Protein AF-0000000072276364 (afdb_homodimer)

pLDDT: mean 91.52, std 13.88, range [31.31, 98.93]

Nearest PDB structures (foldseek):
  1pq4-assembly2_B  TM=7.903E-01  e=2.562E-13  Synechocystis sp. PCC 6803
  1pq4-assembly1_A  TM=8.049E-01  e=1.128E-12  Synechocystis sp. PCC 6803
  2ov3-assembly1_A  TM=7.727E-01  e=1.128E-12  Synechocystis sp.
  2o1e-assembly1_A  TM=7.875E-01  e=1.738E-11  Bacillus subtilis
  4cl2-assembly1_A  TM=7.581E-01  e=1.904E-10  Candidatus Liberibacter asiaticus str. psy62

Solvent-accessible surface area (backbone atoms only — not comparable to full-atom values): 33599 Å² total; per-residue (Å²): 135,84,81,78,79,78,79,79,78,80,77,78,76,73,68,75,71,74,78,71,77,69,53,27,33,36,20,54,51,13,49,54,34,15,53,51,47,54,32,37,53,94,46,81,53,43,79,44,73,75,43,63,32,87,50,42,63,91,47,45,53,62,38,46,73,47,88,34,29,66,61,41,39,59,51,28,64,64,33,49,30,28,50,38,41,41,78,69,35,74,75,53,43,60,55,26,55,31,30,73,64,23,70,63,48,25,81,42,30,33,31,34,40,76,45,59,84,51,84,48,56,69,85,36,58,35,57,58,27,48,68,61,20,56,75,64,67,50,77,77,65,93,63,70,50,72,27,78,30,48,58,44,25,62,67,35,44,44,46,27,49,51,39,43,46,56,54,49,27,69,76,35,60,89,42,28,68,54,28,51,52,34,46,51,53,51,45,52,48,34,49,53,48,49,52,53,42,44,58,58,48,68,43,39,77,68,49,47,28,36,27,54,30,53,50,49,51,35,30,33,59,72,50,67,34,39,70,67,20,24,41,68,67,57,73,87,68,63,40,75,66,48,33,48,49,51,22,51,47,30,48,75,68,67,33,39,35,34,38,23,62,56,87,69,52,68,68,48,52,47,27,37,49,72,38,68,21,38,82,43,74,40,82,76,56,53,45,36,60,61,33,56,61,59,59,54,52,45,50,48,49,50,53,52,57,69,49,50,65,71,84,37,86,136,86,81,80,78,79,78,80,78,78,79,79,76,74,70,75,70,76,78,70,78,67,51,26,33,36,22,53,50,14,49,55,32,14,52,52,48,53,32,35,54,94,48,81,54,44,78,44,74,74,45,64,33,88,50,42,62,93,47,44,51,62,38,48,73,46,88,34,29,67,61,41,40,60,53,28,65,63,33,50,29,30,50,38,43,41,78,68,36,74,77,53,44,61,52,28,56,31,30,72,65,25,69,64,50,23,80,42,32,33,31,33,39,76,46,60,84,50,83,49,56,68,86,36,57,33,58,58,28,48,68,61,19,55,75,65,66,50,79,78,64,95,63,70,48,73,28,80,28,48,58,45,24,62,68,34,43,43,46,27,48,51,40,44,46,56,53,48,28,70,75,34,61,89,42,26,68,53,28,50,51,34,45,53,52,52,44,50,48,34,51,51,48,50,50,52,42,44,61,58,48,68,44,38,78,70,50,47,28,37,28,52,30,53,48,50,50,36,30,34,61,72,50,66,33,41,69,68,20,25,42,69,70,57,75,86,69,62,42,74,65,49,33,50,50,50,22,52,46,29,49,76,66,67,33,40,34,35,38,24,61,56,88,70,52,67,67,48,52,47,27,38,48,72,38,66,22,37,82,42,74,39,82,77,55,54,46,37,59,61,35,56,60,57,58,56,50,45,50,50,50,50,53,53,56,69,49,50,63,69,87,37,84

Organism: Rhodospirillum rubrum (strain ATCC 11170 / ATH 1.1.1 / DSM 467 / LMG 4362 / NCIMB 8255 / S1) (NCBI:txid269796)

Radius of gyration: 31.77 Å; Cα contacts (8 Å, |Δi|>4): 1104; chains: 2; bounding box: 116×87×60 Å

Structure (mmCIF, N/CA/C/O backbone):
data_AF-0000000072276364-model_v1
#
loop_
_entity.id
_entity.type
_entity.pdbx_description
1 polymer 'ABC transporter, periplasmic substrate-binding protein, putative'
#
loop_
_atom_site.group_PDB
_atom_site.id
_atom_site.type_symbol
_atom_site.label_atom_id
_atom_site.label_alt_id
_atom_site.label_comp_id
_atom_site.label_asym_id
_atom_site.label_entity_id
_atom_site.label_seq_id
_atom_site.pdbx_PDB_ins_code
_atom_site.Cartn_x
_atom_site.Cartn_y
_atom_site.Cartn_z
_atom_site.occupancy
_atom_site.B_iso_or_equiv
_atom_site.auth_seq_id
_atom_site.auth_comp_id
_atom_site.auth_asym_id
_atom_site.auth_atom_id
_atom_site.pdbx_PDB_model_num
ATOM 1 N N . MET A 1 1 ? -84.83 14.876 11.986 1 31.31 1 MET A N 1
ATOM 2 C CA . MET A 1 1 ? -83.861 13.908 11.48 1 31.31 1 MET A CA 1
ATOM 3 C C . MET A 1 1 ? -82.46 14.508 11.443 1 31.31 1 MET A C 1
ATOM 5 O O . MET A 1 1 ? -82.148 15.314 10.565 1 31.31 1 MET A O 1
ATOM 9 N N . LYS A 1 2 ? -81.908 14.809 12.698 1 38.88 2 LYS A N 1
ATOM 10 C CA . LYS A 1 2 ? -80.574 15.345 12.95 1 38.88 2 LYS A CA 1
ATOM 11 C C . LYS A 1 2 ? -79.494 14.393 12.444 1 38.88 2 LYS A C 1
ATOM 13 O O . LYS A 1 2 ? -79.489 13.21 12.79 1 38.88 2 LYS A O 1
ATOM 18 N N . ILE A 1 3 ? -78.861 14.708 11.263 1 38.89 3 ILE A N 1
ATOM 19 C CA . ILE A 1 3 ? -77.758 14.024 10.597 1 38.89 3 ILE A CA 1
ATOM 20 C C . ILE A 1 3 ? -76.514 14.07 11.481 1 38.89 3 ILE A C 1
ATOM 22 O O . ILE A 1 3 ? -76.033 15.15 11.832 1 38.89 3 ILE A O 1
ATOM 26 N N . LEU A 1 4 ? -76.32 13.036 12.295 1 46.22 4 LEU A N 1
ATOM 27 C CA . LEU A 1 4 ? -75.093 12.834 13.058 1 46.22 4 LEU A CA 1
ATOM 28 C C . LEU A 1 4 ? -73.898 12.651 12.129 1 46.22 4 LEU A C 1
ATOM 30 O O . LEU A 1 4 ? -73.865 11.71 11.332 1 46.22 4 LEU A O 1
ATOM 34 N N . ALA A 1 5 ? -73.23 13.694 11.728 1 46.68 5 ALA A N 1
ATOM 35 C CA . ALA A 1 5 ? -71.972 13.659 10.987 1 46.68 5 ALA A CA 1
ATOM 36 C C . ALA A 1 5 ? -70.868 13.003 11.812 1 46.68 5 ALA A C 1
ATOM 38 O O . ALA A 1 5 ? -70.535 13.476 12.902 1 46.68 5 ALA A O 1
ATOM 39 N N . LEU A 1 6 ? -70.726 11.684 11.69 1 50.63 6 LEU A N 1
ATOM 40 C CA . LEU A 1 6 ? -69.592 10.949 12.239 1 50.63 6 LEU A CA 1
ATOM 41 C C . LEU A 1 6 ? -68.284 11.424 11.616 1 50.63 6 LEU A C 1
ATOM 43 O O . LEU A 1 6 ? -68.095 11.318 10.402 1 50.63 6 LEU A O 1
ATOM 47 N N . PHE A 1 7 ? -67.597 12.368 12.238 1 51.96 7 PHE A N 1
ATOM 48 C CA . PHE A 1 7 ? -66.243 12.768 11.874 1 51.96 7 PHE A CA 1
ATOM 49 C C . PHE A 1 7 ? -65.264 11.62 12.087 1 51.96 7 PHE A C 1
ATOM 51 O O . PHE A 1 7 ? -65.087 11.15 13.213 1 51.96 7 PHE A O 1
ATOM 58 N N . LEU A 1 8 ? -65.051 10.768 11.089 1 50.64 8 LEU A N 1
ATOM 59 C CA . LEU A 1 8 ? -63.963 9.796 11.083 1 50.64 8 LEU A CA 1
ATOM 60 C C . LEU A 1 8 ? -62.61 10.495 11.152 1 50.64 8 LEU A C 1
ATOM 62 O O . LEU A 1 8 ? -62.231 11.216 10.227 1 50.64 8 LEU A O 1
ATOM 66 N N . SER A 1 9 ? -62.067 10.714 12.34 1 48.62 9 SER A N 1
ATOM 67 C CA . SER A 1 9 ? -60.685 11.156 12.502 1 48.62 9 SER A CA 1
ATOM 68 C C . SER A 1 9 ? -59.707 10.123 11.953 1 48.62 9 SER A C 1
ATOM 70 O O . SER A 1 9 ? -59.67 8.984 12.423 1 48.62 9 SER A O 1
ATOM 72 N N . LEU A 1 10 ? -59.261 10.295 10.745 1 53.68 10 LEU A N 1
ATOM 73 C CA . LEU A 1 10 ? -58.138 9.531 10.214 1 53.68 10 LEU A CA 1
ATOM 74 C C . LEU A 1 10 ? -56.887 9.743 11.061 1 53.68 10 LEU A C 1
ATOM 76 O O . LEU A 1 10 ? -56.359 10.855 11.127 1 53.68 10 LEU A O 1
ATOM 80 N N . ILE A 1 11 ? -56.598 8.847 11.998 1 54.2 11 ILE A N 1
ATOM 81 C CA . ILE A 1 11 ? -55.318 8.802 12.697 1 54.2 11 ILE A CA 1
ATOM 82 C C . ILE A 1 11 ? -54.206 8.441 11.715 1 54.2 11 ILE A C 1
ATOM 84 O O . ILE A 1 11 ? -54.177 7.33 11.181 1 54.2 11 ILE A O 1
ATOM 88 N N . ALA A 1 12 ? -53.484 9.491 11.21 1 51.84 12 ALA A N 1
ATOM 89 C CA . ALA A 1 12 ? -52.212 9.269 10.527 1 51.84 12 ALA A CA 1
ATOM 90 C C . ALA A 1 12 ? -51.204 8.59 11.45 1 51.84 12 ALA A C 1
ATOM 92 O O . ALA A 1 12 ? -50.739 9.191 12.421 1 51.84 12 ALA A O 1
ATOM 93 N N . PHE A 1 13 ? -51.148 7.259 11.408 1 52.36 13 PHE A N 1
ATOM 94 C CA . PHE A 1 13 ? -50.021 6.542 11.995 1 52.36 13 PHE A CA 1
ATOM 95 C C . PHE A 1 13 ? -48.709 6.98 11.356 1 52.36 13 PHE A C 1
ATOM 97 O O . PHE A 1 13 ? -48.444 6.666 10.193 1 52.36 13 PHE A O 1
ATOM 104 N N . THR A 1 14 ? -48.114 8.057 11.875 1 49.86 14 THR A N 1
ATOM 105 C CA . THR A 1 14 ? -46.719 8.306 11.528 1 49.86 14 THR A CA 1
ATOM 106 C C . THR A 1 14 ? -45.85 7.103 11.884 1 49.86 14 THR A C 1
ATOM 108 O O . THR A 1 14 ? -45.76 6.72 13.052 1 49.86 14 THR A O 1
ATOM 111 N N . LEU A 1 15 ? -45.653 6.189 11.038 1 46.01 15 LEU A N 1
ATOM 112 C CA . LEU A 1 15 ? -44.599 5.196 11.209 1 46.01 15 LEU A CA 1
ATOM 113 C C . LEU A 1 15 ? -43.334 5.837 11.77 1 46.01 15 LEU A C 1
ATOM 115 O O . LEU A 1 15 ? -42.913 6.899 11.305 1 46.01 15 LEU A O 1
ATOM 119 N N . PRO A 1 16 ? -42.997 5.461 13.011 1 42.71 16 PRO A N 1
ATOM 120 C CA . PRO A 1 16 ? -41.68 5.969 13.401 1 42.71 16 PRO A CA 1
ATOM 121 C C . PRO A 1 16 ? -40.609 5.707 12.344 1 42.71 16 PRO A C 1
ATOM 123 O O . PRO A 1 16 ? -40.585 4.633 11.737 1 42.71 16 PRO A O 1
ATOM 126 N N . SER A 1 17 ? -40.231 6.698 11.627 1 43.59 17 SER A N 1
ATOM 127 C CA . SER A 1 17 ? -39.014 6.54 10.837 1 43.59 17 SER A CA 1
ATOM 128 C C . SER A 1 17 ? -37.967 5.727 11.592 1 43.59 17 SER A C 1
ATOM 130 O O . SER A 1 17 ? -37.635 6.043 12.736 1 43.59 17 SER A O 1
ATOM 132 N N . ALA A 1 18 ? -37.83 4.474 11.557 1 42.9 18 ALA A N 1
ATOM 133 C CA . ALA A 1 18 ? -36.709 3.739 12.136 1 42.9 18 ALA A CA 1
ATOM 134 C C . ALA A 1 18 ? -35.457 4.609 12.203 1 42.9 18 ALA A C 1
ATOM 136 O O . ALA A 1 18 ? -35.007 5.139 11.185 1 42.9 18 ALA A O 1
ATOM 137 N N . ALA A 1 19 ? -35.196 5.328 13.351 1 40.49 19 ALA A N 1
ATOM 138 C CA . ALA A 1 19 ? -34.016 6.146 13.623 1 40.49 19 ALA A CA 1
ATOM 139 C C . ALA A 1 19 ? -32.763 5.515 13.024 1 40.49 19 ALA A C 1
ATOM 141 O O . ALA A 1 19 ? -32.331 4.444 13.457 1 40.49 19 ALA A O 1
ATOM 142 N N . ARG A 1 20 ? -32.563 5.548 11.773 1 52.26 20 ARG A N 1
ATOM 143 C CA . ARG A 1 20 ? -31.305 5.125 11.166 1 52.26 20 ARG A CA 1
ATOM 144 C C . ARG A 1 20 ? -30.126 5.416 12.089 1 52.26 20 ARG A C 1
ATOM 146 O O . ARG A 1 20 ? -29.986 6.533 12.592 1 52.26 20 ARG A O 1
ATOM 153 N N . ALA A 1 21 ? -29.448 4.4 12.655 1 63.86 21 ALA A N 1
ATOM 154 C CA . ALA A 1 21 ? -28.26 4.537 13.494 1 63.86 21 ALA A CA 1
ATOM 155 C C . ALA A 1 21 ? -27.328 5.617 12.952 1 63.86 21 ALA A C 1
ATOM 157 O O . ALA A 1 21 ? -27.126 5.721 11.74 1 63.86 21 ALA A O 1
ATOM 158 N N . GLU A 1 22 ? -26.982 6.681 13.789 1 81.44 22 GLU A N 1
ATOM 159 C CA . GLU A 1 22 ? -26.068 7.767 13.448 1 81.44 22 GLU A CA 1
ATOM 160 C C . GLU A 1 22 ? -24.783 7.231 12.823 1 81.44 22 GLU A C 1
ATOM 162 O O . GLU A 1 22 ? -24.179 6.29 13.343 1 81.44 22 GLU A O 1
ATOM 167 N N . ALA A 1 23 ? -24.451 7.658 11.535 1 93.8 23 ALA A N 1
ATOM 168 C CA . ALA A 1 23 ? -23.213 7.269 10.864 1 93.8 23 ALA A CA 1
ATOM 169 C C . ALA A 1 23 ? -21.993 7.794 11.616 1 93.8 23 ALA A C 1
ATOM 171 O O . ALA A 1 23 ? -21.958 8.959 12.018 1 93.8 23 ALA A O 1
ATOM 172 N N . VAL A 1 24 ? -21.092 6.911 11.962 1 98.3 24 VAL A N 1
ATOM 173 C CA . VAL A 1 24 ? -19.906 7.255 12.739 1 98.3 24 VAL A CA 1
ATOM 174 C C . VAL A 1 24 ? -18.651 7 11.907 1 98.3 24 VAL A C 1
ATOM 176 O O . VAL A 1 24 ? -18.515 5.943 11.286 1 98.3 24 VAL A O 1
ATOM 179 N N . ILE A 1 25 ? -17.803 7.945 11.893 1 98.74 25 ILE A N 1
ATOM 180 C CA . ILE A 1 25 ? -16.497 7.854 11.25 1 98.74 25 ILE A CA 1
ATOM 181 C C . ILE A 1 25 ? -15.397 7.887 12.308 1 98.74 25 ILE A C 1
ATOM 183 O O . ILE A 1 25 ? -15.428 8.718 13.219 1 98.74 25 ILE A O 1
ATOM 187 N N . LEU A 1 26 ? -14.404 7.009 12.221 1 98.91 26 LEU A N 1
ATOM 188 C CA . LEU A 1 26 ? -13.306 6.943 13.179 1 98.91 26 LEU A CA 1
ATOM 189 C C . LEU A 1 26 ? -12.078 7.675 12.649 1 98.91 26 LEU A C 1
ATOM 191 O O . LEU A 1 26 ? -11.795 7.634 11.449 1 98.91 26 LEU A O 1
ATOM 195 N N . ALA A 1 27 ? -11.351 8.298 13.493 1 98.69 27 ALA A N 1
ATOM 196 C CA . ALA A 1 27 ? -10.031 8.868 13.233 1 98.69 27 ALA A CA 1
ATOM 197 C C . ALA A 1 27 ? -9.105 8.674 14.431 1 98.69 27 ALA A C 1
ATOM 199 O O . ALA A 1 27 ? -9.568 8.472 15.555 1 98.69 27 ALA A O 1
ATOM 200 N N . GLY A 1 28 ? -7.822 8.608 14.181 1 97.91 28 GLY A N 1
ATOM 201 C CA . GLY A 1 28 ? -6.846 8.444 15.246 1 97.91 28 GLY A CA 1
ATOM 202 C C . GLY A 1 28 ? -5.759 9.502 15.227 1 97.91 28 GLY A C 1
ATOM 203 O O . GLY A 1 28 ? -5.336 9.983 16.28 1 97.91 28 GLY A O 1
ATOM 204 N N . HIS A 1 29 ? -5.338 9.914 14.126 1 97.7 29 HIS A N 1
ATOM 205 C CA . HIS A 1 29 ? -4.334 10.961 13.972 1 97.7 29 HIS A CA 1
ATOM 206 C C . HIS A 1 29 ? -4.955 12.345 14.124 1 97.7 29 HIS A C 1
ATOM 208 O O . HIS A 1 29 ? -6.019 12.619 13.564 1 97.7 29 HIS A O 1
ATOM 214 N N . PRO A 1 30 ? -4.329 13.251 14.846 1 97.7 30 PRO A N 1
ATOM 215 C CA . PRO A 1 30 ? -4.925 14.569 15.077 1 97.7 30 PRO A CA 1
ATOM 216 C C . PRO A 1 30 ? -5.227 15.315 13.779 1 97.7 30 PRO A C 1
ATOM 218 O O . PRO A 1 30 ? -6.225 16.036 13.695 1 97.7 30 PRO A O 1
ATOM 221 N N . LEU A 1 31 ? -4.444 15.176 12.807 1 97.84 31 LEU A N 1
ATOM 222 C CA . LEU A 1 31 ? -4.632 15.861 11.532 1 97.84 31 LEU A CA 1
ATOM 223 C C . LEU A 1 31 ? -5.888 15.36 10.827 1 97.84 31 LEU A C 1
ATOM 225 O O . LEU A 1 31 ? -6.712 16.159 10.375 1 97.84 31 LEU A O 1
ATOM 229 N N . THR A 1 32 ? -6.032 14.018 10.732 1 98.39 32 THR A N 1
ATOM 230 C CA . THR A 1 32 ? -7.207 13.462 10.07 1 98.39 32 THR A CA 1
ATOM 231 C C . THR A 1 32 ? -8.469 13.75 10.877 1 98.39 32 THR A C 1
ATOM 233 O O . THR A 1 32 ? -9.528 14.02 10.306 1 98.39 32 THR A O 1
ATOM 236 N N . ALA A 1 33 ? -8.344 13.687 12.191 1 98.65 33 ALA A N 1
ATOM 237 C CA . ALA A 1 33 ? -9.474 14.056 13.04 1 98.65 33 ALA A CA 1
ATOM 238 C C . ALA A 1 33 ? -9.891 15.504 12.798 1 98.65 33 ALA A C 1
ATOM 240 O O . A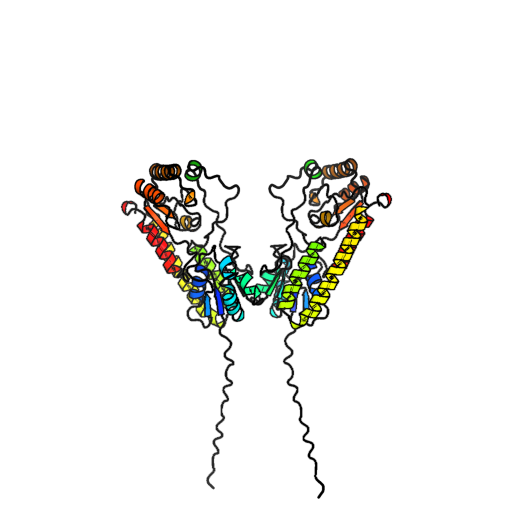LA A 1 33 ? -11.083 15.804 12.699 1 98.65 33 ALA A O 1
ATOM 241 N N . GLY A 1 34 ? -8.924 16.369 12.725 1 98.7 34 GLY A N 1
ATOM 242 C CA . GLY A 1 34 ? -9.208 17.775 12.486 1 98.7 34 GLY A CA 1
ATOM 243 C C . GLY A 1 34 ? -9.854 18.032 11.137 1 98.7 34 GLY A C 1
ATOM 244 O O . GLY A 1 34 ? -10.848 18.756 11.047 1 98.7 34 GLY A O 1
ATOM 245 N N . LEU A 1 35 ? -9.311 17.477 10.079 1 98.86 35 LEU A N 1
ATOM 246 C CA . LEU A 1 35 ? -9.836 17.665 8.731 1 98.86 35 LEU A CA 1
ATOM 247 C C . LEU A 1 35 ? -11.243 17.09 8.611 1 98.86 35 LEU A C 1
ATOM 249 O O . LEU A 1 35 ? -12.148 17.754 8.099 1 98.86 35 LEU A O 1
ATOM 253 N N . ALA A 1 36 ? -11.405 15.867 9.09 1 98.89 36 ALA A N 1
ATOM 254 C CA . ALA A 1 36 ? -12.721 15.236 9.037 1 98.89 36 ALA A CA 1
ATOM 255 C C . ALA A 1 36 ? -13.74 16.024 9.856 1 98.89 36 ALA A C 1
ATOM 257 O O . ALA A 1 36 ? -14.87 16.238 9.412 1 98.89 36 ALA A O 1
ATOM 258 N N . GLY A 1 37 ? -13.291 16.447 11.06 1 98.68 37 GLY A N 1
ATOM 259 C CA . GLY A 1 37 ? -14.178 17.244 11.892 1 98.68 37 GLY A CA 1
ATOM 260 C C . GLY A 1 37 ? -14.642 18.521 11.218 1 98.68 37 GLY A C 1
ATOM 261 O O . GLY A 1 37 ? -15.825 18.864 11.272 1 98.68 37 GLY A O 1
ATOM 262 N N . ALA A 1 38 ? -13.74 19.195 10.613 1 98.84 38 ALA A N 1
ATOM 263 C CA . ALA A 1 38 ? -14.074 20.434 9.915 1 98.84 38 ALA A CA 1
ATOM 264 C C . ALA A 1 38 ? -15.052 20.173 8.773 1 98.84 38 ALA A C 1
ATOM 266 O O . ALA A 1 38 ? -16.011 20.926 8.585 1 98.84 38 ALA A O 1
ATOM 267 N N . LEU A 1 39 ? -14.865 19.121 8.003 1 98.93 39 LEU A N 1
ATOM 268 C CA . LEU A 1 39 ? -15.687 18.811 6.839 1 98.93 39 LEU A CA 1
ATOM 269 C C . LEU A 1 39 ? -17.083 18.365 7.261 1 98.93 39 LEU A C 1
ATOM 271 O O . LEU A 1 39 ? -18.062 18.629 6.56 1 98.93 39 LEU A O 1
ATOM 275 N N . LEU A 1 40 ? -17.174 17.733 8.431 1 98.8 40 LEU A N 1
ATOM 276 C CA . LEU A 1 40 ? -18.432 17.134 8.864 1 98.8 40 LEU A CA 1
ATOM 277 C C . LEU A 1 40 ? -19.212 18.094 9.756 1 98.8 40 LEU A C 1
ATOM 279 O O . LEU A 1 40 ? -20.321 17.78 10.194 1 98.8 40 LEU A O 1
ATOM 283 N N . ASP A 1 41 ? -18.579 19.255 10.059 1 98.58 41 ASP A N 1
ATOM 284 C CA . ASP A 1 41 ? -19.245 20.224 10.924 1 98.58 41 ASP A CA 1
ATOM 285 C C . ASP A 1 41 ? -20.631 20.577 10.388 1 98.58 41 ASP A C 1
ATOM 287 O O . ASP A 1 41 ? -20.778 20.923 9.214 1 98.58 41 ASP A O 1
ATOM 291 N N . GLY A 1 42 ? -21.631 20.439 11.204 1 98.27 42 GLY A N 1
ATOM 292 C CA . GLY A 1 42 ? -22.99 20.795 10.829 1 98.27 42 GLY A CA 1
ATOM 293 C C . GLY A 1 42 ? -23.719 19.681 10.101 1 98.27 42 GLY A C 1
ATOM 294 O O . GLY A 1 42 ? -24.829 19.88 9.604 1 98.27 42 GLY A O 1
ATOM 295 N N . THR A 1 43 ? -23.122 18.518 9.923 1 98.24 43 THR A N 1
ATOM 296 C CA . THR A 1 43 ? -23.796 17.36 9.347 1 98.24 43 THR A CA 1
ATOM 297 C C . THR A 1 43 ? -24.285 16.418 10.444 1 98.24 43 THR A C 1
ATOM 299 O O . THR A 1 43 ? -24.007 16.635 11.625 1 98.24 43 THR A O 1
ATOM 302 N N . ALA A 1 44 ? -25.025 15.384 10.08 1 97.17 44 ALA A N 1
ATOM 303 C CA . ALA A 1 44 ? -25.541 14.396 11.024 1 97.17 44 ALA A CA 1
ATOM 304 C C . ALA A 1 44 ? -24.537 13.268 11.241 1 97.17 44 ALA A C 1
ATOM 306 O O . ALA A 1 44 ? -24.77 12.369 12.053 1 97.17 44 ALA A O 1
ATOM 307 N N . VAL A 1 45 ? -23.411 13.306 10.497 1 98 45 VAL A N 1
ATOM 308 C CA . VAL A 1 45 ? -22.39 12.27 10.619 1 98 45 VAL A CA 1
ATOM 309 C C . VAL A 1 45 ? -21.46 12.596 11.786 1 98 45 VAL A C 1
ATOM 311 O O . VAL A 1 45 ? -20.962 13.719 11.895 1 98 45 VAL A O 1
ATOM 314 N N . SER A 1 46 ? -21.217 11.651 12.637 1 97.77 46 SER A N 1
ATOM 315 C CA . SER A 1 46 ? -20.397 11.874 13.823 1 97.77 46 SER A CA 1
ATOM 316 C C . SER A 1 46 ? -18.962 11.409 13.598 1 97.77 46 SER A C 1
ATOM 318 O O . SER A 1 46 ? -18.723 10.448 12.864 1 97.77 46 SER A O 1
ATOM 320 N N . LEU A 1 47 ? -18.092 12.12 14.202 1 98.38 47 LEU A N 1
ATOM 321 C CA . LEU A 1 47 ? -16.682 11.749 14.228 1 98.38 47 LEU A CA 1
ATOM 322 C C . LEU A 1 47 ? -16.277 11.251 15.612 1 98.38 47 LEU A C 1
ATOM 324 O O . LEU A 1 47 ? -16.594 11.884 16.621 1 98.38 47 LEU A O 1
ATOM 328 N N . ARG A 1 48 ? -15.62 10.171 15.647 1 98.42 48 ARG A N 1
ATOM 329 C CA . ARG A 1 48 ? -15.104 9.631 16.901 1 98.42 48 ARG A CA 1
ATOM 330 C C . ARG A 1 48 ? -13.592 9.444 16.836 1 98.42 48 ARG A C 1
ATOM 332 O O . ARG A 1 48 ? -13.085 8.745 15.955 1 98.42 48 ARG A O 1
ATOM 339 N N . VAL A 1 49 ? -12.881 10.063 17.709 1 98.32 49 VAL A N 1
ATOM 340 C CA . VAL A 1 49 ? -11.433 9.927 17.832 1 98.32 49 VAL A CA 1
ATOM 341 C C . VAL A 1 49 ? -11.102 8.823 18.834 1 98.32 49 VAL A C 1
ATOM 343 O O . VAL A 1 49 ? -11.529 8.877 19.99 1 98.32 49 VAL A O 1
ATOM 346 N N . VAL A 1 50 ? -10.24 7.879 18.383 1 98.08 50 VAL A N 1
ATOM 347 C CA . VAL A 1 50 ? -10.1 6.675 19.195 1 98.08 50 VAL A CA 1
ATOM 348 C C . VAL A 1 50 ? -8.693 6.609 19.786 1 98.08 50 VAL A C 1
ATOM 350 O O . VAL A 1 50 ? -8.335 5.63 20.444 1 98.08 50 VAL A O 1
ATOM 353 N N . VAL A 1 51 ? -7.881 7.557 19.522 1 97.73 51 VAL A N 1
ATOM 354 C CA . VAL A 1 51 ? -6.537 7.659 20.082 1 97.73 51 VAL A CA 1
ATOM 355 C C . VAL A 1 51 ? -6.457 8.863 21.018 1 97.73 51 VAL A C 1
ATOM 357 O O . VAL A 1 51 ? -6.843 9.973 20.645 1 97.73 51 VAL A O 1
ATOM 360 N N . PRO A 1 52 ? -5.971 8.656 22.175 1 97.12 52 PRO A N 1
ATOM 361 C CA . PRO A 1 52 ? -5.816 9.788 23.091 1 97.12 52 PRO A CA 1
ATOM 362 C C . PRO A 1 52 ? -4.913 10.883 22.528 1 97.12 52 PRO A C 1
ATOM 364 O O . PRO A 1 52 ? -3.908 10.586 21.878 1 97.12 52 PRO A O 1
ATOM 367 N N . ALA A 1 53 ? -5.231 12.105 22.88 1 95.92 53 ALA A N 1
ATOM 368 C CA . ALA A 1 53 ? -4.529 13.274 22.356 1 95.92 53 ALA A CA 1
ATOM 369 C C . ALA A 1 53 ? -3.06 13.262 22.766 1 95.92 53 ALA A C 1
ATOM 371 O O . ALA A 1 53 ? -2.199 13.748 22.029 1 95.92 53 ALA A O 1
ATOM 372 N N . ALA A 1 54 ? -2.767 12.706 23.854 1 93.22 54 ALA A N 1
ATOM 373 C CA . ALA A 1 54 ? -1.419 12.754 24.416 1 93.22 54 ALA A CA 1
ATOM 374 C C . ALA A 1 54 ? -0.511 11.725 23.749 1 93.22 54 ALA A C 1
ATOM 376 O O . ALA A 1 54 ? 0.709 11.758 23.926 1 93.22 54 ALA A O 1
ATOM 377 N N . LEU A 1 55 ? -1.072 10.88 22.955 1 94.86 55 LEU A N 1
ATOM 378 C CA . LEU A 1 55 ? -0.307 9.781 22.376 1 94.86 55 LEU A CA 1
ATOM 379 C C . LEU A 1 55 ? 0.294 10.186 21.034 1 94.86 55 LEU A C 1
ATOM 381 O O . LEU A 1 55 ? -0.437 10.468 20.081 1 94.86 55 LEU A O 1
ATOM 385 N N . PRO A 1 56 ? 1.598 10.151 21.001 1 91.79 56 PRO A N 1
ATOM 386 C CA . PRO A 1 56 ? 2.21 10.474 19.71 1 91.79 56 PRO A CA 1
ATOM 387 C C . PRO A 1 56 ? 1.963 9.399 18.654 1 91.79 56 PRO A C 1
ATOM 389 O O . PRO A 1 56 ? 1.638 8.258 18.993 1 91.79 56 PRO A O 1
ATOM 392 N N . MET A 1 57 ? 2.108 9.76 17.386 1 92.03 57 MET A N 1
ATOM 393 C CA . MET A 1 57 ? 1.831 8.894 16.243 1 92.03 57 MET A CA 1
ATOM 394 C C . MET A 1 57 ? 2.632 7.6 16.334 1 92.03 57 MET A C 1
ATOM 396 O O . MET A 1 57 ? 2.115 6.522 16.034 1 92.03 57 MET A O 1
ATOM 400 N N . GLY A 1 58 ? 3.893 7.682 16.835 1 92.55 58 GLY A N 1
ATOM 401 C CA . GLY A 1 58 ? 4.789 6.537 16.876 1 92.55 58 GLY A CA 1
ATOM 402 C C . GLY A 1 58 ? 4.393 5.507 17.916 1 92.55 58 GLY A C 1
ATOM 403 O O . GLY A 1 58 ? 4.877 4.374 17.891 1 92.55 58 GLY A O 1
ATOM 404 N N . ARG A 1 59 ? 3.418 5.836 18.743 1 96.07 59 ARG A N 1
ATOM 405 C CA . ARG A 1 59 ? 3.036 4.941 19.831 1 96.07 59 ARG A CA 1
ATOM 406 C C . ARG A 1 59 ? 1.621 4.409 19.631 1 96.07 59 ARG A C 1
ATOM 408 O O . ARG A 1 59 ? 1.119 3.639 20.453 1 96.07 59 ARG A O 1
ATOM 415 N N . GLN A 1 60 ? 1 4.749 18.601 1 97.06 60 GLN A N 1
ATOM 416 C CA . GLN A 1 60 ? -0.408 4.427 18.397 1 97.06 60 GLN A CA 1
ATOM 417 C C . GLN A 1 60 ? -0.603 2.931 18.168 1 97.06 60 GLN A C 1
ATOM 419 O O . GLN A 1 60 ? -1.566 2.342 18.663 1 97.06 60 GLN A O 1
ATOM 424 N N . ALA A 1 61 ? 0.312 2.288 17.431 1 97.11 61 ALA A N 1
ATOM 425 C CA . ALA A 1 61 ? 0.182 0.856 17.177 1 97.11 61 ALA A CA 1
ATOM 426 C C . ALA A 1 61 ? 0.173 0.066 18.483 1 97.11 61 ALA A C 1
ATOM 428 O O . ALA A 1 61 ? -0.687 -0.794 18.69 1 97.11 61 ALA A O 1
ATOM 429 N N . ALA A 1 62 ? 1.116 0.406 19.348 1 97.71 62 ALA A N 1
ATOM 430 C CA . ALA A 1 62 ? 1.22 -0.277 20.635 1 97.71 62 ALA A CA 1
ATOM 431 C C . ALA A 1 62 ? -0.02 -0.031 21.489 1 97.71 62 ALA A C 1
ATOM 433 O O . ALA A 1 62 ? -0.532 -0.951 22.13 1 97.71 62 ALA A O 1
ATOM 434 N N . PHE A 1 63 ? -0.497 1.182 21.575 1 98.31 63 PHE A N 1
ATOM 435 C CA . PHE A 1 63 ? -1.676 1.531 22.358 1 98.31 63 PHE A CA 1
ATOM 436 C C . PHE A 1 63 ? -2.898 0.761 21.871 1 98.31 63 PHE A C 1
ATOM 438 O O . PHE A 1 63 ? -3.608 0.145 22.668 1 98.31 63 PHE A O 1
ATOM 445 N N . LEU A 1 64 ? -3.108 0.687 20.505 1 98.12 64 LEU A N 1
ATOM 446 C CA . LEU A 1 64 ? -4.315 0.099 19.934 1 98.12 64 LEU A CA 1
ATOM 447 C C . LEU A 1 64 ? -4.265 -1.423 20.007 1 98.12 64 LEU A C 1
ATOM 449 O O . LEU A 1 64 ? -5.301 -2.087 19.925 1 98.12 64 LEU A O 1
ATOM 453 N N . ALA A 1 65 ? -3.108 -1.99 20.08 1 97.04 65 ALA A N 1
ATOM 454 C CA . ALA A 1 65 ? -2.956 -3.432 20.251 1 97.04 65 ALA A CA 1
ATOM 455 C C . ALA A 1 65 ? -3.025 -3.82 21.725 1 97.04 65 ALA A C 1
ATOM 457 O O . ALA A 1 65 ? -3.094 -5.006 22.059 1 97.04 65 ALA A O 1
ATOM 458 N N . GLY A 1 66 ? -2.953 -2.882 22.631 1 97.63 66 GLY A N 1
ATOM 459 C CA . GLY A 1 66 ? -2.94 -3.103 24.069 1 97.63 66 GLY A CA 1
ATOM 460 C C . GLY A 1 66 ? -4.108 -2.448 24.783 1 97.63 66 GLY A C 1
ATOM 461 O O . GLY A 1 66 ? -5.259 -2.845 24.594 1 97.63 66 GLY A O 1
ATOM 462 N N . ARG A 1 67 ? -3.792 -1.312 25.464 1 97.64 67 ARG A N 1
ATOM 463 C CA . ARG A 1 67 ? -4.746 -0.66 26.356 1 97.64 67 ARG A CA 1
ATOM 464 C C . ARG A 1 67 ? -5.957 -0.148 25.583 1 97.64 67 ARG A C 1
ATOM 466 O O . ARG A 1 67 ? -7.051 -0.035 26.138 1 97.64 67 ARG A O 1
ATOM 473 N N . GLY A 1 68 ? -5.791 0.156 24.322 1 98.28 68 GLY A N 1
ATOM 474 C CA . GLY A 1 68 ? -6.858 0.742 23.528 1 98.28 68 GLY A CA 1
ATOM 475 C C . GLY A 1 68 ? -7.616 -0.279 22.701 1 98.28 68 GLY A C 1
ATOM 476 O O . GLY A 1 68 ? -8.548 0.071 21.973 1 98.28 68 GLY A O 1
ATOM 477 N N . GLU A 1 69 ? -7.242 -1.482 22.802 1 98.08 69 GLU A N 1
ATOM 478 C CA . GLU A 1 69 ? -7.772 -2.521 21.924 1 98.08 69 GLU A CA 1
ATOM 479 C C . GLU A 1 69 ? -9.282 -2.665 22.089 1 98.08 69 GLU A C 1
ATOM 481 O O . GLU A 1 69 ? -10.023 -2.654 21.104 1 98.08 69 GLU A O 1
ATOM 486 N N . LYS A 1 70 ? -9.781 -2.843 23.311 1 98.19 70 LYS A N 1
ATOM 487 C CA . LYS A 1 70 ? -11.203 -3.037 23.576 1 98.19 70 LYS A CA 1
ATOM 488 C C . LYS A 1 70 ? -12.016 -1.826 23.129 1 98.19 70 LYS A C 1
ATOM 490 O O . LYS A 1 70 ? -13.07 -1.974 22.506 1 98.19 70 LYS A O 1
ATOM 495 N N . ALA A 1 71 ? -11.55 -0.624 23.444 1 98.23 71 ALA A N 1
ATOM 496 C CA . ALA A 1 71 ? -12.245 0.601 23.057 1 98.23 71 ALA A CA 1
ATOM 497 C C . ALA A 1 71 ? -12.33 0.726 21.538 1 98.23 71 ALA A C 1
ATOM 499 O O . ALA A 1 71 ? -13.356 1.148 21 1 98.23 71 ALA A O 1
ATOM 500 N N . LEU A 1 72 ? -11.23 0.39 20.873 1 98.69 72 LEU A N 1
ATOM 501 C CA . LEU A 1 72 ? -11.247 0.432 19.415 1 98.69 72 LEU A CA 1
ATOM 502 C C . LEU A 1 72 ? -12.264 -0.557 18.854 1 98.69 72 LEU A C 1
ATOM 504 O O . LEU A 1 72 ? -13.011 -0.229 17.93 1 98.69 72 LEU A O 1
ATOM 508 N N . ALA A 1 73 ? -12.285 -1.739 19.397 1 98.4 73 ALA A N 1
ATOM 509 C CA . ALA A 1 73 ? -13.221 -2.759 18.931 1 98.4 73 ALA A CA 1
ATOM 510 C C . ALA A 1 73 ? -14.665 -2.292 19.089 1 98.4 73 ALA A C 1
ATOM 512 O O . ALA A 1 73 ? -15.475 -2.438 18.171 1 98.4 73 ALA A O 1
ATOM 513 N N . GLU A 1 74 ? -14.963 -1.747 20.186 1 98.33 74 GLU A N 1
ATOM 514 C CA . GLU A 1 74 ? -16.307 -1.235 20.437 1 98.33 74 GLU A CA 1
ATOM 515 C C . GLU A 1 74 ? -16.659 -0.109 19.469 1 98.33 74 GLU A C 1
ATOM 517 O O . GLU A 1 74 ? -17.766 -0.073 18.928 1 98.33 74 GLU A O 1
ATOM 522 N N . ALA A 1 75 ? -15.744 0.77 19.251 1 98.6 75 ALA A N 1
ATOM 523 C CA . ALA A 1 75 ? -15.969 1.878 18.326 1 98.6 75 ALA A CA 1
ATOM 524 C C . ALA A 1 75 ? -16.16 1.371 16.899 1 98.6 75 ALA A C 1
ATOM 526 O O . ALA A 1 75 ? -17.008 1.878 16.162 1 98.6 75 ALA A O 1
ATOM 527 N N . ALA A 1 76 ? -15.359 0.389 16.538 1 98.54 76 ALA A N 1
ATOM 528 C CA . ALA A 1 76 ? -15.373 -0.138 15.176 1 98.54 76 ALA A CA 1
ATOM 529 C C . ALA A 1 76 ? -16.699 -0.827 14.868 1 98.54 76 ALA A C 1
ATOM 531 O O . ALA A 1 76 ? -17.177 -0.787 13.732 1 98.54 76 ALA A O 1
ATOM 532 N N . LEU A 1 77 ? -17.27 -1.425 15.843 1 97.12 77 LEU A N 1
ATOM 533 C CA . LEU A 1 77 ? -18.516 -2.161 15.655 1 97.12 77 LEU A CA 1
ATOM 534 C C . LEU A 1 77 ? -19.619 -1.24 15.144 1 97.12 77 LEU A C 1
ATOM 536 O O . LEU A 1 77 ? -20.438 -1.645 14.315 1 97.12 77 LEU A O 1
ATOM 540 N N . GLY A 1 78 ? -19.623 -0.018 15.601 1 95.5 78 GLY A N 1
ATOM 541 C CA . GLY A 1 78 ? -20.69 0.903 15.244 1 95.5 78 GLY A CA 1
ATOM 542 C C . GLY A 1 78 ? -20.283 1.905 14.18 1 95.5 78 GLY A C 1
ATOM 543 O O . GLY A 1 78 ? -21.064 2.788 13.82 1 95.5 78 GLY A O 1
ATOM 544 N N . ALA A 1 79 ? -19.085 1.775 13.676 1 98.47 79 ALA A N 1
ATOM 545 C CA . ALA A 1 79 ? -18.572 2.759 12.726 1 98.47 79 ALA A CA 1
ATOM 546 C C . ALA A 1 79 ? -18.802 2.304 11.288 1 98.47 79 ALA A C 1
ATOM 548 O O . ALA A 1 79 ? -19.012 1.116 11.032 1 98.47 79 ALA A O 1
ATOM 549 N N . GLU A 1 80 ? -18.756 3.277 10.422 1 97.98 80 GLU A N 1
ATOM 550 C CA . GLU A 1 80 ? -18.94 2.981 9.005 1 97.98 80 GLU A CA 1
ATOM 551 C C . GLU A 1 80 ? -17.63 3.127 8.236 1 97.98 80 GLU A C 1
ATOM 553 O O . GLU A 1 80 ? -17.423 2.462 7.219 1 97.98 80 GLU A O 1
ATOM 558 N N . ALA A 1 81 ? -16.837 4.018 8.754 1 98.81 81 ALA A N 1
ATOM 559 C CA . ALA A 1 81 ? -15.614 4.325 8.017 1 98.81 81 ALA A CA 1
ATOM 560 C C . ALA A 1 81 ? -14.491 4.738 8.966 1 98.81 81 ALA A C 1
ATOM 562 O O . ALA A 1 81 ? -14.742 5.069 10.127 1 98.81 81 ALA A O 1
ATOM 563 N N . VAL A 1 82 ? -13.321 4.633 8.494 1 98.9 82 VAL A N 1
ATOM 564 C CA . VAL A 1 82 ? -12.101 5.074 9.163 1 98.9 82 VAL A CA 1
ATOM 565 C C . VAL A 1 82 ? -11.335 6.036 8.258 1 98.9 82 VAL A C 1
ATOM 567 O O . VAL A 1 82 ? -11.139 5.759 7.072 1 98.9 82 VAL A O 1
ATOM 570 N N . VAL A 1 83 ? -10.953 7.145 8.783 1 98.9 83 VAL A N 1
ATOM 571 C CA . VAL A 1 83 ? -10.032 8.035 8.084 1 98.9 83 VAL A CA 1
ATOM 572 C C . VAL A 1 83 ? -8.592 7.649 8.412 1 98.9 83 VAL A C 1
ATOM 574 O O . VAL A 1 83 ? -8.181 7.687 9.574 1 98.9 83 VAL A O 1
ATOM 577 N N . SER A 1 84 ? -7.84 7.312 7.394 1 97.97 84 SER A N 1
ATOM 578 C CA . SER A 1 84 ? -6.474 6.833 7.58 1 97.97 84 SER A CA 1
ATOM 579 C C . SER A 1 84 ? -5.471 7.73 6.864 1 97.97 84 SER A C 1
ATOM 581 O O . SER A 1 84 ? -5.858 8.646 6.136 1 97.97 84 SER A O 1
ATOM 583 N N . LEU A 1 85 ? -4.207 7.512 7.16 1 97.16 85 LEU A N 1
ATOM 584 C CA . LEU A 1 85 ? -3.07 8.167 6.522 1 97.16 85 LEU A CA 1
ATOM 585 C C . LEU A 1 85 ? -2.093 7.138 5.963 1 97.16 85 LEU A C 1
ATOM 587 O O . LEU A 1 85 ? -0.888 7.391 5.898 1 97.16 85 LEU A O 1
ATOM 591 N N . ARG A 1 86 ? -2.565 5.984 5.598 1 96.03 86 ARG A N 1
ATOM 592 C CA . ARG A 1 86 ? -1.687 4.855 5.309 1 96.03 86 ARG A CA 1
ATOM 593 C C . ARG A 1 86 ? -0.833 5.127 4.075 1 96.03 86 ARG A C 1
ATOM 595 O O . ARG A 1 86 ? 0.273 4.596 3.949 1 96.03 86 ARG A O 1
ATOM 602 N N . SER A 1 87 ? -1.331 5.977 3.182 1 95.34 87 SER A N 1
ATOM 603 C CA . SER A 1 87 ? -0.537 6.288 1.998 1 95.34 87 SER A CA 1
ATOM 604 C C . SER A 1 87 ? 0.657 7.171 2.35 1 95.34 87 SER A C 1
ATOM 606 O O . SER A 1 87 ? 1.666 7.168 1.642 1 95.34 87 SER A O 1
ATOM 608 N N . LEU A 1 88 ? 0.567 7.928 3.397 1 95.1 88 LEU A N 1
ATOM 609 C CA . LEU A 1 88 ? 1.619 8.849 3.812 1 95.1 88 LEU A CA 1
ATOM 610 C C . LEU A 1 88 ? 2.391 8.293 5.004 1 95.1 88 LEU A C 1
ATOM 612 O O . LEU A 1 88 ? 3.546 8.661 5.227 1 95.1 88 LEU A O 1
ATOM 616 N N . TRP A 1 89 ? 1.774 7.437 5.719 1 94.8 89 TRP A N 1
ATOM 617 C CA . TRP A 1 89 ? 2.289 6.774 6.912 1 94.8 89 TRP A CA 1
ATOM 618 C C . TRP A 1 89 ? 1.902 5.299 6.926 1 94.8 89 TRP A C 1
ATOM 620 O O . TRP A 1 89 ? 0.96 4.904 7.617 1 94.8 89 TRP A O 1
ATOM 630 N N . PRO A 1 90 ? 2.623 4.52 6.199 1 92.9 90 PRO A N 1
ATOM 631 C CA . PRO A 1 90 ? 2.247 3.118 6.002 1 92.9 90 PRO A CA 1
ATOM 632 C C . PRO A 1 90 ? 2.041 2.372 7.319 1 92.9 90 PRO A C 1
ATOM 634 O O . PRO A 1 90 ? 1.306 1.382 7.363 1 92.9 90 PRO A O 1
ATOM 637 N N . GLU A 1 91 ? 2.534 2.852 8.414 1 94 91 GLU A N 1
ATOM 638 C CA . GLU A 1 91 ? 2.446 2.195 9.714 1 94 91 GLU A CA 1
ATOM 639 C C . GLU A 1 91 ? 1.168 2.592 10.448 1 94 91 GLU A C 1
ATOM 641 O O . GLU A 1 91 ? 0.929 2.148 11.573 1 94 91 GLU A O 1
ATOM 646 N N . ASP A 1 92 ? 0.375 3.436 9.83 1 96.87 92 ASP A N 1
ATOM 647 C CA . ASP A 1 92 ? -0.881 3.811 10.471 1 96.87 92 ASP A CA 1
ATOM 648 C C . ASP A 1 92 ? -1.697 2.575 10.844 1 96.87 92 ASP A C 1
ATOM 650 O O . ASP A 1 92 ? -2.175 1.853 9.966 1 96.87 92 ASP A O 1
ATOM 654 N N . PRO A 1 93 ? -1.941 2.375 12.096 1 97.89 93 PRO A N 1
ATOM 655 C CA . PRO A 1 93 ? -2.523 1.105 12.536 1 97.89 93 PRO A CA 1
ATOM 656 C C . PRO A 1 93 ? -4.05 1.131 12.556 1 97.89 93 PRO A C 1
ATOM 658 O O . PRO A 1 93 ? -4.687 0.086 12.709 1 97.89 93 PRO A O 1
ATOM 661 N N . LEU A 1 94 ? -4.668 2.242 12.355 1 98.66 94 LEU A N 1
ATOM 662 C CA . LEU A 1 94 ? -6.06 2.394 12.765 1 98.66 94 LEU A CA 1
ATOM 663 C C . LEU A 1 94 ? -6.976 1.528 11.907 1 98.66 94 LEU A C 1
ATOM 665 O O . LEU A 1 94 ? -7.72 0.696 12.43 1 98.66 94 LEU A O 1
ATOM 669 N N . PHE A 1 95 ? -6.943 1.669 10.589 1 98.74 95 PHE A N 1
ATOM 670 C CA . PHE A 1 95 ? -7.863 0.956 9.711 1 98.74 95 PHE A CA 1
ATOM 671 C C . PHE A 1 95 ? -7.639 -0.549 9.799 1 98.74 95 PHE A C 1
ATOM 673 O O . PHE A 1 95 ? -8.578 -1.307 10.052 1 98.74 95 PHE A O 1
ATOM 680 N N . PRO A 1 96 ? -6.38 -1.031 9.656 1 98.46 96 PRO A N 1
ATOM 681 C CA . PRO A 1 96 ? -6.183 -2.479 9.758 1 98.46 96 PRO A CA 1
ATOM 682 C C . PRO A 1 96 ? -6.687 -3.052 11.081 1 98.46 96 PRO A C 1
ATOM 684 O O . PRO A 1 96 ? -7.327 -4.107 11.097 1 98.46 96 PRO A O 1
ATOM 687 N N . MET A 1 97 ? -6.448 -2.34 12.137 1 98.55 97 MET A N 1
ATOM 688 C CA . MET A 1 97 ? -6.807 -2.886 13.443 1 98.55 97 MET A CA 1
ATOM 689 C C . MET A 1 97 ? -8.313 -2.809 13.669 1 98.55 97 MET A C 1
ATOM 691 O O . MET A 1 97 ? -8.906 -3.722 14.246 1 98.55 97 MET A O 1
ATOM 695 N N . ALA A 1 98 ? -8.947 -1.716 13.258 1 98.74 98 ALA A N 1
ATOM 696 C CA . ALA A 1 98 ? -10.399 -1.606 13.368 1 98.74 98 ALA A CA 1
ATOM 697 C C . ALA A 1 98 ? -11.095 -2.679 12.535 1 98.74 98 ALA A C 1
ATOM 699 O O . ALA A 1 98 ? -12.125 -3.22 12.945 1 98.74 98 ALA A O 1
ATOM 700 N N . ARG A 1 99 ? -10.527 -2.966 11.432 1 98.41 99 ARG A N 1
ATOM 701 C CA . ARG A 1 99 ? -11.086 -3.929 10.489 1 98.41 99 ARG A CA 1
ATOM 702 C C . ARG A 1 99 ? -11.143 -5.325 11.102 1 98.41 99 ARG A C 1
ATOM 704 O O . ARG A 1 99 ? -11.944 -6.162 10.68 1 98.41 99 ARG A O 1
ATOM 711 N N . ARG A 1 100 ? -10.303 -5.642 12.054 1 97.59 100 ARG A N 1
ATOM 712 C CA . ARG A 1 100 ? -10.309 -6.94 12.721 1 97.59 100 ARG A CA 1
ATOM 713 C C . ARG A 1 100 ? -11.651 -7.201 13.399 1 97.59 100 ARG A C 1
ATOM 715 O O . ARG A 1 100 ? -12.081 -8.35 13.514 1 97.59 100 ARG A O 1
ATOM 722 N N . THR A 1 101 ? -12.281 -6.118 13.777 1 97.58 101 THR A N 1
ATOM 723 C CA . THR A 1 101 ? -13.582 -6.231 14.426 1 97.58 101 THR A CA 1
ATOM 724 C C . THR A 1 101 ? -14.709 -6.067 13.41 1 97.58 101 THR A C 1
ATOM 726 O O . THR A 1 101 ? -15.743 -6.731 13.51 1 97.58 101 THR A O 1
ATOM 729 N N . ASN A 1 102 ? -14.547 -5.218 12.523 1 98.11 102 ASN A N 1
ATOM 730 C CA . ASN A 1 102 ? -15.549 -4.895 11.513 1 98.11 102 ASN A CA 1
ATOM 731 C C . ASN A 1 102 ? -14.948 -4.892 10.11 1 98.11 102 ASN A C 1
ATOM 733 O O . ASN A 1 102 ? -14.438 -3.869 9.65 1 98.11 102 ASN A O 1
ATOM 737 N N . ILE A 1 103 ? -15.088 -5.994 9.38 1 98.11 103 ILE A N 1
ATOM 738 C CA . ILE A 1 103 ? -14.46 -6.177 8.076 1 98.11 103 ILE A CA 1
ATOM 739 C C . ILE A 1 103 ? -15.122 -5.258 7.051 1 98.11 103 ILE A C 1
ATOM 741 O O . ILE A 1 103 ? -14.575 -5.028 5.97 1 98.11 103 ILE A O 1
ATOM 745 N N . ARG A 1 104 ? -16.241 -4.612 7.355 1 98.01 104 ARG A N 1
ATOM 746 C CA . ARG A 1 104 ? -17.025 -3.85 6.388 1 98.01 104 ARG A CA 1
ATOM 747 C C . ARG A 1 104 ? -16.687 -2.364 6.459 1 98.01 104 ARG A C 1
ATOM 749 O O . ARG A 1 104 ? -17.27 -1.554 5.735 1 98.01 104 ARG A O 1
ATOM 756 N N . LEU A 1 105 ? -15.741 -1.997 7.363 1 98.4 105 LEU A N 1
ATOM 757 C CA . LEU A 1 105 ? -15.336 -0.599 7.47 1 98.4 105 LEU A CA 1
ATOM 758 C C . LEU A 1 105 ? -14.818 -0.08 6.133 1 98.4 105 LEU A C 1
ATOM 760 O O . LEU A 1 105 ? -14.069 -0.773 5.441 1 98.4 105 LEU A O 1
ATOM 764 N N . VAL A 1 106 ? -15.275 1.084 5.799 1 98.59 106 VAL A N 1
ATOM 765 C CA . VAL A 1 106 ? -14.786 1.779 4.613 1 98.59 106 VAL A CA 1
ATOM 766 C C . VAL A 1 106 ? -13.523 2.564 4.958 1 98.59 106 VAL A C 1
ATOM 768 O O . VAL A 1 106 ? -13.489 3.292 5.953 1 98.59 106 VAL A O 1
ATOM 771 N N . GLU A 1 107 ? -12.488 2.372 4.201 1 98.69 107 GLU A N 1
ATOM 772 C CA . GLU A 1 107 ? -11.283 3.169 4.409 1 98.69 107 GLU A CA 1
ATOM 773 C C . GLU A 1 107 ? -11.331 4.463 3.603 1 98.69 107 GLU A C 1
ATOM 775 O O . GLU A 1 107 ? -11.603 4.443 2.401 1 98.69 107 GLU A O 1
ATOM 780 N N . ILE A 1 108 ? -11.068 5.521 4.227 1 98.79 108 ILE A N 1
ATOM 781 C CA . ILE A 1 108 ? -10.816 6.807 3.585 1 98.79 108 ILE A CA 1
ATOM 782 C C . ILE A 1 108 ? -9.38 7.247 3.856 1 98.79 108 ILE A C 1
ATOM 784 O O . ILE A 1 108 ? -9.064 7.715 4.952 1 98.79 108 ILE A O 1
ATOM 788 N N . ASP A 1 109 ? -8.535 7.077 2.896 1 98.6 109 ASP A N 1
ATOM 789 C CA . ASP A 1 109 ? -7.153 7.521 3.051 1 98.6 109 ASP A CA 1
ATOM 790 C C . ASP A 1 109 ? -7.002 8.991 2.665 1 98.6 109 ASP A C 1
ATOM 792 O O . ASP A 1 109 ? -7.247 9.364 1.516 1 98.6 109 ASP A O 1
ATOM 796 N N . ALA A 1 110 ? -6.56 9.763 3.559 1 98.32 110 ALA A N 1
ATOM 797 C CA . ALA A 1 110 ? -6.527 11.211 3.375 1 98.32 110 ALA A CA 1
ATOM 798 C C . ALA A 1 110 ? -5.358 11.624 2.485 1 98.32 110 ALA A C 1
ATOM 800 O O . ALA A 1 110 ? -5.312 12.755 1.995 1 98.32 110 ALA A O 1
ATOM 801 N N . GLY A 1 111 ? -4.396 10.792 2.328 1 97.86 111 GLY A N 1
ATOM 802 C CA . GLY A 1 111 ? -3.223 11.138 1.541 1 97.86 111 GLY A CA 1
ATOM 803 C C . GLY A 1 111 ? -3.365 10.79 0.072 1 97.86 111 GLY A C 1
ATOM 804 O O . GLY A 1 111 ? -2.753 11.43 -0.786 1 97.86 111 GLY A O 1
ATOM 805 N N . ARG A 1 112 ? -4.084 9.769 -0.211 1 97.76 112 ARG A N 1
ATOM 806 C CA . ARG A 1 112 ? -4.296 9.27 -1.566 1 97.76 112 ARG A CA 1
ATOM 807 C C . ARG A 1 112 ? -5.617 8.515 -1.671 1 97.76 112 ARG A C 1
ATOM 809 O O . ARG A 1 112 ? -5.819 7.509 -0.988 1 97.76 112 ARG A O 1
ATOM 816 N N . PRO A 1 113 ? -6.502 8.989 -2.554 1 97.67 113 PRO A N 1
ATOM 817 C CA . PRO A 1 113 ? -7.756 8.244 -2.688 1 97.67 113 PRO A CA 1
ATOM 818 C C . PRO A 1 113 ? -7.536 6.78 -3.062 1 97.67 113 PRO A C 1
ATOM 820 O O . PRO A 1 113 ? -6.766 6.482 -3.979 1 97.67 113 PRO A O 1
ATOM 823 N N . VAL A 1 114 ? -8.225 5.845 -2.423 1 96.53 114 VAL A N 1
ATOM 824 C CA . VAL A 1 114 ? -8.096 4.409 -2.644 1 96.53 114 VAL A CA 1
ATOM 825 C C . VAL A 1 114 ? -8.496 4.068 -4.077 1 96.53 114 VAL A C 1
ATOM 827 O O . VAL A 1 114 ? -7.9 3.188 -4.702 1 96.53 114 VAL A O 1
ATOM 830 N N . ASP A 1 115 ? -9.402 4.81 -4.672 1 96.29 115 ASP A N 1
ATOM 831 C CA . ASP A 1 115 ? -9.911 4.512 -6.007 1 96.29 115 ASP A CA 1
ATOM 832 C C . ASP A 1 115 ? -9.095 5.231 -7.079 1 96.29 115 ASP A C 1
ATOM 834 O O . ASP A 1 115 ? -9.364 5.086 -8.273 1 96.29 115 ASP A O 1
ATOM 838 N N . GLY A 1 116 ? -8.237 6.121 -6.726 1 93.91 116 GLY A N 1
ATOM 839 C CA . GLY A 1 116 ? -7.341 6.787 -7.657 1 93.91 116 GLY A CA 1
ATOM 840 C C . GLY A 1 116 ? -8.023 7.874 -8.467 1 93.91 116 GLY A C 1
ATOM 841 O O . GLY A 1 116 ? -7.496 8.317 -9.489 1 93.91 116 GLY A O 1
ATOM 842 N N . ALA A 1 117 ? -9.124 8.297 -8.009 1 93.61 117 ALA A N 1
ATOM 843 C CA . ALA A 1 117 ? -9.903 9.243 -8.805 1 93.61 117 ALA A CA 1
ATOM 844 C C . ALA A 1 117 ? -9.32 10.65 -8.709 1 93.61 117 ALA A C 1
ATOM 846 O O . ALA A 1 117 ? -9.567 11.491 -9.577 1 93.61 117 ALA A O 1
ATOM 847 N N . LEU A 1 118 ? -8.682 10.983 -7.612 1 96.13 118 LEU A N 1
ATOM 848 C CA . LEU A 1 118 ? -8.002 12.257 -7.401 1 96.13 118 LEU A CA 1
ATOM 849 C C . LEU A 1 118 ? -6.507 12.046 -7.188 1 96.13 118 LEU A C 1
ATOM 851 O O . LEU A 1 118 ? -6.083 10.975 -6.749 1 96.13 118 LEU A O 1
ATOM 855 N N . PRO A 1 119 ? -5.718 13.081 -7.567 1 96.02 119 PRO A N 1
ATOM 856 C CA . PRO A 1 119 ? -4.296 12.98 -7.232 1 96.02 119 PRO A CA 1
ATOM 857 C C . PRO A 1 119 ? -4.046 12.927 -5.727 1 96.02 119 PRO A C 1
ATOM 859 O O . PRO A 1 119 ? -4.764 13.569 -4.956 1 96.02 119 PRO A O 1
ATOM 862 N N . GLY A 1 120 ? -3.127 12.139 -5.296 1 96.72 120 GLY A N 1
ATOM 863 C CA . GLY A 1 120 ? -2.706 12.083 -3.905 1 96.72 120 GLY A CA 1
ATOM 864 C C . GLY A 1 120 ? -1.736 13.188 -3.531 1 96.72 120 GLY A C 1
ATOM 865 O O . GLY A 1 120 ? -1.337 13.986 -4.382 1 96.72 120 GLY A O 1
ATOM 866 N N . VAL A 1 121 ? -1.451 13.216 -2.259 1 96.3 121 VAL A N 1
ATOM 867 C CA . VAL A 1 121 ? -0.41 14.105 -1.756 1 96.3 121 VAL A CA 1
ATOM 868 C C . VAL A 1 121 ? 0.958 13.626 -2.239 1 96.3 121 VAL A C 1
ATOM 870 O O . VAL A 1 121 ? 1.271 12.436 -2.152 1 96.3 121 VAL A O 1
ATOM 873 N N . ALA A 1 122 ? 1.681 14.458 -2.809 1 89.41 122 ALA A N 1
ATOM 874 C CA . ALA A 1 122 ? 3.002 14.111 -3.326 1 89.41 122 ALA A CA 1
ATOM 875 C C . ALA A 1 122 ? 3.954 13.738 -2.194 1 89.41 122 ALA A C 1
ATOM 877 O O . ALA A 1 122 ? 3.952 14.374 -1.138 1 89.41 122 ALA A O 1
ATOM 878 N N . ALA A 1 123 ? 4.615 12.645 -2.454 1 84.61 123 ALA A N 1
ATOM 879 C CA . ALA A 1 123 ? 5.703 12.321 -1.534 1 84.61 123 ALA A CA 1
ATOM 880 C C . ALA A 1 123 ? 6.807 13.373 -1.599 1 84.61 123 ALA A C 1
ATOM 882 O O . ALA A 1 123 ? 7.131 13.877 -2.677 1 84.61 123 ALA A O 1
ATOM 883 N N . VAL A 1 124 ? 7.231 13.69 -0.473 1 87.1 124 VAL A N 1
ATOM 884 C CA . VAL A 1 124 ? 8.334 14.642 -0.394 1 87.1 124 VAL A CA 1
ATOM 885 C C . VAL A 1 124 ? 9.581 13.944 0.144 1 87.1 124 VAL A C 1
ATOM 887 O O . VAL A 1 124 ? 9.497 13.137 1.073 1 87.1 124 VAL A O 1
ATOM 890 N N . ARG A 1 125 ? 10.659 14.193 -0.522 1 85.35 125 ARG A N 1
ATOM 891 C CA . ARG A 1 125 ? 11.924 13.622 -0.071 1 85.35 125 ARG A CA 1
ATOM 892 C C . ARG A 1 125 ? 12.475 14.388 1.128 1 85.35 125 ARG A C 1
ATOM 894 O O . ARG A 1 125 ? 12.409 15.618 1.169 1 85.35 125 ARG A O 1
ATOM 901 N N . ALA A 1 126 ? 13.082 13.687 2 1 81.84 126 ALA A N 1
ATOM 902 C CA . ALA A 1 126 ? 13.765 14.339 3.115 1 81.84 126 ALA A CA 1
ATOM 903 C C . ALA A 1 126 ? 14.874 15.261 2.616 1 81.84 126 ALA A C 1
ATOM 905 O O . ALA A 1 126 ? 15.595 14.921 1.674 1 81.84 126 ALA A O 1
ATOM 906 N N . PRO A 1 127 ? 15.024 16.36 3.242 1 81.89 127 PRO A N 1
ATOM 907 C CA . PRO A 1 127 ? 16.049 17.308 2.798 1 81.89 127 PRO A CA 1
ATOM 908 C C . PRO A 1 127 ? 17.467 16.83 3.102 1 81.89 127 PRO A C 1
ATOM 910 O O . PRO A 1 127 ? 17.662 15.985 3.979 1 81.89 127 PRO A O 1
ATOM 913 N N . SER A 1 128 ? 18.324 17.358 2.363 1 84.31 128 SER A N 1
ATOM 914 C CA . SER A 1 128 ? 19.734 17.018 2.529 1 84.31 128 SER A CA 1
ATOM 915 C C . SER A 1 128 ? 20.305 17.638 3.8 1 84.31 128 SER A C 1
ATOM 917 O O . SER A 1 128 ? 19.943 18.757 4.169 1 84.31 128 SER A O 1
ATOM 919 N N . ALA A 1 129 ? 21.235 16.9 4.376 1 90.07 129 ALA A N 1
ATOM 920 C CA . ALA A 1 129 ? 21.961 17.435 5.525 1 90.07 129 ALA A CA 1
ATOM 921 C C . ALA A 1 129 ? 22.981 18.483 5.09 1 90.07 129 ALA A C 1
ATOM 923 O O . ALA A 1 129 ? 23.449 19.28 5.907 1 90.07 129 ALA A O 1
ATOM 924 N N . GLY A 1 130 ? 23.345 18.476 3.829 1 89.07 130 GLY A N 1
ATOM 925 C CA . GLY A 1 130 ? 24.213 19.49 3.251 1 89.07 130 GLY A CA 1
ATOM 926 C C . GLY A 1 130 ? 25.587 19.534 3.892 1 89.07 130 GLY A C 1
ATOM 927 O O . GLY A 1 130 ? 26.088 18.514 4.369 1 89.07 130 GLY A O 1
ATOM 928 N N . ALA A 1 131 ? 26.141 20.72 3.839 1 91.79 131 ALA A N 1
ATOM 929 C CA . ALA A 1 131 ? 27.487 20.93 4.365 1 91.79 131 ALA A CA 1
ATOM 930 C C . ALA A 1 131 ? 27.526 20.713 5.876 1 91.79 131 ALA A C 1
ATOM 932 O O . ALA A 1 131 ? 28.517 20.212 6.412 1 91.79 131 ALA A O 1
ATOM 933 N N . LEU A 1 132 ? 26.485 21.088 6.525 1 95.99 132 LEU A N 1
ATOM 934 C CA . LEU A 1 132 ? 26.424 20.87 7.966 1 95.99 132 LEU A CA 1
ATOM 935 C C . LEU A 1 132 ? 26.451 19.381 8.292 1 95.99 132 LEU A C 1
ATOM 937 O O . LEU A 1 132 ? 27.163 18.954 9.205 1 95.99 132 LEU A O 1
ATOM 941 N N . GLY A 1 133 ? 25.656 18.61 7.523 1 94.76 133 GLY A N 1
ATOM 942 C CA . GLY A 1 133 ? 25.682 17.169 7.718 1 94.76 133 GLY A CA 1
ATOM 943 C C . GLY A 1 133 ? 27.066 16.569 7.554 1 94.76 133 GLY A C 1
ATOM 944 O O . GLY A 1 133 ? 27.483 15.73 8.355 1 94.76 133 GLY A O 1
ATOM 945 N N . ALA A 1 134 ? 27.721 17.014 6.57 1 93.4 134 ALA A N 1
ATOM 946 C CA . ALA A 1 134 ? 29.089 16.555 6.342 1 93.4 134 ALA A CA 1
ATOM 947 C C . ALA A 1 134 ? 29.991 16.909 7.52 1 93.4 134 ALA A C 1
ATOM 949 O O . ALA A 1 134 ? 30.763 16.072 7.993 1 93.4 134 ALA A O 1
ATOM 950 N N . ALA A 1 135 ? 29.88 18.123 7.97 1 94.96 135 ALA A N 1
ATOM 951 C CA . ALA A 1 135 ? 30.708 18.591 9.078 1 94.96 135 ALA A CA 1
ATOM 952 C C . ALA A 1 135 ? 30.42 17.799 10.35 1 94.96 135 ALA A C 1
ATOM 954 O O . ALA A 1 135 ? 31.32 17.564 11.16 1 94.96 135 ALA A O 1
ATOM 955 N N . LEU A 1 136 ? 29.203 17.352 10.47 1 96.04 136 LEU A N 1
ATOM 956 C CA . LEU A 1 136 ? 28.781 16.637 11.67 1 96.04 136 LEU A CA 1
ATOM 957 C C . LEU A 1 136 ? 29.055 15.143 11.536 1 96.04 136 LEU A C 1
ATOM 959 O O . LEU A 1 136 ? 28.816 14.377 12.473 1 96.04 136 LEU A O 1
ATOM 963 N N . GLY A 1 137 ? 29.439 14.727 10.399 1 92.38 137 GLY A N 1
ATOM 964 C CA . GLY A 1 137 ? 29.736 13.322 10.173 1 92.38 137 GLY A CA 1
ATOM 965 C C . GLY A 1 137 ? 28.495 12.478 9.951 1 92.38 137 GLY A C 1
ATOM 966 O O . GLY A 1 137 ? 28.467 11.299 10.31 1 92.38 137 GLY A O 1
ATOM 967 N N . ILE A 1 138 ? 27.462 13.063 9.46 1 87.92 138 ILE A N 1
ATOM 968 C CA . ILE A 1 138 ? 26.232 12.335 9.168 1 87.92 138 ILE A CA 1
ATOM 969 C C . ILE A 1 138 ? 26.31 11.731 7.768 1 87.92 138 ILE A C 1
ATOM 971 O O . ILE A 1 138 ? 26.428 12.457 6.778 1 87.92 138 ILE A O 1
ATOM 975 N N . PRO A 1 139 ? 26.285 10.452 7.743 1 82.04 139 PRO A N 1
ATOM 976 C CA . PRO A 1 139 ? 26.365 9.84 6.415 1 82.04 139 PRO A CA 1
ATOM 977 C C . PRO A 1 139 ? 25.153 10.161 5.544 1 82.04 139 PRO A C 1
ATOM 979 O O . PRO A 1 139 ? 24.03 10.242 6.048 1 82.04 139 PRO A O 1
ATOM 982 N N . ALA A 1 140 ? 25.464 10.371 4.295 1 76.49 140 ALA A N 1
ATOM 983 C CA . ALA A 1 140 ? 24.365 10.575 3.354 1 76.49 140 ALA A CA 1
ATOM 984 C C . ALA A 1 140 ? 23.652 9.261 3.05 1 76.49 140 ALA A C 1
ATOM 986 O O . ALA A 1 140 ? 24.298 8.243 2.789 1 76.49 140 ALA A O 1
ATOM 987 N N . PRO A 1 141 ? 22.378 9.276 3.175 1 72.75 141 PRO A N 1
ATOM 988 C CA . PRO A 1 141 ? 21.693 8.037 2.799 1 72.75 141 PRO A CA 1
ATOM 989 C C . PRO A 1 141 ? 21.758 7.759 1.299 1 72.75 141 PRO A C 1
ATOM 991 O O . PRO A 1 141 ? 21.855 8.693 0.498 1 72.75 141 PRO A O 1
ATOM 994 N N . ALA A 1 142 ? 21.833 6.485 0.999 1 62.5 142 ALA A N 1
ATOM 995 C CA . ALA A 1 142 ? 21.866 6.095 -0.408 1 62.5 142 ALA A CA 1
ATOM 996 C C . ALA A 1 142 ? 20.627 6.597 -1.145 1 62.5 142 ALA A C 1
ATOM 998 O O . ALA A 1 142 ? 20.724 7.091 -2.271 1 62.5 142 ALA A O 1
ATOM 999 N N . LEU A 1 143 ? 19.531 6.441 -0.499 1 67.21 143 LEU A N 1
ATOM 1000 C CA . LEU A 1 143 ? 18.26 6.952 -1.001 1 67.21 143 LEU A CA 1
ATOM 1001 C C . LEU A 1 143 ? 17.581 7.838 0.038 1 67.21 143 LEU A C 1
ATOM 1003 O O . LEU A 1 143 ? 17.562 7.506 1.226 1 67.21 143 LEU A O 1
ATOM 1007 N N . ALA A 1 144 ? 17.273 9.034 -0.416 1 68.62 144 ALA A N 1
ATOM 1008 C CA . ALA A 1 144 ? 16.583 9.94 0.498 1 68.62 144 ALA A CA 1
ATOM 1009 C C . ALA A 1 144 ? 15.251 9.351 0.953 1 68.62 144 ALA A C 1
ATOM 1011 O O . ALA A 1 144 ? 14.406 8.998 0.127 1 68.62 144 ALA A O 1
ATOM 1012 N N . PRO A 1 145 ? 15.066 9.212 2.157 1 75.4 145 PRO A N 1
ATOM 1013 C CA . PRO A 1 145 ? 13.791 8.676 2.64 1 75.4 145 PRO A CA 1
ATOM 1014 C C . PRO A 1 145 ? 12.636 9.661 2.473 1 75.4 145 PRO A C 1
ATOM 1016 O O . PRO A 1 145 ? 12.864 10.85 2.234 1 75.4 145 PRO A O 1
ATOM 1019 N N . ALA A 1 146 ? 11.501 9.15 2.452 1 79.99 146 ALA A N 1
ATOM 1020 C CA . ALA A 1 146 ? 10.324 10.015 2.454 1 79.99 146 ALA A CA 1
ATOM 1021 C C . ALA A 1 146 ? 10.266 10.858 3.725 1 79.99 146 ALA A C 1
ATOM 1023 O O . ALA A 1 146 ? 10.562 10.367 4.817 1 79.99 146 ALA A O 1
ATOM 1024 N N . ALA A 1 147 ? 9.883 12.085 3.529 1 86.73 147 ALA A N 1
ATOM 1025 C CA . ALA A 1 147 ? 9.716 12.964 4.684 1 86.73 147 ALA A CA 1
ATOM 1026 C C . ALA A 1 147 ? 8.505 12.552 5.516 1 86.73 147 ALA A C 1
ATOM 1028 O O . ALA A 1 147 ? 7.45 12.224 4.968 1 86.73 147 ALA A O 1
ATOM 1029 N N . PRO A 1 148 ? 8.609 12.591 6.804 1 87.06 148 PRO A N 1
ATOM 1030 C CA . PRO A 1 148 ? 7.564 12.054 7.68 1 87.06 148 PRO A CA 1
ATOM 1031 C C . PRO A 1 148 ? 6.354 12.979 7.79 1 87.06 148 PRO A C 1
ATOM 1033 O O . PRO A 1 148 ? 5.303 12.569 8.288 1 87.06 148 PRO A O 1
ATOM 1036 N N . ALA A 1 149 ? 6.338 14.194 7.407 1 92.15 149 ALA A N 1
ATOM 1037 C CA . ALA A 1 149 ? 5.218 15.118 7.565 1 92.15 149 ALA A CA 1
ATOM 1038 C C . ALA A 1 149 ? 4.939 15.868 6.266 1 92.15 149 ALA A C 1
ATOM 1040 O O . ALA A 1 149 ? 4.936 17.101 6.243 1 92.15 149 ALA A O 1
ATOM 1041 N N . PRO A 1 150 ? 4.597 15.144 5.328 1 93.29 150 PRO A N 1
ATOM 1042 C CA . PRO A 1 150 ? 4.355 15.801 4.041 1 93.29 150 PRO A CA 1
ATOM 1043 C C . PRO A 1 150 ? 3.134 16.716 4.066 1 93.29 150 PRO A C 1
ATOM 1045 O O . PRO A 1 150 ? 2.934 17.511 3.144 1 93.29 150 PRO A O 1
ATOM 1048 N N . TRP A 1 151 ? 2.376 16.73 5.137 1 95.1 151 TRP A N 1
ATOM 1049 C CA . TRP A 1 151 ? 1.156 17.524 5.236 1 95.1 151 TRP A CA 1
ATOM 1050 C C . TRP A 1 151 ? 1.469 18.952 5.668 1 95.1 151 TRP A C 1
ATOM 1052 O O . TRP A 1 151 ? 0.582 19.809 5.692 1 95.1 151 TRP A O 1
ATOM 1062 N N . LEU A 1 152 ? 2.706 19.251 5.981 1 94.72 152 LEU A N 1
ATOM 1063 C CA . LEU A 1 152 ? 3.041 20.599 6.429 1 94.72 152 LEU A CA 1
ATOM 1064 C C . LEU A 1 152 ? 3.212 21.54 5.241 1 94.72 152 LEU A C 1
ATOM 1066 O O . LEU A 1 152 ? 4.286 22.115 5.048 1 94.72 152 LEU A O 1
ATOM 1070 N N . SER A 1 153 ? 2.34 21.691 4.424 1 93.84 153 SER A N 1
ATOM 1071 C CA . SER A 1 153 ? 2.173 22.627 3.318 1 93.84 153 SER A CA 1
ATOM 1072 C C . SER A 1 153 ? 0.698 22.907 3.048 1 93.84 153 SER A C 1
ATOM 1074 O O . SER A 1 153 ? -0.142 22.014 3.174 1 93.84 153 SER A O 1
ATOM 1076 N N . ALA A 1 154 ? 0.375 24.16 2.727 1 94.98 154 ALA A N 1
ATOM 1077 C CA . ALA A 1 154 ? -1.006 24.536 2.437 1 94.98 154 ALA A CA 1
ATOM 1078 C C . ALA A 1 154 ? -1.562 23.724 1.271 1 94.98 154 ALA A C 1
ATOM 1080 O O . ALA A 1 154 ? -2.722 23.306 1.295 1 94.98 154 ALA A O 1
ATOM 1081 N N . ASN A 1 155 ? -0.724 23.491 0.296 1 94.09 155 ASN A N 1
ATOM 1082 C CA . ASN A 1 155 ? -1.139 22.717 -0.869 1 94.09 155 ASN A CA 1
ATOM 1083 C C . ASN A 1 155 ? -1.479 21.277 -0.494 1 94.09 155 ASN A C 1
ATOM 1085 O O . ASN A 1 155 ? -2.495 20.739 -0.938 1 94.09 155 ASN A O 1
ATOM 1089 N N . ALA A 1 156 ? -0.628 20.662 0.306 1 96.34 156 ALA A N 1
ATOM 1090 C CA . ALA A 1 156 ? -0.865 19.289 0.744 1 96.34 156 ALA A CA 1
ATOM 1091 C C . ALA A 1 156 ? -2.133 19.194 1.588 1 96.34 156 ALA A C 1
ATOM 1093 O O . ALA A 1 156 ? -2.947 18.288 1.397 1 96.34 156 ALA A O 1
ATOM 1094 N N . LEU A 1 157 ? -2.316 20.148 2.456 1 97.4 157 LEU A N 1
ATOM 1095 C CA . LEU A 1 157 ? -3.49 20.161 3.322 1 97.4 157 LEU A CA 1
ATOM 1096 C C . LEU A 1 157 ? -4.766 20.334 2.505 1 97.4 157 LEU A C 1
ATOM 1098 O O . LEU A 1 157 ? -5.776 19.681 2.778 1 97.4 157 LEU A O 1
ATOM 1102 N N . GLY A 1 158 ? -4.703 21.211 1.568 1 97.46 158 GLY A N 1
ATOM 1103 C CA . GLY A 1 158 ? -5.839 21.366 0.674 1 97.46 158 GLY A CA 1
ATOM 1104 C C . GLY A 1 158 ? -6.174 20.099 -0.09 1 97.46 158 GLY A C 1
ATOM 1105 O O . GLY A 1 158 ? -7.345 19.732 -0.212 1 97.46 158 GLY A O 1
ATOM 1106 N N . ARG A 1 159 ? -5.163 19.474 -0.617 1 97.91 159 ARG A N 1
ATOM 1107 C CA . ARG A 1 159 ? -5.357 18.226 -1.348 1 97.91 159 ARG A CA 1
ATOM 1108 C C . ARG A 1 159 ? -5.954 17.15 -0.446 1 97.91 159 ARG A C 1
ATOM 1110 O O . ARG A 1 159 ? -6.87 16.432 -0.85 1 97.91 159 ARG A O 1
ATOM 1117 N N . MET A 1 160 ? -5.448 17.012 0.748 1 98.52 160 MET A N 1
ATOM 1118 C CA . MET A 1 160 ? -5.988 16.054 1.708 1 98.52 160 MET A CA 1
ATOM 1119 C C . MET A 1 160 ? -7.467 16.322 1.971 1 98.52 160 MET A C 1
ATOM 1121 O O . MET A 1 160 ? -8.272 15.39 2.016 1 98.52 160 MET A O 1
ATOM 1125 N N . ALA A 1 161 ? -7.807 17.562 2.105 1 98.82 161 ALA A N 1
ATOM 1126 C CA . ALA A 1 161 ? -9.2 17.939 2.329 1 98.82 161 ALA A CA 1
ATOM 1127 C C . ALA A 1 161 ? -10.068 17.565 1.13 1 98.82 161 ALA A C 1
ATOM 1129 O O . ALA A 1 161 ? -11.202 17.108 1.296 1 98.82 161 ALA A O 1
ATOM 1130 N N . ASP A 1 162 ? -9.558 17.758 -0.09 1 98.83 162 ASP A N 1
ATOM 1131 C CA . ASP A 1 162 ? -10.279 17.373 -1.299 1 98.83 162 ASP A CA 1
ATOM 1132 C C . ASP A 1 162 ? -10.58 15.876 -1.306 1 98.83 162 ASP A C 1
ATOM 1134 O O . ASP A 1 162 ? -11.701 15.464 -1.61 1 98.83 162 ASP A O 1
ATOM 1138 N N . ILE A 1 163 ? -9.566 15.127 -0.99 1 98.78 163 ILE A N 1
ATOM 1139 C CA . ILE A 1 163 ? -9.684 13.673 -1.014 1 98.78 163 ILE A CA 1
ATOM 1140 C C . ILE A 1 163 ? -10.728 13.224 0.006 1 98.78 163 ILE A C 1
ATOM 1142 O O . ILE A 1 163 ? -11.631 12.45 -0.32 1 98.78 163 ILE A O 1
ATOM 1146 N N . LEU A 1 164 ? -10.657 13.723 1.24 1 98.86 164 LEU A N 1
ATOM 1147 C CA . LEU A 1 164 ? -11.599 13.372 2.297 1 98.86 164 LEU A CA 1
ATOM 1148 C C . LEU A 1 164 ? -13.021 13.759 1.908 1 98.86 164 LEU A C 1
ATOM 1150 O O . LEU A 1 164 ? -13.949 12.961 2.057 1 98.86 164 LEU A O 1
ATOM 1154 N N . ALA A 1 165 ? -13.15 14.957 1.422 1 98.91 165 ALA A N 1
ATOM 1155 C CA . ALA A 1 165 ? -14.475 15.456 1.06 1 98.91 165 ALA A CA 1
ATOM 1156 C C . ALA A 1 165 ? -15.104 14.596 -0.032 1 98.91 165 ALA A C 1
ATOM 1158 O O . ALA A 1 165 ? -16.298 14.29 0.02 1 98.91 165 ALA A O 1
ATOM 1159 N N . ALA A 1 166 ? -14.323 14.241 -1.005 1 98.84 166 ALA A N 1
ATOM 1160 C CA . ALA A 1 166 ? -14.835 13.428 -2.105 1 98.84 166 ALA A CA 1
ATOM 1161 C C . ALA A 1 166 ? -15.415 12.113 -1.592 1 98.84 166 ALA A C 1
ATOM 1163 O O . ALA A 1 166 ? -16.528 11.732 -1.961 1 98.84 166 ALA A O 1
ATOM 1164 N N . ASP A 1 167 ? -14.709 11.431 -0.752 1 98.73 167 ASP A N 1
ATOM 1165 C CA . ASP A 1 167 ? -15.174 10.147 -0.235 1 98.73 167 ASP A CA 1
ATOM 1166 C C . ASP A 1 167 ? -16.344 10.335 0.728 1 98.73 167 ASP A C 1
ATOM 1168 O O . ASP A 1 167 ? -17.3 9.557 0.711 1 98.73 167 ASP A O 1
ATOM 1172 N N . LEU A 1 168 ? -16.266 11.345 1.587 1 98.79 168 LEU A N 1
ATOM 1173 C CA . LEU A 1 168 ? -17.339 11.588 2.545 1 98.79 168 LEU A CA 1
ATOM 1174 C C . LEU A 1 168 ? -18.644 11.914 1.828 1 98.79 168 LEU A C 1
ATOM 1176 O O . LEU A 1 168 ? -19.716 11.469 2.246 1 98.79 168 LEU A O 1
ATOM 1180 N N . ARG A 1 169 ? -18.589 12.673 0.757 1 98.67 169 ARG A N 1
ATOM 1181 C CA . ARG A 1 169 ? -19.791 13.023 0.007 1 98.67 169 ARG A CA 1
ATOM 1182 C C . ARG A 1 169 ? -20.397 11.794 -0.662 1 98.67 169 ARG A C 1
ATOM 1184 O O . ARG A 1 169 ? -21.619 11.688 -0.789 1 98.67 169 ARG A O 1
ATOM 1191 N N . ARG A 1 170 ? -19.571 10.918 -1.089 1 97.79 170 ARG A N 1
ATOM 1192 C CA . ARG A 1 170 ? -20.062 9.677 -1.68 1 97.79 170 ARG A CA 1
ATOM 1193 C C . ARG A 1 170 ? -20.679 8.771 -0.62 1 97.79 170 ARG A C 1
ATOM 1195 O O . ARG A 1 170 ? -21.683 8.103 -0.874 1 97.79 170 ARG A O 1
ATOM 1202 N N . LEU A 1 171 ? -20.119 8.76 0.554 1 97.69 171 LEU A N 1
ATOM 1203 C CA . LEU A 1 171 ? -20.626 7.936 1.646 1 97.69 171 LEU A CA 1
ATOM 1204 C C . LEU A 1 171 ? -21.93 8.504 2.196 1 97.69 171 LEU A C 1
ATOM 1206 O O . LEU A 1 171 ? -22.81 7.752 2.621 1 97.69 171 LEU A O 1
ATOM 1210 N N . HIS A 1 172 ? -22.002 9.836 2.169 1 97.9 172 HIS A N 1
ATOM 1211 C CA . HIS A 1 172 ? -23.168 10.525 2.712 1 97.9 172 HIS A CA 1
ATOM 1212 C C . HIS A 1 172 ? -23.656 11.614 1.762 1 97.9 172 HIS A C 1
ATOM 1214 O O . HIS A 1 172 ? -23.498 12.804 2.042 1 97.9 172 HIS A O 1
ATOM 1220 N N . PRO A 1 173 ? -24.337 11.194 0.78 1 97.85 173 PRO A N 1
ATOM 1221 C CA . PRO A 1 173 ? -24.802 12.159 -0.219 1 97.85 173 PRO A CA 1
ATOM 1222 C C . PRO A 1 173 ? -25.7 13.24 0.378 1 97.85 173 PRO A C 1
ATOM 1224 O O . PRO A 1 173 ? -25.705 14.377 -0.1 1 97.85 173 PRO A O 1
ATOM 1227 N N . GLU A 1 174 ? -26.418 12.99 1.387 1 97.43 174 GLU A N 1
ATOM 1228 C CA . GLU A 1 174 ? -27.297 13.965 2.025 1 97.43 174 GLU A CA 1
ATOM 1229 C C . GLU A 1 174 ? -26.495 15.089 2.675 1 97.43 174 GLU A C 1
ATOM 1231 O O . GLU A 1 174 ? -26.986 16.212 2.81 1 97.43 174 GLU A O 1
ATOM 1236 N N . ALA A 1 175 ? -25.251 14.802 3.054 1 98.38 175 ALA A N 1
ATOM 1237 C CA . ALA A 1 175 ? -24.391 15.781 3.715 1 98.38 175 ALA A CA 1
ATOM 1238 C C . ALA A 1 175 ? -23.524 16.521 2.702 1 98.38 175 ALA A C 1
ATOM 1240 O O . ALA A 1 175 ? -22.781 17.437 3.063 1 98.38 175 ALA A O 1
ATOM 1241 N N . ALA A 1 176 ? -23.615 16.213 1.442 1 98.66 176 ALA A N 1
ATOM 1242 C CA . ALA A 1 176 ? -22.672 16.652 0.417 1 98.66 176 ALA A CA 1
ATOM 1243 C C . ALA A 1 176 ? -22.65 18.174 0.308 1 98.66 176 ALA A C 1
ATOM 1245 O O . ALA A 1 176 ? -21.579 18.783 0.249 1 98.66 176 ALA A O 1
ATOM 1246 N N . PRO A 1 177 ? -23.796 18.855 0.329 1 98.79 177 PRO A N 1
ATOM 1247 C CA . PRO A 1 177 ? -23.736 20.314 0.223 1 98.79 177 PRO A CA 1
ATOM 1248 C C . PRO A 1 177 ? -22.984 20.959 1.386 1 98.79 177 PRO A C 1
ATOM 1250 O O . PRO A 1 177 ? -22.174 21.866 1.175 1 98.79 177 PRO A O 1
ATOM 1253 N N . ARG A 1 178 ? -23.266 20.472 2.579 1 98.87 178 ARG A N 1
ATOM 1254 C CA . ARG A 1 178 ? -22.593 21.023 3.751 1 98.87 178 ARG A CA 1
ATOM 1255 C C . ARG A 1 178 ? -21.101 20.706 3.725 1 98.87 178 ARG A C 1
ATOM 1257 O O . ARG A 1 178 ? -20.274 21.563 4.045 1 98.87 178 ARG A O 1
ATOM 1264 N N . ILE A 1 179 ? -20.753 19.521 3.313 1 98.92 179 ILE A N 1
ATOM 1265 C CA . ILE A 1 179 ? -19.353 19.124 3.219 1 98.92 179 ILE A CA 1
ATOM 1266 C C . ILE A 1 179 ? -18.635 20.002 2.196 1 98.92 179 ILE A C 1
ATOM 1268 O O . ILE A 1 179 ? -17.511 20.451 2.434 1 98.92 179 ILE A O 1
ATOM 1272 N N . SER A 1 180 ? -19.272 20.26 1.082 1 98.91 180 SER A N 1
ATOM 1273 C CA . SER A 1 180 ? -18.678 21.103 0.05 1 98.91 180 SER A CA 1
ATOM 1274 C C . SER A 1 180 ? -18.474 22.529 0.55 1 98.91 180 SER A C 1
ATOM 1276 O O . SER A 1 180 ? -17.44 23.145 0.283 1 98.91 180 SER A O 1
ATOM 1278 N N . ALA A 1 181 ? -19.376 23.028 1.254 1 98.91 181 ALA A N 1
ATOM 1279 C CA . ALA A 1 181 ? -19.254 24.373 1.811 1 98.91 181 ALA A CA 1
ATOM 1280 C C . ALA A 1 181 ? -18.114 24.446 2.822 1 98.91 181 ALA A C 1
ATOM 1282 O O . ALA A 1 181 ? -17.34 25.406 2.827 1 98.91 181 ALA A O 1
ATOM 1283 N N . ASN A 1 182 ? -18.061 23.434 3.674 1 98.92 182 ASN A N 1
ATOM 1284 C CA . ASN A 1 182 ? -16.983 23.373 4.655 1 98.92 182 ASN A CA 1
ATOM 1285 C C . ASN A 1 182 ? -15.616 23.29 3.982 1 98.92 182 ASN A C 1
ATOM 1287 O O . ASN A 1 182 ? -14.659 23.923 4.43 1 98.92 182 ASN A O 1
ATOM 1291 N N . LEU A 1 183 ? -15.561 22.502 2.909 1 98.91 183 LEU A N 1
ATOM 1292 C CA . LEU A 1 183 ? -14.324 22.375 2.147 1 98.91 183 LEU A CA 1
ATOM 1293 C C . LEU A 1 183 ? -13.898 23.722 1.574 1 98.91 183 LEU A C 1
ATOM 1295 O O . LEU A 1 183 ? -12.731 24.106 1.679 1 98.91 183 LEU A O 1
ATOM 1299 N N . ASP A 1 184 ? -14.82 24.406 0.987 1 98.84 184 ASP A N 1
ATOM 1300 C CA . ASP A 1 184 ? -14.523 25.714 0.411 1 98.84 184 ASP A CA 1
ATOM 1301 C C . ASP A 1 184 ? -14.001 26.677 1.475 1 98.84 184 ASP A C 1
ATOM 1303 O O . ASP A 1 184 ? -13.04 27.411 1.236 1 98.84 184 ASP A O 1
ATOM 1307 N N . GLY A 1 185 ? -14.653 26.675 2.62 1 98.78 185 GLY A N 1
ATOM 1308 C CA . GLY A 1 185 ? -14.209 27.52 3.717 1 98.78 185 GLY A CA 1
ATOM 1309 C C . GLY A 1 185 ? -12.807 27.191 4.193 1 98.78 185 GLY A C 1
ATOM 1310 O O . GLY A 1 185 ? -11.992 28.09 4.41 1 98.78 185 GLY A O 1
ATOM 1311 N N . LEU A 1 186 ? -12.541 25.937 4.325 1 98.7 186 LEU A N 1
ATOM 1312 C CA . LEU A 1 186 ? -11.232 25.473 4.773 1 98.7 186 LEU A CA 1
ATOM 1313 C C . LEU A 1 186 ? -10.145 25.873 3.782 1 98.7 186 LEU A C 1
ATOM 1315 O O . LEU A 1 186 ? -9.1 26.396 4.177 1 98.7 186 LEU A O 1
ATOM 1319 N N . LYS A 1 187 ? -10.393 25.635 2.521 1 98.34 187 LYS A N 1
ATOM 1320 C CA . LYS A 1 187 ? -9.404 25.925 1.487 1 98.34 187 LYS A CA 1
ATOM 1321 C C . LYS A 1 187 ? -9.166 27.427 1.36 1 98.34 187 LYS A C 1
ATOM 1323 O O . LYS A 1 187 ? -8.034 27.865 1.141 1 98.34 187 LYS A O 1
ATOM 1328 N N . ARG A 1 188 ? -10.187 28.231 1.493 1 98.47 188 ARG A N 1
ATOM 1329 C CA . ARG A 1 188 ? -10.036 29.682 1.47 1 98.47 188 ARG A CA 1
ATOM 1330 C C . ARG A 1 188 ? -9.156 30.159 2.62 1 98.47 188 ARG A C 1
ATOM 1332 O O . ARG A 1 188 ? -8.304 31.03 2.436 1 98.47 188 ARG A O 1
ATOM 1339 N N . ALA A 1 189 ? -9.396 29.606 3.762 1 98.31 189 ALA A N 1
ATOM 1340 C CA . ALA A 1 189 ? -8.593 29.979 4.924 1 98.31 189 ALA A CA 1
ATOM 1341 C C . ALA A 1 189 ? -7.124 29.625 4.713 1 98.31 189 ALA A C 1
ATOM 1343 O O . ALA A 1 189 ? -6.236 30.419 5.03 1 98.31 189 ALA A O 1
ATOM 1344 N N . LEU A 1 190 ? -6.865 28.468 4.174 1 97.43 190 LEU A N 1
ATOM 1345 C CA . LEU A 1 190 ? -5.497 28.024 3.928 1 97.43 190 LEU A CA 1
ATOM 1346 C C . LEU A 1 190 ? -4.821 28.902 2.88 1 97.43 190 LEU A C 1
ATOM 1348 O O . LEU A 1 190 ? -3.655 29.272 3.033 1 97.43 190 LEU A O 1
ATOM 1352 N N . LEU A 1 191 ? -5.554 29.226 1.819 1 96.5 191 LEU A N 1
ATOM 1353 C CA . LEU A 1 191 ? -5.02 30.071 0.756 1 96.5 191 LEU A CA 1
ATOM 1354 C C . LEU A 1 191 ? -4.685 31.462 1.284 1 96.5 191 LEU A C 1
ATOM 1356 O O . LEU A 1 191 ? -3.663 32.043 0.911 1 96.5 191 LEU A O 1
ATOM 1360 N N . ALA A 1 192 ? -5.523 31.949 2.131 1 97.08 192 ALA A N 1
ATOM 1361 C CA . ALA A 1 192 ? -5.276 33.259 2.727 1 97.08 192 ALA A CA 1
ATOM 1362 C C . ALA A 1 192 ? -3.988 33.254 3.546 1 97.08 192 ALA A C 1
ATOM 1364 O O . ALA A 1 192 ? -3.194 34.194 3.471 1 97.08 192 ALA A O 1
ATOM 1365 N N . GLN A 1 193 ? -3.793 32.188 4.293 1 95.43 193 GLN A N 1
ATOM 1366 C CA . GLN A 1 193 ? -2.583 32.081 5.102 1 95.43 193 GLN A CA 1
ATOM 1367 C C . GLN A 1 193 ? -1.343 31.958 4.222 1 95.43 193 GLN A C 1
ATOM 1369 O O . GLN A 1 193 ? -0.304 32.554 4.516 1 95.43 193 GLN A O 1
ATOM 1374 N N . SER A 1 194 ? -1.456 31.191 3.163 1 94 194 SER A N 1
ATOM 1375 C CA . SER A 1 194 ? -0.351 31.024 2.225 1 94 194 SER A CA 1
ATOM 1376 C C . SER A 1 194 ? 0.02 32.348 1.566 1 94 194 SER A C 1
ATOM 1378 O O . SER A 1 194 ? 1.201 32.676 1.441 1 94 194 SER A O 1
ATOM 1380 N N . ALA A 1 195 ? -0.942 33.071 1.184 1 94.78 195 ALA A N 1
ATOM 1381 C CA . ALA A 1 195 ? -0.714 34.373 0.563 1 94.78 195 ALA A CA 1
ATOM 1382 C C . ALA A 1 195 ? -0.053 35.34 1.541 1 94.78 195 ALA A C 1
ATOM 1384 O O . ALA A 1 195 ? 0.859 36.083 1.169 1 94.78 195 ALA A O 1
ATOM 1385 N N . ARG A 1 196 ? -0.502 35.326 2.723 1 93.98 196 ARG A N 1
ATOM 1386 C CA . ARG A 1 196 ? 0.087 36.152 3.772 1 93.98 196 ARG A CA 1
ATOM 1387 C C . ARG A 1 196 ? 1.562 35.816 3.97 1 93.98 196 ARG A C 1
ATOM 1389 O O . ARG A 1 196 ? 2.404 36.714 4.043 1 93.98 196 ARG A O 1
ATOM 1396 N N . ALA A 1 197 ? 1.872 34.524 4.046 1 92.97 197 ALA A N 1
ATOM 1397 C CA . ALA A 1 197 ? 3.246 34.066 4.23 1 92.97 197 ALA A CA 1
ATOM 1398 C C . ALA A 1 197 ? 4.118 34.459 3.04 1 92.97 197 ALA A C 1
ATOM 1400 O O . ALA A 1 197 ? 5.231 34.96 3.217 1 92.97 197 ALA A O 1
ATOM 1401 N N . ALA A 1 198 ? 3.585 34.268 1.835 1 92.22 198 ALA A N 1
ATOM 1402 C CA . ALA A 1 198 ? 4.328 34.588 0.619 1 92.22 198 ALA A CA 1
ATOM 1403 C C . ALA A 1 198 ? 4.7 36.067 0.576 1 92.22 198 ALA A C 1
ATOM 1405 O O . ALA A 1 198 ? 5.834 36.419 0.245 1 92.22 198 ALA A O 1
ATOM 1406 N N . GLN A 1 199 ? 3.805 36.867 0.929 1 92.76 199 GLN A N 1
ATOM 1407 C CA . GLN A 1 199 ? 4.041 38.307 0.936 1 92.76 199 GLN A CA 1
ATOM 1408 C C . GLN A 1 199 ? 5.072 38.69 1.993 1 92.76 199 GLN A C 1
ATOM 1410 O O . GLN A 1 199 ? 5.982 39.477 1.724 1 92.76 199 GLN A O 1
ATOM 1415 N N . ALA A 1 200 ? 4.939 38.116 3.107 1 90.38 200 ALA A N 1
ATOM 1416 C CA . ALA A 1 200 ? 5.817 38.462 4.222 1 90.38 200 ALA A CA 1
ATOM 1417 C C . ALA A 1 200 ? 7.239 37.969 3.973 1 90.38 200 ALA A C 1
ATOM 1419 O O . ALA A 1 200 ? 8.205 38.702 4.198 1 90.38 200 ALA A O 1
ATOM 1420 N N . PHE A 1 201 ? 7.395 36.767 3.446 1 91.97 201 PHE A N 1
ATOM 1421 C CA . PHE A 1 201 ? 8.713 36.16 3.306 1 91.97 201 PHE A CA 1
ATOM 1422 C C . PHE A 1 201 ? 9.414 36.673 2.053 1 91.97 201 PHE A C 1
ATOM 1424 O O . PHE A 1 201 ? 10.638 36.578 1.938 1 91.97 201 PHE A O 1
ATOM 1431 N N . ALA A 1 202 ? 8.687 37.189 1.065 1 88.71 202 ALA A N 1
ATOM 1432 C CA . ALA A 1 202 ? 9.275 37.797 -0.126 1 88.71 202 ALA A CA 1
ATOM 1433 C C . ALA A 1 202 ? 10.106 39.024 0.238 1 88.71 202 ALA A C 1
ATOM 1435 O O . ALA A 1 202 ? 11.042 39.383 -0.481 1 88.71 202 ALA A O 1
ATOM 1436 N N . GLY A 1 203 ? 9.82 39.588 1.325 1 87.51 203 GLY A N 1
ATOM 1437 C CA . GLY A 1 203 ? 10.517 40.791 1.753 1 87.51 203 GLY A CA 1
ATOM 1438 C C . GLY A 1 203 ? 11.773 40.5 2.553 1 87.51 203 GLY A C 1
ATOM 1439 O O . GLY A 1 203 ? 12.528 41.415 2.888 1 87.51 203 GLY A O 1
ATOM 1440 N N . LEU A 1 204 ? 12.028 39.235 2.778 1 88.47 204 LEU A N 1
ATOM 1441 C CA . LEU A 1 204 ? 13.192 38.878 3.582 1 88.47 204 LEU A CA 1
ATOM 1442 C C . LEU A 1 204 ? 14.477 39.026 2.774 1 88.47 204 LEU A C 1
ATOM 1444 O O . LEU A 1 204 ? 14.53 38.635 1.606 1 88.47 204 LEU A O 1
ATOM 1448 N N . ALA A 1 205 ? 15.439 39.631 3.397 1 87.04 205 ALA A N 1
ATOM 1449 C CA . ALA A 1 205 ? 16.748 39.752 2.761 1 87.04 205 ALA A CA 1
ATOM 1450 C C . ALA A 1 205 ? 17.399 38.384 2.579 1 87.04 205 ALA A C 1
ATOM 1452 O O . ALA A 1 205 ? 18.026 38.12 1.551 1 87.04 205 ALA A O 1
ATOM 1453 N N . ASP A 1 206 ? 17.217 37.546 3.554 1 90.01 206 ASP A N 1
ATOM 1454 C CA . ASP A 1 206 ? 17.753 36.189 3.517 1 90.01 206 ASP A CA 1
ATOM 1455 C C . ASP A 1 206 ? 16.765 35.192 4.119 1 90.01 206 ASP A C 1
ATOM 1457 O O . ASP A 1 206 ? 16.603 35.13 5.339 1 90.01 206 ASP A O 1
ATOM 1461 N N . PRO A 1 207 ? 16.168 34.383 3.317 1 92.38 207 PRO A N 1
ATOM 1462 C CA . PRO A 1 207 ? 15.167 33.424 3.788 1 92.38 207 PRO A CA 1
ATOM 1463 C C . PRO A 1 207 ? 15.783 32.102 4.241 1 92.38 207 PRO A C 1
ATOM 1465 O O . PRO A 1 207 ? 15.084 31.09 4.332 1 92.38 207 PRO A O 1
ATOM 1468 N N . GLY A 1 208 ? 17.079 32.049 4.457 1 94.38 208 GLY A N 1
ATOM 1469 C CA . GLY A 1 208 ? 17.786 30.83 4.819 1 94.38 208 GLY A CA 1
ATOM 1470 C C . GLY A 1 208 ? 17.467 30.351 6.223 1 94.38 208 GLY A C 1
ATOM 1471 O O . GLY A 1 208 ? 17.372 31.155 7.153 1 94.38 208 GLY A O 1
ATOM 1472 N N . VAL A 1 209 ? 17.256 29.067 6.331 1 96.79 209 VAL A N 1
ATOM 1473 C CA . VAL A 1 209 ? 17.024 28.442 7.629 1 96.79 209 VAL A CA 1
ATOM 1474 C C . VAL A 1 209 ? 17.836 27.153 7.734 1 96.79 209 VAL A C 1
ATOM 1476 O O . VAL A 1 209 ? 18.301 26.621 6.723 1 96.79 209 VAL A O 1
ATOM 1479 N N . VAL A 1 210 ? 18.093 26.713 8.925 1 97.64 210 VAL A N 1
ATOM 1480 C CA . VAL A 1 210 ? 18.609 25.38 9.221 1 97.64 210 VAL A CA 1
ATOM 1481 C C . VAL A 1 210 ? 17.574 24.591 10.02 1 97.64 210 VAL A C 1
ATOM 1483 O O . VAL A 1 210 ? 16.934 25.133 10.924 1 97.64 210 VAL A O 1
ATOM 1486 N N . SER A 1 211 ? 17.384 23.358 9.611 1 97.06 211 SER A N 1
ATOM 1487 C CA . SER A 1 211 ? 16.414 22.518 10.304 1 97.06 211 SER A CA 1
ATOM 1488 C C . SER A 1 211 ? 17.105 21.419 11.104 1 97.06 211 SER A C 1
ATOM 1490 O O . SER A 1 211 ? 17.946 20.692 10.571 1 97.06 211 SER A O 1
ATOM 1492 N N . LEU A 1 212 ? 16.742 21.307 12.369 1 97.03 212 LEU A N 1
ATOM 1493 C CA . LEU A 1 212 ? 17.191 20.194 13.199 1 97.03 212 LEU A CA 1
ATOM 1494 C C . LEU A 1 212 ? 16.153 19.077 13.218 1 97.03 212 LEU A C 1
ATOM 1496 O O . LEU A 1 212 ? 16.003 18.38 14.225 1 97.03 212 LEU A O 1
ATOM 1500 N N . SER A 1 213 ? 15.341 19.056 12.127 1 94.41 213 SER A N 1
ATOM 1501 C CA . SER A 1 213 ? 14.228 18.123 11.981 1 94.41 213 SER A CA 1
ATOM 1502 C C . SER A 1 213 ? 14.048 17.7 10.527 1 94.41 213 SER A C 1
ATOM 1504 O O . SER A 1 213 ? 14.404 18.443 9.61 1 94.41 213 SER A O 1
ATOM 1506 N N . ASP A 1 214 ? 13.538 16.534 10.34 1 92.02 214 ASP A N 1
ATOM 1507 C CA . ASP A 1 214 ? 13.233 16.068 8.991 1 92.02 214 ASP A CA 1
ATOM 1508 C C . ASP A 1 214 ? 11.765 16.309 8.646 1 92.02 214 ASP A C 1
ATOM 1510 O O . ASP A 1 214 ? 11.299 15.905 7.578 1 92.02 214 ASP A O 1
ATOM 1514 N N . ARG A 1 215 ? 11.065 17.101 9.436 1 94.66 215 ARG A N 1
ATOM 1515 C CA . ARG A 1 215 ? 9.623 17.259 9.275 1 94.66 215 ARG A CA 1
ATOM 1516 C C . ARG A 1 215 ? 9.301 18.409 8.327 1 94.66 215 ARG A C 1
ATOM 1518 O O . ARG A 1 215 ? 8.171 18.529 7.849 1 94.66 215 ARG A O 1
ATOM 1525 N N . PHE A 1 216 ? 10.253 19.189 7.944 1 95.59 216 PHE A N 1
ATOM 1526 C CA . PHE A 1 216 ? 9.873 20.482 7.388 1 95.59 216 PHE A CA 1
ATOM 1527 C C . PHE A 1 216 ? 10.201 20.55 5.901 1 95.59 216 PHE A C 1
ATOM 1529 O O . PHE A 1 216 ? 10.29 21.638 5.328 1 95.59 216 PHE A O 1
ATOM 1536 N N . ALA A 1 217 ? 10.386 19.378 5.346 1 93.97 217 ALA A N 1
ATOM 1537 C CA . ALA A 1 217 ? 10.753 19.284 3.935 1 93.97 217 ALA A CA 1
ATOM 1538 C C . ALA A 1 217 ? 9.645 19.835 3.042 1 93.97 217 ALA A C 1
ATOM 1540 O O . ALA A 1 217 ? 9.917 20.393 1.976 1 93.97 217 ALA A O 1
ATOM 1541 N N . ALA A 1 218 ? 8.391 19.706 3.47 1 94.61 218 ALA A N 1
ATOM 1542 C CA . ALA A 1 218 ? 7.268 20.195 2.675 1 94.61 218 ALA A CA 1
ATOM 1543 C C . ALA A 1 218 ? 6.956 21.652 3.004 1 94.61 218 ALA A C 1
ATOM 1545 O O . ALA A 1 218 ? 6.459 22.394 2.154 1 94.61 218 ALA A O 1
ATOM 1546 N N . LEU A 1 219 ? 7.27 22.047 4.122 1 94.83 219 LEU A N 1
ATOM 1547 C CA . LEU A 1 219 ? 6.9 23.362 4.635 1 94.83 219 LEU A CA 1
ATOM 1548 C C . LEU A 1 219 ? 7.79 24.448 4.041 1 94.83 219 LEU A C 1
ATOM 1550 O O . LEU A 1 219 ? 7.292 25.444 3.512 1 94.83 219 LEU A O 1
ATOM 1554 N N . THR A 1 220 ? 9.128 24.314 4.094 1 94.53 220 THR A N 1
ATOM 1555 C CA . THR A 1 220 ? 10.083 25.375 3.794 1 94.53 220 THR A CA 1
ATOM 1556 C C . THR A 1 220 ? 9.969 25.809 2.335 1 94.53 220 THR A C 1
ATOM 1558 O O . THR A 1 220 ? 9.814 26.997 2.045 1 94.53 220 THR A O 1
ATOM 1561 N N . PRO A 1 221 ? 9.945 24.848 1.413 1 91.76 221 PRO A N 1
ATOM 1562 C CA . PRO A 1 221 ? 9.785 25.29 0.026 1 91.76 221 PRO A CA 1
ATOM 1563 C C . PRO A 1 221 ? 8.429 25.946 -0.231 1 91.76 221 PRO A C 1
ATOM 1565 O O . PRO A 1 221 ? 8.336 26.89 -1.018 1 91.76 221 PRO A O 1
ATOM 1568 N N . ASP A 1 222 ? 7.412 25.462 0.375 1 91.22 222 ASP A N 1
ATOM 1569 C CA . ASP A 1 222 ? 6.072 26.01 0.186 1 91.22 222 ASP A CA 1
ATOM 1570 C C . ASP A 1 222 ? 6.013 27.474 0.616 1 91.22 222 ASP A C 1
ATOM 1572 O O . ASP A 1 222 ? 5.244 28.26 0.058 1 91.22 222 ASP A O 1
ATOM 1576 N N . LEU A 1 223 ? 6.823 27.809 1.573 1 93.29 223 LEU A N 1
ATOM 1577 C CA . LEU A 1 223 ? 6.824 29.167 2.105 1 93.29 223 LEU A CA 1
ATOM 1578 C C . LEU A 1 223 ? 7.934 29.999 1.471 1 93.29 223 LEU A C 1
ATOM 1580 O O . LEU A 1 223 ? 8.127 31.162 1.832 1 93.29 223 LEU A O 1
ATOM 1584 N N . GLY A 1 224 ? 8.747 29.374 0.585 1 91.95 224 GLY A N 1
ATOM 1585 C CA . GLY A 1 224 ? 9.833 30.079 -0.077 1 91.95 224 GLY A CA 1
ATOM 1586 C C . GLY A 1 224 ? 11.069 30.221 0.791 1 91.95 224 GLY A C 1
ATOM 1587 O O . GLY A 1 224 ? 11.897 31.105 0.561 1 91.95 224 GLY A O 1
ATOM 1588 N N . LEU A 1 225 ? 11.151 29.43 1.81 1 93.81 225 LEU A N 1
ATOM 1589 C CA . LEU A 1 225 ? 12.331 29.425 2.667 1 93.81 225 LEU A CA 1
ATOM 1590 C C . LEU A 1 225 ? 13.41 28.508 2.102 1 93.81 225 LEU A C 1
ATOM 1592 O O . LEU A 1 225 ? 13.105 27.558 1.376 1 93.81 225 LEU A O 1
ATOM 1596 N N . ASP A 1 226 ? 14.553 28.881 2.377 1 93.53 226 ASP A N 1
ATOM 1597 C CA . ASP A 1 226 ? 15.703 28.124 1.891 1 93.53 226 ASP A CA 1
ATOM 1598 C C . ASP A 1 226 ? 16.332 27.301 3.012 1 93.53 226 ASP A C 1
ATOM 1600 O O . ASP A 1 226 ? 17.111 27.824 3.812 1 93.53 226 ASP A O 1
ATOM 1604 N N . ALA A 1 227 ? 16.049 26.018 3.044 1 93.93 227 ALA A N 1
ATOM 1605 C CA . ALA A 1 227 ? 16.667 25.138 4.033 1 93.93 227 ALA A CA 1
ATOM 1606 C C . ALA A 1 227 ? 18.114 24.826 3.662 1 93.93 227 ALA A C 1
ATOM 1608 O O . ALA A 1 227 ? 18.374 23.937 2.847 1 93.93 227 ALA A O 1
ATOM 1609 N N . ARG A 1 228 ? 19.018 25.524 4.29 1 95.06 228 ARG A N 1
ATOM 1610 C CA . ARG A 1 228 ? 20.437 25.377 3.98 1 95.06 228 ARG A CA 1
ATOM 1611 C C . ARG A 1 228 ? 20.95 24.005 4.404 1 95.06 228 ARG A C 1
ATOM 1613 O O . ARG A 1 228 ? 21.908 23.489 3.824 1 95.06 228 ARG A O 1
ATOM 1620 N N . ALA A 1 229 ? 20.333 23.445 5.415 1 94.78 229 ALA A N 1
ATOM 1621 C CA . ALA A 1 229 ? 20.664 22.115 5.921 1 94.78 229 ALA A CA 1
ATOM 1622 C C . ALA A 1 229 ? 19.519 21.545 6.755 1 94.78 229 ALA A C 1
ATOM 1624 O O . ALA A 1 229 ? 18.784 22.293 7.404 1 94.78 229 ALA A O 1
ATOM 1625 N N . SER A 1 230 ? 19.398 20.29 6.691 1 94.56 230 SER A N 1
ATOM 1626 C CA . SER A 1 230 ? 18.476 19.551 7.548 1 94.56 230 SER A CA 1
ATOM 1627 C C . SER A 1 230 ? 19.174 18.38 8.231 1 94.56 230 SER A C 1
ATOM 1629 O O . SER A 1 230 ? 19.615 17.44 7.566 1 94.56 230 SER A O 1
ATOM 1631 N N . VAL A 1 231 ? 19.296 18.501 9.502 1 94.11 231 VAL A N 1
ATOM 1632 C CA . VAL A 1 231 ? 19.96 17.46 10.279 1 94.11 231 VAL A CA 1
ATOM 1633 C C . VAL A 1 231 ? 19.035 16.976 11.392 1 94.11 231 VAL A C 1
ATOM 1635 O O . VAL A 1 231 ? 18.624 17.76 12.252 1 94.11 231 VAL A O 1
ATOM 1638 N N . ALA A 1 232 ? 18.701 15.788 11.309 1 92.63 232 ALA A N 1
ATOM 1639 C CA . ALA A 1 232 ? 17.833 15.19 12.32 1 92.63 232 ALA A CA 1
ATOM 1640 C C . ALA A 1 232 ? 18.607 14.209 13.197 1 92.63 232 ALA A C 1
ATOM 1642 O O . ALA A 1 232 ? 18.787 13.046 12.828 1 92.63 232 ALA A O 1
ATOM 1643 N N . LEU A 1 233 ? 19.128 14.691 14.324 1 93.7 233 LEU A N 1
ATOM 1644 C CA . LEU A 1 233 ? 19.848 13.861 15.284 1 93.7 233 LEU A CA 1
ATOM 1645 C C . LEU A 1 233 ? 18.998 13.602 16.523 1 93.7 233 LEU A C 1
ATOM 1647 O O . LEU A 1 233 ? 18.231 14.469 16.948 1 93.7 233 LEU A O 1
ATOM 1651 N N . ASP A 1 234 ? 19.201 12.542 17.056 1 93.91 234 ASP A N 1
ATOM 1652 C CA . ASP A 1 234 ? 18.626 12.285 18.373 1 93.91 234 ASP A CA 1
ATOM 1653 C C . ASP A 1 234 ? 19.31 13.131 19.445 1 93.91 234 ASP A C 1
ATOM 1655 O O . ASP A 1 234 ? 20.452 13.561 19.27 1 93.91 234 ASP A O 1
ATOM 1659 N N . ASP A 1 235 ? 18.623 13.25 20.527 1 95.58 235 ASP A N 1
ATOM 1660 C CA . ASP A 1 235 ? 19.139 14.094 21.601 1 95.58 235 ASP A CA 1
ATOM 1661 C C . ASP A 1 235 ? 20.51 13.611 22.069 1 95.58 235 ASP A C 1
ATOM 1663 O O . ASP A 1 235 ? 21.407 14.419 22.318 1 95.58 235 ASP A O 1
ATOM 1667 N N . ARG A 1 236 ? 20.721 12.233 22.068 1 94.59 236 ARG A N 1
ATOM 1668 C CA . ARG A 1 236 ? 21.949 11.65 22.598 1 94.59 236 ARG A CA 1
ATOM 1669 C C . ARG A 1 236 ? 23.102 11.811 21.612 1 94.59 236 ARG A C 1
ATOM 1671 O O . ARG A 1 236 ? 24.269 11.675 21.986 1 94.59 236 ARG A O 1
ATOM 1678 N N . GLU A 1 237 ? 22.716 12.183 20.424 1 96.46 237 GLU A N 1
ATOM 1679 C CA . GLU A 1 237 ? 23.745 12.258 19.391 1 96.46 237 GLU A CA 1
ATOM 1680 C C . GLU A 1 237 ? 24.411 13.632 19.374 1 96.46 237 GLU A C 1
ATOM 1682 O O . GLU A 1 237 ? 25.437 13.822 18.717 1 96.46 237 GLU A O 1
ATOM 1687 N N . TRP A 1 238 ? 23.915 14.545 20.181 1 97.1 238 TRP A N 1
ATOM 1688 C CA . TRP A 1 238 ? 24.516 15.872 20.268 1 97.1 238 TRP A CA 1
ATOM 1689 C C . TRP A 1 238 ? 25.652 15.889 21.286 1 97.1 238 TRP A C 1
ATOM 1691 O O . TRP A 1 238 ? 25.412 15.981 22.492 1 97.1 238 TRP A O 1
ATOM 1701 N N . THR A 1 239 ? 26.83 15.829 20.745 1 96.54 239 THR A N 1
ATOM 1702 C CA . THR A 1 239 ? 28.035 15.962 21.556 1 96.54 239 THR A CA 1
ATOM 1703 C C . THR A 1 239 ? 28.474 17.421 21.638 1 96.54 239 THR A C 1
ATOM 1705 O O . THR A 1 239 ? 28.035 18.253 20.842 1 96.54 239 THR A O 1
ATOM 1708 N N . PRO A 1 240 ? 29.348 17.729 22.61 1 97.03 240 PRO A N 1
ATOM 1709 C CA . PRO A 1 240 ? 29.891 19.088 22.657 1 97.03 240 PRO A CA 1
ATOM 1710 C C . PRO A 1 240 ? 30.558 19.503 21.347 1 97.03 240 PRO A C 1
ATOM 1712 O O . PRO A 1 240 ? 30.431 20.654 20.923 1 97.03 240 PRO A O 1
ATOM 1715 N N . GLU A 1 241 ? 31.156 18.573 20.738 1 97.62 241 GLU A N 1
ATOM 1716 C CA . GLU A 1 241 ? 31.807 18.855 19.462 1 97.62 241 GLU A CA 1
ATOM 1717 C C . GLU A 1 241 ? 30.783 19.201 18.384 1 97.62 241 GLU A C 1
ATOM 1719 O O . GLU A 1 241 ? 30.934 20.196 17.673 1 97.62 241 GLU A O 1
ATOM 1724 N N . ARG A 1 242 ? 29.793 18.429 18.303 1 97.82 242 ARG A N 1
ATOM 1725 C CA . ARG A 1 242 ? 28.763 18.666 17.297 1 97.82 242 ARG A CA 1
ATOM 1726 C C . ARG A 1 242 ? 28.034 19.98 17.559 1 97.82 242 ARG A C 1
ATOM 1728 O O . ARG A 1 242 ? 27.68 20.697 16.621 1 97.82 242 ARG A O 1
ATOM 1735 N N . THR A 1 243 ? 27.819 20.234 18.806 1 98.03 243 THR A N 1
ATOM 1736 C CA . THR A 1 243 ? 27.163 21.483 19.175 1 98.03 243 THR A CA 1
ATOM 1737 C C . THR A 1 243 ? 28.011 22.682 18.761 1 98.03 243 THR A C 1
ATOM 1739 O O . THR A 1 243 ? 27.486 23.674 18.251 1 98.03 243 THR A O 1
ATOM 1742 N N . ARG A 1 244 ? 29.255 22.564 18.953 1 98.04 244 ARG A N 1
ATOM 1743 C CA . ARG A 1 244 ? 30.167 23.625 18.536 1 98.04 244 ARG A CA 1
ATOM 1744 C C . ARG A 1 244 ? 30.15 23.796 17.021 1 98.04 244 ARG A C 1
ATOM 1746 O O . ARG A 1 244 ? 30.103 24.921 16.519 1 98.04 244 ARG A O 1
ATOM 1753 N N . ILE A 1 245 ? 30.143 22.678 16.361 1 98.31 245 ILE A N 1
ATOM 1754 C CA . ILE A 1 245 ? 30.128 22.699 14.903 1 98.31 245 ILE A CA 1
ATOM 1755 C C . ILE A 1 245 ? 28.857 23.388 14.41 1 98.31 245 ILE A C 1
ATOM 1757 O O . ILE A 1 245 ? 28.9 24.183 13.468 1 98.31 245 ILE A O 1
ATOM 1761 N N . LEU A 1 246 ? 27.749 23.135 15.045 1 98.47 246 LEU A N 1
ATOM 1762 C CA . LEU A 1 246 ? 26.494 23.787 14.688 1 98.47 246 LEU A CA 1
ATOM 1763 C C . LEU A 1 246 ? 26.603 25.3 14.85 1 98.47 246 LEU A C 1
ATOM 1765 O O . LEU A 1 246 ? 26.264 26.052 13.934 1 98.47 246 LEU A O 1
ATOM 1769 N N . GLY A 1 247 ? 27.069 25.712 15.956 1 98.43 247 GLY A N 1
ATOM 1770 C CA . GLY A 1 247 ? 27.239 27.136 16.195 1 98.43 247 GLY A CA 1
ATOM 1771 C C . GLY A 1 247 ? 28.117 27.814 15.161 1 98.43 247 GLY A C 1
ATOM 1772 O O . GLY A 1 247 ? 27.754 28.861 14.621 1 98.43 247 GLY A O 1
ATOM 1773 N N . ASP A 1 248 ? 29.252 27.145 14.896 1 98.36 248 ASP A N 1
ATOM 1774 C CA . ASP A 1 248 ? 30.188 27.685 13.915 1 98.36 248 ASP A CA 1
ATOM 1775 C C . ASP A 1 248 ? 29.535 27.8 12.539 1 98.36 248 ASP A C 1
ATOM 1777 O O . ASP A 1 248 ? 29.757 28.777 11.821 1 98.36 248 ASP A O 1
ATOM 1781 N N . PHE A 1 249 ? 28.763 26.852 12.213 1 97.93 249 PHE A N 1
ATOM 1782 C CA . PHE A 1 249 ? 28.079 26.844 10.925 1 97.93 249 PHE A CA 1
ATOM 1783 C C . PHE A 1 249 ? 27.081 27.992 10.834 1 97.93 249 PHE A C 1
ATOM 1785 O O . PHE A 1 249 ? 27.012 28.682 9.816 1 97.93 249 PHE A O 1
ATOM 1792 N N . LEU A 1 250 ? 26.315 28.171 11.872 1 98.05 250 LEU A N 1
ATOM 1793 C CA . LEU A 1 250 ? 25.306 29.224 11.885 1 98.05 250 LEU A CA 1
ATOM 1794 C C . LEU A 1 250 ? 25.95 30.596 11.714 1 98.05 250 LEU A C 1
ATOM 1796 O O . LEU A 1 250 ? 25.449 31.432 10.958 1 98.05 250 LEU A O 1
ATOM 1800 N N . VAL A 1 251 ? 27.078 30.78 12.342 1 97.95 251 VAL A N 1
ATOM 1801 C CA . VAL A 1 251 ? 27.797 32.045 12.235 1 97.95 251 VAL A CA 1
ATOM 1802 C C . VAL A 1 251 ? 28.373 32.195 10.829 1 97.95 251 VAL A C 1
ATOM 1804 O O . VAL A 1 251 ? 28.199 33.234 10.187 1 97.95 251 VAL A O 1
ATOM 1807 N N . GLY A 1 252 ? 29.037 31.123 10.413 1 97.12 252 GLY A N 1
ATOM 1808 C CA . GLY A 1 252 ? 29.697 31.155 9.118 1 97.12 252 GLY A CA 1
ATOM 1809 C C . GLY A 1 252 ? 28.737 31.38 7.964 1 97.12 252 GLY A C 1
ATOM 1810 O O . GLY A 1 252 ? 29.073 32.062 6.994 1 97.12 252 GLY A O 1
ATOM 1811 N N . GLU A 1 253 ? 27.499 30.877 8.076 1 95.61 253 GLU A N 1
ATOM 1812 C CA . GLU A 1 253 ? 26.521 30.951 6.995 1 95.61 253 GLU A CA 1
ATOM 1813 C C . GLU A 1 253 ? 25.499 32.056 7.249 1 95.61 253 GLU A C 1
ATOM 1815 O O . GLU A 1 253 ? 24.551 32.221 6.479 1 95.61 253 GLU A O 1
ATOM 1820 N N . ALA A 1 254 ? 25.646 32.757 8.343 1 94.31 254 ALA A N 1
ATOM 1821 C CA . ALA A 1 254 ? 24.779 33.869 8.724 1 94.31 254 ALA A CA 1
ATOM 1822 C C . ALA A 1 254 ? 23.318 33.431 8.781 1 94.31 254 ALA A C 1
ATOM 1824 O O . ALA A 1 254 ? 22.438 34.115 8.253 1 94.31 254 ALA A O 1
ATOM 1825 N N . VAL A 1 255 ? 23.18 32.227 9.272 1 95.58 255 VAL A N 1
ATOM 1826 C CA . VAL A 1 255 ? 21.823 31.724 9.457 1 95.58 255 VAL A CA 1
ATOM 1827 C C . VAL A 1 255 ? 21.231 32.295 10.744 1 95.58 255 VAL A C 1
ATOM 1829 O O . VAL A 1 255 ? 21.83 32.177 11.816 1 95.58 255 VAL A O 1
ATOM 1832 N N . ARG A 1 256 ? 20.08 32.828 10.62 1 95.01 256 ARG A N 1
ATOM 1833 C CA . ARG A 1 256 ? 19.522 33.537 11.766 1 95.01 256 ARG A CA 1
ATOM 1834 C C . ARG A 1 256 ? 18.342 32.775 12.36 1 95.01 256 ARG A C 1
ATOM 1836 O O . ARG A 1 256 ? 17.877 33.096 13.456 1 95.01 256 ARG A O 1
ATOM 1843 N N . VAL A 1 257 ? 17.795 31.793 11.655 1 97.46 257 VAL A N 1
ATOM 1844 C CA . VAL A 1 257 ? 16.62 31.057 12.111 1 97.46 257 VAL A CA 1
ATOM 1845 C C . VAL A 1 257 ? 16.894 29.556 12.048 1 97.46 257 VAL A C 1
ATOM 1847 O O . VAL A 1 257 ? 17.335 29.042 11.017 1 97.46 257 VAL A O 1
ATOM 1850 N N . VAL A 1 258 ? 16.687 28.817 13.162 1 98.4 258 VAL A N 1
ATOM 1851 C CA . VAL A 1 258 ? 16.82 27.368 13.262 1 98.4 258 VAL A CA 1
ATOM 1852 C C . VAL A 1 258 ? 15.472 26.749 13.627 1 98.4 258 VAL A C 1
ATOM 1854 O O . VAL A 1 258 ? 14.813 27.193 14.57 1 98.4 258 VAL A O 1
ATOM 1857 N N . LEU A 1 259 ? 15.064 25.759 12.902 1 98.23 259 LEU A N 1
ATOM 1858 C CA . LEU A 1 259 ? 13.768 25.116 13.094 1 98.23 259 LEU A CA 1
ATOM 1859 C C . LEU A 1 259 ? 13.927 23.774 13.8 1 98.23 259 LEU A C 1
ATOM 1861 O O . LEU A 1 259 ? 14.868 23.028 13.52 1 98.23 259 LEU A O 1
ATOM 1865 N N . ALA A 1 260 ? 13.052 23.4 14.658 1 98 260 ALA A N 1
ATOM 1866 C CA . ALA A 1 260 ? 12.936 22.095 15.305 1 98 260 ALA A CA 1
ATOM 1867 C C . ALA A 1 260 ? 11.474 21.74 15.563 1 98 260 ALA A C 1
ATOM 1869 O O . ALA A 1 260 ? 10.625 22.626 15.686 1 98 260 ALA A O 1
ATOM 1870 N N . HIS A 1 261 ? 11.13 20.456 15.64 1 96.08 261 HIS A N 1
ATOM 1871 C CA . HIS A 1 261 ? 9.744 20.062 15.865 1 96.08 261 HIS A CA 1
ATOM 1872 C C . HIS A 1 261 ? 9.482 19.787 17.343 1 96.08 261 HIS A C 1
ATOM 1874 O O . HIS A 1 261 ? 8.338 19.559 17.743 1 96.08 261 HIS A O 1
ATOM 1880 N N . ARG A 1 262 ? 10.552 19.763 18.089 1 95.05 262 ARG A N 1
ATOM 1881 C CA . ARG A 1 262 ? 10.555 19.659 19.545 1 95.05 262 ARG A CA 1
ATOM 1882 C C . ARG A 1 262 ? 11.766 20.368 20.142 1 95.05 262 ARG A C 1
ATOM 1884 O O . ARG A 1 262 ? 12.751 20.619 19.445 1 95.05 262 ARG A O 1
ATOM 1891 N N . PRO A 1 263 ? 11.726 20.74 21.368 1 96.57 263 PRO A N 1
ATOM 1892 C CA . PRO A 1 263 ? 12.886 21.396 21.976 1 96.57 263 PRO A CA 1
ATOM 1893 C C . PRO A 1 263 ? 14.128 20.508 21.986 1 96.57 263 PRO A C 1
ATOM 1895 O O . PRO A 1 263 ? 14.078 19.375 22.47 1 96.57 263 PRO A O 1
ATOM 1898 N N . PRO A 1 264 ? 15.201 20.98 21.448 1 97.38 264 PRO A N 1
ATOM 1899 C CA . PRO A 1 264 ? 16.457 20.234 21.557 1 97.38 264 PRO A CA 1
ATOM 1900 C C . PRO A 1 264 ? 17.091 20.343 22.942 1 97.38 264 PRO A C 1
ATOM 1902 O O . PRO A 1 264 ? 16.594 21.083 23.795 1 97.38 264 PRO A O 1
ATOM 1905 N N . PRO A 1 265 ? 18.184 19.586 23.107 1 97.62 265 PRO A N 1
ATOM 1906 C CA . PRO A 1 265 ? 18.889 19.724 24.383 1 97.62 265 PRO A CA 1
ATOM 1907 C C . PRO A 1 265 ? 19.34 21.157 24.656 1 97.62 265 PRO A C 1
ATOM 1909 O O . PRO A 1 265 ? 19.592 21.918 23.719 1 97.62 265 PRO A O 1
ATOM 1912 N N . ALA A 1 266 ? 19.479 21.462 25.908 1 97.69 266 ALA A N 1
ATOM 1913 C CA . ALA A 1 266 ? 19.777 22.823 26.346 1 97.69 266 ALA A CA 1
ATOM 1914 C C . ALA A 1 266 ? 21.064 23.335 25.706 1 97.69 266 ALA A C 1
ATOM 1916 O O . ALA A 1 266 ? 21.152 24.505 25.325 1 97.69 266 ALA A O 1
ATOM 1917 N N . GLU A 1 267 ? 22.022 22.422 25.585 1 97.73 267 GLU A N 1
ATOM 1918 C CA . GLU A 1 267 ? 23.312 22.819 25.03 1 97.73 267 GLU A CA 1
ATOM 1919 C C . GLU A 1 267 ? 23.182 23.222 23.564 1 97.73 267 GLU A C 1
ATOM 1921 O O . GLU A 1 267 ? 23.878 24.127 23.099 1 97.73 267 GLU A O 1
ATOM 1926 N N . VAL A 1 268 ? 22.286 22.551 22.895 1 98.53 268 VAL A N 1
ATOM 1927 C CA . VAL A 1 268 ? 22.05 22.864 21.49 1 98.53 268 VAL A CA 1
ATOM 1928 C C . VAL A 1 268 ? 21.36 24.222 21.372 1 98.53 268 VAL A C 1
ATOM 1930 O O . VAL A 1 268 ? 21.755 25.056 20.553 1 98.53 268 VAL A O 1
ATOM 1933 N N . GLY A 1 269 ? 20.35 24.45 22.178 1 98.27 269 GLY A N 1
ATOM 1934 C CA . GLY A 1 269 ? 19.7 25.751 22.225 1 98.27 269 GLY A CA 1
ATOM 1935 C C . GLY A 1 269 ? 20.658 26.886 22.533 1 98.27 269 GLY A C 1
ATOM 1936 O O . GLY A 1 269 ? 20.594 27.946 21.907 1 98.27 269 GLY A O 1
ATOM 1937 N N . ALA A 1 270 ? 21.554 26.607 23.42 1 98.18 270 ALA A N 1
ATOM 1938 C CA . ALA A 1 270 ? 22.544 27.608 23.806 1 98.18 270 ALA A CA 1
ATOM 1939 C C . ALA A 1 270 ? 23.488 27.921 22.649 1 98.18 270 ALA A C 1
ATOM 1941 O O . ALA A 1 270 ? 23.864 29.078 22.442 1 98.18 270 ALA A O 1
ATOM 1942 N N . ALA A 1 271 ? 23.864 26.903 21.975 1 98.3 271 ALA A N 1
ATOM 1943 C CA . ALA A 1 271 ? 24.74 27.104 20.825 1 98.3 271 ALA A CA 1
ATOM 1944 C C . ALA A 1 271 ? 24.053 27.943 19.752 1 98.3 271 ALA A C 1
ATOM 1946 O O . ALA A 1 271 ? 24.684 28.797 19.124 1 98.3 271 ALA A O 1
ATOM 1947 N N . ILE A 1 272 ? 22.792 27.73 19.587 1 98.56 272 ILE A N 1
ATOM 1948 C CA . ILE A 1 272 ? 22.012 28.462 18.595 1 98.56 272 ILE A CA 1
ATOM 1949 C C . ILE A 1 272 ? 21.91 29.931 19.001 1 98.56 272 ILE A C 1
ATOM 1951 O O . ILE A 1 272 ? 22.211 30.823 18.205 1 98.56 272 ILE A O 1
ATOM 1955 N N . SER A 1 273 ? 21.575 30.139 20.202 1 97.78 273 SER A N 1
ATOM 1956 C CA . SER A 1 273 ? 21.471 31.508 20.698 1 97.78 273 SER A CA 1
ATOM 1957 C C . SER A 1 273 ? 22.828 32.204 20.688 1 97.78 273 SER A C 1
ATOM 1959 O O . SER A 1 273 ? 22.921 33.389 20.362 1 97.78 273 SER A O 1
ATOM 1961 N N . GLY A 1 274 ? 23.832 31.447 21.054 1 98 274 GLY A N 1
ATOM 1962 C CA . GLY A 1 274 ? 25.181 31.988 21.065 1 98 274 GLY A CA 1
ATOM 1963 C C . GLY A 1 274 ? 25.668 32.407 19.69 1 98 274 GLY A C 1
ATOM 1964 O O . GLY A 1 274 ? 26.51 33.299 19.569 1 98 274 GLY A O 1
ATOM 1965 N N . ALA A 1 275 ? 25.155 31.795 18.713 1 98.1 275 ALA A N 1
ATOM 1966 C CA . ALA A 1 275 ? 25.52 32.118 17.336 1 98.1 275 ALA A CA 1
ATOM 1967 C C . ALA A 1 275 ? 24.687 33.281 16.806 1 98.1 275 ALA A C 1
ATOM 1969 O O . ALA A 1 275 ? 24.836 33.684 15.65 1 98.1 275 ALA A O 1
ATOM 1970 N N . GLY A 1 276 ? 23.777 33.779 17.65 1 96.29 276 GLY A N 1
ATOM 1971 C CA . GLY A 1 276 ? 22.935 34.894 17.247 1 96.29 276 GLY A CA 1
ATOM 1972 C C . GLY A 1 276 ? 21.703 34.464 16.474 1 96.29 276 GLY A C 1
ATOM 1973 O O . GLY A 1 276 ? 21.027 35.294 15.862 1 96.29 276 GLY A O 1
ATOM 1974 N N . ALA A 1 277 ? 21.419 33.195 16.456 1 96.97 277 ALA A N 1
ATOM 1975 C CA . ALA A 1 277 ? 20.261 32.67 15.737 1 96.97 277 ALA A CA 1
ATOM 1976 C C . ALA A 1 277 ? 19.084 32.446 16.681 1 96.97 277 ALA A C 1
ATOM 1978 O O . ALA A 1 277 ? 19.264 32.361 17.898 1 96.97 277 ALA A O 1
ATOM 1979 N N . LYS A 1 278 ? 17.896 32.436 16.144 1 97.46 278 LYS A N 1
ATOM 1980 C CA . LYS A 1 278 ? 16.673 32.165 16.894 1 97.46 278 LYS A CA 1
ATOM 1981 C C . LYS A 1 278 ? 16.172 30.747 16.636 1 97.46 278 LYS A C 1
ATOM 1983 O O . LYS A 1 278 ? 16.078 30.317 15.484 1 97.46 278 LYS A O 1
ATOM 1988 N N . LEU A 1 279 ? 15.906 30.019 17.716 1 98.16 279 LEU A N 1
ATOM 1989 C CA . LEU A 1 279 ? 15.307 28.691 17.636 1 98.16 279 LEU A CA 1
ATOM 1990 C C . LEU A 1 279 ? 13.786 28.783 17.58 1 98.16 279 LEU A C 1
ATOM 1992 O O . LEU A 1 279 ? 13.169 29.441 18.421 1 98.16 279 LEU A O 1
ATOM 1996 N N . VAL A 1 280 ? 13.174 28.208 16.593 1 98.26 280 VAL A N 1
ATOM 1997 C CA . VAL A 1 280 ? 11.722 28.174 16.448 1 98.26 280 VAL A CA 1
ATOM 1998 C C . VAL A 1 280 ? 11.227 26.733 16.545 1 98.26 280 VAL A C 1
ATOM 2000 O O . VAL A 1 280 ? 11.623 25.879 15.747 1 98.26 280 VAL A O 1
ATOM 2003 N N . ILE A 1 281 ? 10.405 26.454 17.518 1 97.81 281 ILE A N 1
ATOM 2004 C CA . ILE A 1 281 ? 9.785 25.141 17.661 1 97.81 281 ILE A CA 1
ATOM 2005 C C . ILE A 1 281 ? 8.449 25.117 16.922 1 97.81 281 ILE A C 1
ATOM 2007 O O . ILE A 1 281 ? 7.539 25.883 17.247 1 97.81 281 ILE A O 1
ATOM 2011 N N . LEU A 1 282 ? 8.355 24.343 15.91 1 97.43 282 LEU A N 1
ATOM 2012 C CA . LEU A 1 282 ? 7.133 24.229 15.121 1 97.43 282 LEU A CA 1
ATOM 2013 C C . LEU A 1 282 ? 6.468 22.875 15.342 1 97.43 282 LEU A C 1
ATOM 2015 O O . LEU A 1 282 ? 7.137 21.839 15.329 1 97.43 282 LEU A O 1
ATOM 2019 N N . ASP A 1 283 ? 5.203 22.914 15.533 1 95.34 283 ASP A N 1
ATOM 2020 C CA . ASP A 1 283 ? 4.424 21.694 15.722 1 95.34 283 ASP A CA 1
ATOM 2021 C C . ASP A 1 283 ? 4.238 20.95 14.402 1 95.34 283 ASP A C 1
ATOM 2023 O O . ASP A 1 283 ? 3.723 21.513 13.434 1 95.34 283 ASP A O 1
ATOM 2027 N N . SER A 1 284 ? 4.681 19.707 14.343 1 94.75 284 SER A N 1
ATOM 2028 C CA . SER A 1 284 ? 4.524 18.911 13.13 1 94.75 284 SER A CA 1
ATOM 2029 C C . SER A 1 284 ? 3.136 18.284 13.055 1 94.75 284 SER A C 1
ATOM 2031 O O . SER A 1 284 ? 2.829 17.554 12.111 1 94.75 284 SER A O 1
ATOM 2033 N N . LEU A 1 285 ? 2.257 18.471 13.981 1 95.22 285 LEU A N 1
ATOM 2034 C CA . LEU A 1 285 ? 0.844 18.111 14.017 1 95.22 285 LEU A CA 1
ATOM 2035 C C . LEU A 1 285 ? 0.67 16.6 14.124 1 95.22 285 LEU A C 1
ATOM 2037 O O . LEU A 1 285 ? -0.266 16.036 13.551 1 95.22 285 LEU A O 1
ATOM 2041 N N . GLU A 1 286 ? 1.566 15.869 14.829 1 93.72 286 GLU A N 1
ATOM 2042 C CA . GLU A 1 286 ? 1.571 14.411 14.904 1 93.72 286 GLU A CA 1
ATOM 2043 C C . GLU A 1 286 ? 0.975 13.925 16.222 1 93.72 286 GLU A C 1
ATOM 2045 O O . GLU A 1 286 ? 0.873 12.718 16.456 1 93.72 286 GLU A O 1
ATOM 2050 N N . SER A 1 287 ? 0.645 14.845 17.083 1 92.44 287 SER A N 1
ATOM 2051 C CA . SER A 1 287 ? 0.036 14.518 18.369 1 92.44 287 SER A CA 1
ATOM 2052 C C . SER A 1 287 ? -0.863 15.649 18.858 1 92.44 287 SER A C 1
ATOM 2054 O O . SER A 1 287 ? -0.877 16.735 18.275 1 92.44 287 SER A O 1
ATOM 2056 N N . GLY A 1 288 ? -1.707 15.297 19.894 1 94.94 288 GLY A N 1
ATOM 2057 C CA . GLY A 1 288 ? -2.596 16.309 20.442 1 94.94 288 GLY A CA 1
ATOM 2058 C C . GLY A 1 288 ? -4.048 16.102 20.052 1 94.94 288 GLY A C 1
ATOM 2059 O O . GLY A 1 288 ? -4.405 15.058 19.501 1 94.94 288 GLY A O 1
ATOM 2060 N N . PRO A 1 289 ? -4.832 17.048 20.439 1 96.47 289 PRO A N 1
ATOM 2061 C CA . PRO A 1 289 ? -6.24 17.004 20.037 1 96.47 289 PRO A CA 1
ATOM 2062 C C . PRO A 1 289 ? -6.431 17.199 18.535 1 96.47 289 PRO A C 1
ATOM 2064 O O . PRO A 1 289 ? -5.48 17.54 17.827 1 96.47 289 PRO A O 1
ATOM 2067 N N . PRO A 1 290 ? -7.687 16.93 18.068 1 97.68 290 PRO A N 1
ATOM 2068 C CA . PRO A 1 290 ? -7.955 17.194 16.652 1 97.68 290 PRO A CA 1
ATOM 2069 C C . PRO A 1 290 ? -7.496 18.583 16.215 1 97.68 290 PRO A C 1
ATOM 2071 O O . PRO A 1 290 ? -7.808 19.577 16.875 1 97.68 290 PRO A O 1
ATOM 2074 N N . VAL A 1 291 ? -6.829 18.625 15.178 1 97.84 291 VAL A N 1
ATOM 2075 C CA . VAL A 1 291 ? -6.169 19.846 14.73 1 97.84 291 VAL A CA 1
ATOM 2076 C C . VAL A 1 291 ? -7.194 20.785 14.097 1 97.84 291 VAL A C 1
ATOM 2078 O O . VAL A 1 291 ? -8.006 20.362 13.27 1 97.84 291 VAL A O 1
ATOM 2081 N N . ASP A 1 292 ? -7.21 21.971 14.574 1 97.84 292 ASP A N 1
ATOM 2082 C CA . ASP A 1 292 ? -7.806 23.039 13.778 1 97.84 292 ASP A CA 1
ATOM 2083 C C . ASP A 1 292 ? -6.836 23.534 12.708 1 97.84 292 ASP A C 1
ATOM 2085 O O . ASP A 1 292 ? -5.999 24.399 12.973 1 97.84 292 ASP A O 1
ATOM 2089 N N . VAL A 1 293 ? -6.957 23.072 11.5 1 97.26 293 VAL A N 1
ATOM 2090 C CA . VAL A 1 293 ? -5.918 23.136 10.477 1 97.26 293 VAL A CA 1
ATOM 2091 C C . VAL A 1 293 ? -5.625 24.594 10.129 1 97.26 293 VAL A C 1
ATOM 2093 O O . VAL A 1 293 ? -4.468 25.022 10.144 1 97.26 293 VAL A O 1
ATOM 2096 N N . PRO A 1 294 ? -6.613 25.453 9.861 1 96.02 294 PRO A N 1
ATOM 2097 C CA . PRO A 1 294 ? -6.292 26.848 9.552 1 96.02 294 PRO A CA 1
ATOM 2098 C C . PRO A 1 294 ? -5.579 27.559 10.7 1 96.02 294 PRO A C 1
ATOM 2100 O O . PRO A 1 294 ? -4.632 28.315 10.47 1 96.02 294 PRO A O 1
ATOM 2103 N N . VAL A 1 295 ? -5.962 27.277 11.869 1 96.85 295 VAL A N 1
ATOM 2104 C CA . VAL A 1 295 ? -5.37 27.926 13.034 1 96.85 295 VAL A CA 1
ATOM 2105 C C . VAL A 1 295 ? -3.943 27.423 13.237 1 96.85 295 VAL A C 1
ATOM 2107 O O . VAL A 1 295 ? -3.036 28.21 13.52 1 96.85 295 VAL A O 1
ATOM 2110 N N . ALA A 1 296 ? -3.799 26.101 13.157 1 97.28 296 ALA A N 1
ATOM 2111 C CA . ALA A 1 296 ? -2.466 25.524 13.314 1 97.28 296 ALA A CA 1
ATOM 2112 C C . ALA A 1 296 ? -1.501 26.079 12.27 1 97.28 296 ALA A C 1
ATOM 2114 O O . ALA A 1 296 ? -0.366 26.437 12.593 1 97.28 296 ALA A O 1
ATOM 2115 N N . PHE A 1 297 ? -1.931 26.182 11.055 1 96.33 297 PHE A N 1
ATOM 2116 C CA . PHE A 1 297 ? -1.084 26.684 9.98 1 96.33 297 PHE A CA 1
ATOM 2117 C C . PHE A 1 297 ? -0.749 28.155 10.197 1 96.33 297 PHE A C 1
ATOM 2119 O O . PHE A 1 297 ? 0.398 28.569 10.019 1 96.33 297 PHE A O 1
ATOM 2126 N N . ALA A 1 298 ? -1.692 28.921 10.612 1 96.16 298 ALA A N 1
ATOM 2127 C CA . ALA A 1 298 ? -1.458 30.325 10.94 1 96.16 298 ALA A CA 1
ATOM 2128 C C . ALA A 1 298 ? -0.419 30.463 12.049 1 96.16 298 ALA A C 1
ATOM 2130 O O . ALA A 1 298 ? 0.452 31.334 11.988 1 96.16 298 ALA A O 1
ATOM 2131 N N . SER A 1 299 ? -0.554 29.625 13.031 1 96.96 299 SER A N 1
ATOM 2132 C CA . SER A 1 299 ? 0.382 29.662 14.15 1 96.96 299 SER A CA 1
ATOM 2133 C C . SER A 1 299 ? 1.807 29.376 13.688 1 96.96 299 SER A C 1
ATOM 2135 O O . SER A 1 299 ? 2.759 29.986 14.18 1 96.96 299 SER A O 1
ATOM 2137 N N . ILE A 1 300 ? 1.949 28.457 12.799 1 97.04 300 ILE A N 1
ATOM 2138 C CA . ILE A 1 300 ? 3.255 28.117 12.244 1 97.04 300 ILE A CA 1
ATOM 2139 C C . ILE A 1 300 ? 3.831 29.324 11.507 1 97.04 300 ILE A C 1
ATOM 2141 O O . ILE A 1 300 ? 4.986 29.699 11.725 1 97.04 300 ILE A O 1
ATOM 2145 N N . ILE A 1 301 ? 3.039 29.988 10.69 1 95.27 301 ILE A N 1
ATOM 2146 C CA . ILE A 1 301 ? 3.471 31.15 9.921 1 95.27 301 ILE A CA 1
ATOM 2147 C C . ILE A 1 301 ? 3.854 32.283 10.87 1 95.27 301 ILE A C 1
ATOM 2149 O O . ILE A 1 301 ? 4.898 32.918 10.699 1 95.27 301 ILE A O 1
ATOM 2153 N N . ASP A 1 302 ? 3.053 32.489 11.863 1 96.05 302 ASP A N 1
ATOM 2154 C CA . ASP A 1 302 ? 3.318 33.55 12.83 1 96.05 302 ASP A CA 1
ATOM 2155 C C . ASP A 1 302 ? 4.644 33.318 13.55 1 96.05 302 ASP A C 1
ATOM 2157 O O . ASP A 1 302 ? 5.422 34.254 13.748 1 96.05 302 ASP A O 1
ATOM 2161 N N . ALA A 1 303 ? 4.847 32.091 13.936 1 96.55 303 ALA A N 1
ATOM 2162 C CA . ALA A 1 303 ? 6.09 31.756 14.626 1 96.55 303 ALA A CA 1
ATOM 2163 C C . ALA A 1 303 ? 7.301 32.027 13.737 1 96.55 303 ALA A C 1
ATOM 2165 O O . ALA A 1 303 ? 8.318 32.546 14.204 1 96.55 303 ALA A O 1
ATOM 2166 N N . LEU A 1 304 ? 7.179 31.709 12.509 1 95.46 304 LEU A N 1
ATOM 2167 C CA . LEU A 1 304 ? 8.277 31.905 11.568 1 95.46 304 LEU A CA 1
ATOM 2168 C C . LEU A 1 304 ? 8.502 33.389 11.298 1 95.46 304 LEU A C 1
ATOM 2170 O O . LEU A 1 304 ? 9.643 33.856 11.284 1 95.46 304 LEU A O 1
ATOM 2174 N N . LEU A 1 305 ? 7.443 34.12 11.171 1 92 305 LEU A N 1
ATOM 2175 C CA . LEU A 1 305 ? 7.555 35.552 10.916 1 92 305 LEU A CA 1
ATOM 2176 C C . LEU A 1 305 ? 8.2 36.267 12.099 1 92 305 LEU A C 1
ATOM 2178 O O . LEU A 1 305 ? 9.004 37.183 11.913 1 92 305 LEU A O 1
ATOM 2182 N N . ALA A 1 306 ? 7.901 35.778 13.228 1 93.67 306 ALA A N 1
ATOM 2183 C CA . ALA A 1 306 ? 8.433 36.402 14.437 1 93.67 306 ALA A CA 1
ATOM 2184 C C . ALA A 1 306 ? 9.922 36.108 14.595 1 93.67 306 ALA A C 1
ATOM 2186 O O . ALA A 1 306 ? 10.623 36.801 15.336 1 93.67 306 ALA A O 1
ATOM 2187 N N . ALA A 1 307 ? 10.335 35.104 13.947 1 93.76 307 ALA A N 1
ATOM 2188 C CA . ALA A 1 307 ? 11.715 34.664 14.13 1 93.76 307 ALA A CA 1
ATOM 2189 C C . ALA A 1 307 ? 12.666 35.457 13.239 1 93.76 307 ALA A C 1
ATOM 2191 O O . ALA A 1 307 ? 13.865 35.54 13.518 1 93.76 307 ALA A O 1
ATOM 2192 N N . PHE A 1 308 ? 12.161 36.019 12.157 1 89.93 308 PHE A N 1
ATOM 2193 C CA . PHE A 1 308 ? 13.003 36.798 11.257 1 89.93 308 PHE A CA 1
ATOM 2194 C C . PHE A 1 308 ? 13.056 38.258 11.692 1 89.93 308 PHE A C 1
ATOM 2196 O O . PHE A 1 308 ? 12.063 38.803 12.177 1 89.93 308 PHE A O 1
ATOM 2203 N N . PRO A 1 309 ? 14.38 38.804 11.817 1 74.95 309 PRO A N 1
ATOM 2204 C CA . PRO A 1 309 ? 14.514 40.201 12.237 1 74.95 309 PRO A CA 1
ATOM 2205 C C . PRO A 1 309 ? 13.723 41.162 11.352 1 74.95 309 PRO A C 1
ATOM 2207 O O . PRO A 1 309 ? 13.489 40.873 10.176 1 74.95 309 PRO A O 1
ATOM 2210 N N . ALA A 1 310 ? 13.053 42.193 12.043 1 63.21 310 ALA A N 1
ATOM 2211 C CA . ALA A 1 310 ? 12.305 43.238 11.35 1 63.21 310 ALA A CA 1
ATOM 2212 C C . ALA A 1 310 ? 13.173 43.933 10.305 1 63.21 310 ALA A C 1
ATOM 2214 O O . ALA A 1 310 ? 12.664 44.434 9.299 1 63.21 310 ALA A O 1
ATOM 2215 N N . ASP A 1 311 ? 14.472 44.164 10.597 1 56.69 311 ASP A N 1
ATOM 2216 C CA . ASP A 1 311 ? 15.304 44.941 9.684 1 56.69 311 ASP A CA 1
ATOM 2217 C C . ASP A 1 311 ? 15.481 44.217 8.351 1 56.69 311 ASP A C 1
ATOM 2219 O O . ASP A 1 311 ? 15.991 44.793 7.388 1 56.69 311 ASP A O 1
ATOM 2223 N N . GLY A 1 312 ? 15.153 43.034 8.329 1 46.7 312 GLY A N 1
ATOM 2224 C CA . GLY A 1 312 ? 15.239 42.353 7.047 1 46.7 312 GLY A CA 1
ATOM 2225 C C . GLY A 1 312 ? 13.973 42.473 6.221 1 46.7 312 GLY A C 1
ATOM 2226 O O . GLY A 1 312 ? 13.844 41.831 5.176 1 46.7 312 GLY A O 1
ATOM 2227 N N . LEU A 1 313 ? 12.835 42.767 6.853 1 39.61 313 LEU A N 1
ATOM 2228 C CA . LEU A 1 313 ? 11.734 43.203 6.001 1 39.61 313 LEU A CA 1
ATOM 2229 C C . LEU A 1 313 ? 12.004 44.592 5.432 1 39.61 313 LEU A C 1
ATOM 2231 O O . LEU A 1 313 ? 12.585 45.443 6.11 1 39.61 313 LEU A O 1
ATOM 2235 N N . MET B 1 1 ? -76.872 -32.828 23.117 1 31.99 1 MET B N 1
ATOM 2236 C CA . MET B 1 1 ? -76.139 -31.569 23.025 1 31.99 1 MET B CA 1
ATOM 2237 C C . MET B 1 1 ? -74.786 -31.776 22.351 1 31.99 1 MET B C 1
ATOM 2239 O O . MET B 1 1 ? -73.911 -32.448 22.9 1 31.99 1 MET B O 1
ATOM 2243 N N . LYS B 1 2 ? -74.797 -31.871 20.968 1 38.4 2 LYS B N 1
ATOM 2244 C CA . LYS B 1 2 ? -73.723 -32.076 20.001 1 38.4 2 LYS B CA 1
ATOM 2245 C C . LYS B 1 2 ? -72.725 -30.922 20.035 1 38.4 2 LYS B C 1
ATOM 2247 O O . LYS B 1 2 ? -73.1 -29.764 19.836 1 38.4 2 LYS B O 1
ATOM 2252 N N . ILE B 1 3 ? -71.61 -31.022 20.813 1 40.23 3 ILE B N 1
ATOM 2253 C CA . IL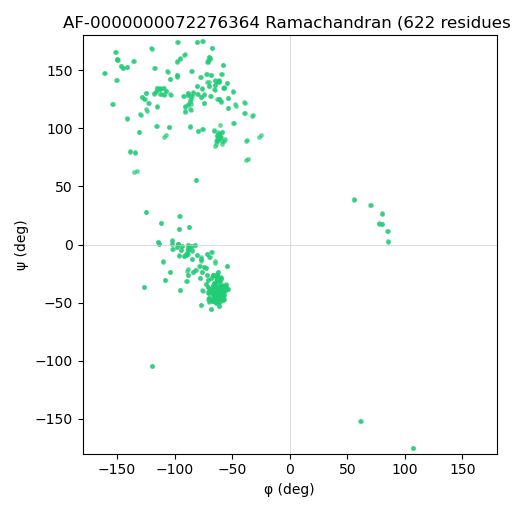E B 1 3 ? -70.519 -30.064 20.955 1 40.23 3 ILE B CA 1
ATOM 2254 C C . ILE B 1 3 ? -69.827 -29.866 19.608 1 40.23 3 ILE B C 1
ATOM 2256 O O . ILE B 1 3 ? -69.324 -30.823 19.015 1 40.23 3 ILE B O 1
ATOM 2260 N N . LEU B 1 4 ? -70.24 -28.824 18.866 1 46.11 4 LEU B N 1
ATOM 2261 C CA . LEU B 1 4 ? -69.601 -28.374 17.634 1 46.11 4 LEU B CA 1
ATOM 2262 C C . LEU B 1 4 ? -68.175 -27.902 17.903 1 46.11 4 LEU B C 1
ATOM 2264 O O . LEU B 1 4 ? -67.963 -26.95 18.657 1 46.11 4 LEU B O 1
ATOM 2268 N N . ALA B 1 5 ? -67.186 -28.748 17.814 1 45.99 5 ALA B N 1
ATOM 2269 C CA . ALA B 1 5 ? -65.759 -28.443 17.887 1 45.99 5 ALA B CA 1
ATOM 2270 C C . ALA B 1 5 ? -65.326 -27.563 16.717 1 45.99 5 ALA B C 1
ATOM 2272 O O . ALA B 1 5 ? -65.415 -27.973 15.558 1 45.99 5 ALA B O 1
ATOM 2273 N N . LEU B 1 6 ? -65.463 -26.249 16.894 1 49.14 6 LEU B N 1
ATOM 2274 C CA . LEU B 1 6 ? -64.919 -25.287 15.941 1 49.14 6 LEU B CA 1
ATOM 2275 C C . LEU B 1 6 ? -63.403 -25.415 15.845 1 49.14 6 LEU B C 1
ATOM 2277 O O . LEU B 1 6 ? -62.696 -25.231 16.839 1 49.14 6 LEU B O 1
ATOM 2281 N N . PHE B 1 7 ? -62.904 -26.17 14.883 1 52.01 7 PHE B N 1
ATOM 2282 C CA . PHE B 1 7 ? -61.488 -26.249 14.545 1 52.01 7 PHE B CA 1
ATOM 2283 C C . PHE B 1 7 ? -60.983 -24.913 14.013 1 52.01 7 PHE B C 1
ATOM 2285 O O . PHE B 1 7 ? -61.423 -24.453 12.957 1 52.01 7 PHE B O 1
ATOM 2292 N N . LEU B 1 8 ? -60.577 -23.969 14.865 1 49.35 8 LEU B N 1
ATOM 2293 C CA . LEU B 1 8 ? -59.858 -22.772 14.442 1 49.35 8 LEU B CA 1
ATOM 2294 C C . LEU B 1 8 ? -58.545 -23.139 13.759 1 49.35 8 LEU B C 1
ATOM 2296 O O . LEU B 1 8 ? -57.652 -23.711 14.388 1 49.35 8 LEU B O 1
ATOM 2300 N N . SER B 1 9 ? -58.519 -23.261 12.43 1 48.4 9 SER B N 1
ATOM 2301 C CA . SER B 1 9 ? -57.291 -23.376 11.65 1 48.4 9 SER B CA 1
ATOM 2302 C C . SER B 1 9 ? -56.422 -22.132 11.801 1 48.4 9 SER B C 1
ATOM 2304 O O . SER B 1 9 ? -56.841 -21.029 11.445 1 48.4 9 SER B O 1
ATOM 2306 N N . LEU B 1 10 ? -55.487 -22.154 12.689 1 53.52 10 LEU B N 1
ATOM 2307 C CA . LEU B 1 10 ? -54.444 -21.136 12.749 1 53.52 10 LEU B CA 1
ATOM 2308 C C . LEU B 1 10 ? -53.658 -21.085 11.444 1 53.52 10 LEU B C 1
ATOM 2310 O O . LEU B 1 10 ? -52.984 -22.052 11.082 1 53.52 10 LEU B O 1
ATOM 2314 N N . ILE B 1 11 ? -53.989 -20.166 10.526 1 54.25 11 ILE B N 1
ATOM 2315 C CA . ILE B 1 11 ? -53.173 -19.855 9.357 1 54.25 11 ILE B CA 1
ATOM 2316 C C . ILE B 1 11 ? -51.853 -19.228 9.801 1 54.25 11 ILE B C 1
ATOM 2318 O O . ILE B 1 11 ? -51.837 -18.123 10.349 1 54.25 11 ILE B O 1
ATOM 2322 N N . ALA B 1 12 ? -50.765 -20.065 9.872 1 52.26 12 ALA B N 1
ATOM 2323 C CA . ALA B 1 12 ? -49.402 -19.549 9.978 1 52.26 12 ALA B CA 1
ATOM 2324 C C . ALA B 1 12 ? -49.042 -18.699 8.764 1 52.26 12 ALA B C 1
ATOM 2326 O O . ALA B 1 12 ? -48.913 -19.216 7.652 1 52.26 12 ALA B O 1
ATOM 2327 N N . PHE B 1 13 ? -49.27 -17.396 8.842 1 52.38 13 PHE B N 1
ATOM 2328 C CA . PHE B 1 13 ? -48.675 -16.473 7.883 1 52.38 13 PHE B CA 1
ATOM 2329 C C . PHE B 1 13 ? -47.156 -16.597 7.883 1 52.38 13 PHE B C 1
ATOM 2331 O O . PHE B 1 13 ? -46.495 -16.206 8.848 1 52.38 13 PHE B O 1
ATOM 2338 N N . THR B 1 14 ? -46.618 -17.499 7.04 1 49.99 14 THR B N 1
ATOM 2339 C CA . THR B 1 14 ? -45.188 -17.438 6.759 1 49.99 14 THR B CA 1
ATOM 2340 C C . THR B 1 14 ? -44.81 -16.082 6.17 1 49.99 14 THR B C 1
ATOM 2342 O O . THR B 1 14 ? -45.287 -15.711 5.096 1 49.99 14 THR B O 1
ATOM 2345 N N . LEU B 1 15 ? -44.493 -15.115 6.926 1 46.96 15 LEU B N 1
ATOM 2346 C CA . LEU B 1 15 ? -43.831 -13.92 6.416 1 46.96 15 LEU B CA 1
ATOM 2347 C C . LEU B 1 15 ? -42.804 -14.281 5.348 1 46.96 15 LEU B C 1
ATOM 2349 O O . LEU B 1 15 ? -42.026 -15.222 5.523 1 46.96 15 LEU B O 1
ATOM 2353 N N . PRO B 1 16 ? -43.077 -13.855 4.105 1 43.2 16 PRO B N 1
ATOM 2354 C CA . PRO B 1 16 ? -41.963 -14.079 3.181 1 43.2 16 PRO B CA 1
ATOM 2355 C C . PRO B 1 16 ? -40.627 -13.597 3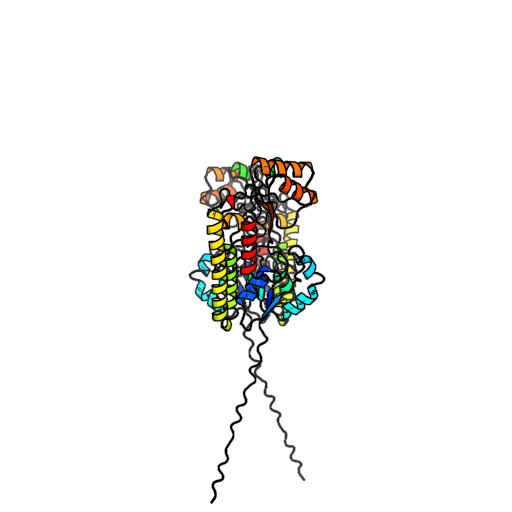.74 1 43.2 16 PRO B C 1
ATOM 2357 O O . PRO B 1 16 ? -40.561 -12.532 4.361 1 43.2 16 PRO B O 1
ATOM 2360 N N . SER B 1 17 ? -39.792 -14.472 4.161 1 43.47 17 SER B N 1
ATOM 2361 C CA . SER B 1 17 ? -38.414 -14.066 4.417 1 43.47 17 SER B CA 1
ATOM 2362 C C . SER B 1 17 ? -37.928 -13.069 3.371 1 43.47 17 SER B C 1
ATOM 2364 O O . SER B 1 17 ? -38.024 -13.326 2.169 1 43.47 17 SER B O 1
ATOM 2366 N N . ALA B 1 18 ? -38.034 -11.805 3.419 1 42.8 18 ALA B N 1
ATOM 2367 C CA . ALA B 1 18 ? -37.382 -10.867 2.509 1 42.8 18 ALA B CA 1
ATOM 2368 C C . ALA B 1 18 ? -36.118 -11.475 1.908 1 42.8 18 ALA B C 1
ATOM 2370 O O . ALA B 1 18 ? -35.219 -11.902 2.637 1 42.8 18 ALA B O 1
ATOM 2371 N N . ALA B 1 19 ? -36.186 -12.116 0.676 1 39.9 19 ALA B N 1
ATOM 2372 C CA . ALA B 1 19 ? -35.086 -12.689 -0.094 1 39.9 19 ALA B CA 1
ATOM 2373 C C . ALA B 1 19 ? -33.831 -11.828 0.017 1 39.9 19 ALA B C 1
ATOM 2375 O O . ALA B 1 19 ? -33.796 -10.703 -0.488 1 39.9 19 ALA B O 1
ATOM 2376 N N . ARG B 1 20 ? -33.161 -11.804 1.107 1 51.85 20 ARG B N 1
ATOM 2377 C CA . ARG B 1 20 ? -31.863 -11.145 1.213 1 51.85 20 ARG B CA 1
ATOM 2378 C C . ARG B 1 20 ? -31.093 -11.237 -0.1 1 51.85 20 ARG B C 1
ATOM 2380 O O . ARG B 1 20 ? -30.972 -12.318 -0.68 1 51.85 20 ARG B O 1
ATOM 2387 N N . ALA B 1 21 ? -30.873 -10.112 -0.866 1 65.22 21 ALA B N 1
ATOM 2388 C CA . ALA B 1 21 ? -30.092 -10.051 -2.099 1 65.22 21 ALA B CA 1
ATOM 2389 C C . ALA B 1 21 ? -28.847 -10.928 -2.004 1 65.22 21 ALA B C 1
ATOM 2391 O O . ALA B 1 21 ? -28.209 -10.999 -0.952 1 65.22 21 ALA B O 1
ATOM 2392 N N . GLU B 1 22 ? -28.693 -11.93 -2.938 1 81.31 22 GLU B N 1
ATOM 2393 C CA . GLU B 1 22 ? -27.546 -12.829 -3.021 1 81.31 22 GLU B CA 1
ATOM 2394 C C . GLU B 1 22 ? -26.232 -12.058 -2.919 1 81.31 22 GLU B C 1
ATOM 2396 O O . GLU B 1 22 ? -26.045 -11.048 -3.6 1 81.31 22 GLU B O 1
ATOM 2401 N N . ALA B 1 23 ? -25.384 -12.374 -1.85 1 93.88 23 ALA B N 1
ATOM 2402 C CA . ALA B 1 23 ? -24.068 -11.758 -1.695 1 93.88 23 ALA B CA 1
ATOM 2403 C C . ALA B 1 23 ? -23.164 -12.092 -2.878 1 93.88 23 ALA B C 1
ATOM 2405 O O . ALA B 1 23 ? -23.089 -13.248 -3.303 1 93.88 23 ALA B O 1
ATOM 2406 N N . VAL B 1 24 ? -22.631 -11.079 -3.52 1 98.29 24 VAL B N 1
ATOM 2407 C CA . VAL B 1 24 ? -21.795 -11.243 -4.705 1 98.29 24 VAL B CA 1
ATOM 2408 C C . VAL B 1 24 ? -20.38 -10.748 -4.412 1 98.29 24 VAL B C 1
ATOM 2410 O O . VAL B 1 24 ? -20.198 -9.663 -3.855 1 98.29 24 VAL B O 1
ATOM 2413 N N . ILE B 1 25 ? -19.442 -11.539 -4.755 1 98.74 25 ILE B N 1
ATOM 2414 C CA . ILE B 1 25 ? -18.026 -11.202 -4.661 1 98.74 25 ILE B CA 1
ATOM 2415 C C . ILE B 1 25 ? -17.429 -11.087 -6.062 1 98.74 25 ILE B C 1
ATOM 2417 O O . ILE B 1 25 ? -17.663 -11.945 -6.915 1 98.74 25 ILE B O 1
ATOM 2421 N N . LEU B 1 26 ? -16.649 -10.039 -6.336 1 98.91 26 LEU B N 1
ATOM 2422 C CA . LEU B 1 26 ? -16.034 -9.822 -7.641 1 98.91 26 LEU B CA 1
ATOM 2423 C C . LEU B 1 26 ? -14.592 -10.316 -7.651 1 98.91 26 LEU B C 1
ATOM 2425 O O . LEU B 1 26 ? -13.88 -10.189 -6.652 1 98.91 26 LEU B O 1
ATOM 2429 N N . ALA B 1 27 ? -14.153 -10.843 -8.728 1 98.67 27 ALA B N 1
ATOM 2430 C CA . ALA B 1 27 ? -12.759 -11.167 -9.019 1 98.67 27 ALA B CA 1
ATOM 2431 C C . ALA B 1 27 ? -12.415 -10.858 -10.473 1 98.67 27 ALA B C 1
ATOM 2433 O O . ALA B 1 27 ? -13.305 -10.77 -11.322 1 98.67 27 ALA B O 1
ATOM 2434 N N . GLY B 1 28 ? -11.167 -10.565 -10.735 1 97.88 28 GLY B N 1
ATOM 2435 C CA . GLY B 1 28 ? -10.72 -10.273 -12.088 1 97.88 28 GLY B CA 1
ATOM 2436 C C . GLY B 1 28 ? -9.548 -11.129 -12.527 1 97.88 28 GLY B C 1
ATOM 2437 O O . GLY B 1 28 ? -9.492 -11.573 -13.676 1 97.88 28 GLY B O 1
ATOM 2438 N N . HIS B 1 29 ? -8.666 -11.422 -11.69 1 97.65 29 HIS B N 1
ATOM 2439 C CA . HIS B 1 29 ? -7.519 -12.277 -11.973 1 97.65 29 HIS B CA 1
ATOM 2440 C C . HIS B 1 29 ? -7.904 -13.752 -11.921 1 97.65 29 HIS B C 1
ATOM 2442 O O . HIS B 1 29 ? -8.605 -14.183 -11.003 1 97.65 29 HIS B O 1
ATOM 2448 N N . PRO B 1 30 ? -7.459 -14.559 -12.864 1 97.64 30 PRO B N 1
ATOM 2449 C CA . PRO B 1 30 ? -7.864 -15.967 -12.894 1 97.64 30 PRO B CA 1
ATOM 2450 C C . PRO B 1 30 ? -7.511 -16.709 -11.606 1 97.64 30 PRO B C 1
ATOM 2452 O O . PRO B 1 30 ? -8.261 -17.586 -11.17 1 97.64 30 PRO B O 1
ATOM 2455 N N . LEU B 1 31 ? -6.454 -16.413 -11.006 1 97.77 31 LEU B N 1
ATOM 2456 C CA . LEU B 1 31 ? -6.016 -17.077 -9.784 1 97.77 31 LEU B CA 1
ATOM 2457 C C . LEU B 1 31 ? -6.967 -16.775 -8.63 1 97.77 31 LEU B C 1
ATOM 2459 O O . LEU B 1 31 ? -7.404 -17.687 -7.926 1 97.77 31 LEU B O 1
ATOM 2463 N N . THR B 1 32 ? -7.288 -15.47 -8.445 1 98.36 32 THR B N 1
ATOM 2464 C CA . THR B 1 32 ? -8.189 -15.102 -7.359 1 98.36 32 THR B CA 1
ATOM 2465 C C . THR B 1 32 ? -9.598 -15.625 -7.624 1 98.36 32 THR B C 1
ATOM 2467 O O . THR B 1 32 ? -10.292 -16.051 -6.698 1 98.36 32 THR B O 1
ATOM 2470 N N . ALA B 1 33 ? -10.003 -15.587 -8.877 1 98.63 33 ALA B N 1
ATOM 2471 C CA . ALA B 1 33 ? -11.293 -16.171 -9.235 1 98.63 33 ALA B CA 1
ATOM 2472 C C . ALA B 1 33 ? -11.333 -17.66 -8.9 1 98.63 33 ALA B C 1
ATOM 2474 O O . ALA B 1 33 ? -12.322 -18.154 -8.355 1 98.63 33 ALA B O 1
ATOM 2475 N N . GLY B 1 34 ? -10.279 -18.347 -9.243 1 98.69 34 GLY B N 1
ATOM 2476 C CA . GLY B 1 34 ? -10.205 -19.772 -8.962 1 98.69 34 GLY B CA 1
ATOM 2477 C C . GLY B 1 34 ? -10.225 -20.089 -7.479 1 98.69 34 GLY B C 1
ATOM 2478 O O . GLY B 1 34 ? -10.969 -20.968 -7.037 1 98.69 34 GLY B O 1
ATOM 2479 N N . LEU B 1 35 ? -9.426 -19.412 -6.688 1 98.86 35 LEU B N 1
ATOM 2480 C CA . LEU B 1 35 ? -9.349 -19.64 -5.249 1 98.86 35 LEU B CA 1
ATOM 2481 C C . LEU B 1 35 ? -10.675 -19.308 -4.574 1 98.86 35 LEU B C 1
ATOM 2483 O O . LEU B 1 35 ? -11.188 -20.1 -3.78 1 98.86 35 LEU B O 1
ATOM 2487 N N . ALA B 1 36 ? -11.214 -18.149 -4.914 1 98.88 36 ALA B N 1
ATOM 2488 C CA . ALA B 1 36 ? -12.493 -17.747 -4.333 1 98.88 36 ALA B CA 1
ATOM 2489 C C . ALA B 1 36 ? -13.601 -18.721 -4.722 1 98.88 36 ALA B C 1
ATOM 2491 O O . ALA B 1 36 ? -14.418 -19.108 -3.883 1 98.88 36 ALA B O 1
ATOM 2492 N N . GLY B 1 37 ? -13.587 -19.102 -6.022 1 98.69 37 GLY B N 1
ATOM 2493 C CA . GLY B 1 37 ? -14.579 -20.064 -6.473 1 98.69 37 GLY B CA 1
ATOM 2494 C C . GLY B 1 37 ? -14.522 -21.378 -5.717 1 98.69 37 GLY B C 1
ATOM 2495 O O . GLY B 1 37 ? -15.558 -21.918 -5.32 1 98.69 37 GLY B O 1
ATOM 2496 N N . ALA B 1 38 ? -13.357 -21.867 -5.534 1 98.84 38 ALA B N 1
ATOM 2497 C CA . ALA B 1 38 ? -13.18 -23.12 -4.805 1 98.84 38 ALA B CA 1
ATOM 2498 C C . ALA B 1 38 ? -13.668 -22.991 -3.365 1 98.84 38 ALA B C 1
ATOM 2500 O O . ALA B 1 38 ? -14.337 -23.888 -2.846 1 98.84 38 ALA B O 1
ATOM 2501 N N . LEU B 1 39 ? -13.381 -21.898 -2.686 1 98.93 39 LEU B N 1
ATOM 2502 C CA . LEU B 1 39 ? -13.729 -21.692 -1.285 1 98.93 39 LEU B CA 1
ATOM 2503 C C . LEU B 1 39 ? -15.233 -21.505 -1.12 1 98.93 39 LEU B C 1
ATOM 2505 O O . LEU B 1 39 ? -15.806 -21.907 -0.104 1 98.93 39 LEU B O 1
ATOM 2509 N N . LEU B 1 40 ? -15.869 -20.934 -2.141 1 98.79 40 LEU B N 1
ATOM 2510 C CA . LEU B 1 40 ? -17.279 -20.573 -2.034 1 98.79 40 LEU B CA 1
ATOM 2511 C C . LEU B 1 40 ? -18.167 -21.681 -2.587 1 98.79 40 LEU B C 1
ATOM 2513 O O . LEU B 1 40 ? -19.395 -21.575 -2.55 1 98.79 40 LEU B O 1
ATOM 2517 N N . ASP B 1 41 ? -17.528 -22.726 -3.154 1 98.56 41 ASP B N 1
ATOM 2518 C CA . ASP B 1 41 ? -18.302 -23.824 -3.726 1 98.56 41 ASP B CA 1
ATOM 2519 C C . ASP B 1 41 ? -19.29 -24.388 -2.708 1 98.56 41 ASP B C 1
ATOM 2521 O O . ASP B 1 41 ? -18.91 -24.715 -1.581 1 98.56 41 ASP B O 1
ATOM 2525 N N . GLY B 1 42 ? -20.53 -24.455 -3.071 1 98.26 42 GLY B N 1
ATOM 2526 C CA . GLY B 1 42 ? -21.556 -25.025 -2.212 1 98.26 42 GLY B CA 1
ATOM 2527 C C . GLY B 1 42 ? -22.127 -24.028 -1.221 1 98.26 42 GLY B C 1
ATOM 2528 O O . GLY B 1 42 ? -22.914 -24.396 -0.346 1 98.26 42 GLY B O 1
ATOM 2529 N N . THR B 1 43 ? -21.707 -22.779 -1.243 1 98.22 43 THR B N 1
ATOM 2530 C CA . THR B 1 43 ? -22.295 -21.733 -0.413 1 98.22 43 THR B CA 1
ATOM 2531 C C . THR B 1 43 ? -23.323 -20.929 -1.203 1 98.22 43 THR B C 1
ATOM 2533 O O . THR B 1 43 ? -23.493 -21.14 -2.406 1 98.22 43 THR B O 1
ATOM 2536 N N . ALA B 1 44 ? -24.022 -20.018 -0.553 1 97.15 44 ALA B N 1
ATOM 2537 C CA . ALA B 1 44 ? -25.023 -19.167 -1.192 1 97.15 44 ALA B CA 1
ATOM 2538 C C . ALA B 1 44 ? -24.389 -17.892 -1.74 1 97.15 44 ALA B C 1
ATOM 2540 O O . ALA B 1 44 ? -25.068 -17.073 -2.365 1 97.15 44 ALA B O 1
ATOM 2541 N N . VAL B 1 45 ? -23.069 -17.715 -1.485 1 97.97 45 VAL B N 1
ATOM 2542 C CA . VAL B 1 45 ? -22.367 -16.526 -1.956 1 97.97 45 VAL B CA 1
ATOM 2543 C C . VAL B 1 45 ? -21.919 -16.729 -3.402 1 97.97 45 VAL B C 1
ATOM 2545 O O . VAL B 1 45 ? -21.315 -17.752 -3.733 1 97.97 45 VAL B O 1
ATOM 2548 N N . SER B 1 46 ? -22.195 -15.79 -4.255 1 97.76 46 SER B N 1
ATOM 2549 C CA . SER B 1 46 ? -21.87 -15.912 -5.673 1 97.76 46 SER B CA 1
ATOM 2550 C C . SER B 1 46 ? -20.561 -15.202 -6.003 1 97.76 46 SER B C 1
ATOM 2552 O O . SER B 1 46 ? -20.223 -14.192 -5.382 1 97.76 46 SER B O 1
ATOM 2554 N N . LEU B 1 47 ? -19.881 -15.774 -6.919 1 98.35 47 LEU B N 1
ATOM 2555 C CA . LEU B 1 47 ? -18.677 -15.168 -7.475 1 98.35 47 LEU B CA 1
ATOM 2556 C C . LEU B 1 47 ? -18.929 -14.654 -8.889 1 98.35 47 LEU B C 1
ATOM 2558 O O . LEU B 1 47 ? -19.5 -15.364 -9.719 1 98.35 47 LEU B O 1
ATOM 2562 N N . ARG B 1 48 ? -18.538 -13.476 -9.138 1 98.4 48 ARG B N 1
ATOM 2563 C CA . ARG B 1 48 ? -18.647 -12.899 -10.474 1 98.4 48 ARG B CA 1
ATOM 2564 C C . ARG B 1 48 ? -17.283 -12.454 -10.991 1 98.4 48 ARG B C 1
ATOM 2566 O O . ARG B 1 48 ? -16.601 -11.653 -10.349 1 98.4 48 ARG B O 1
ATOM 2573 N N . VAL B 1 49 ? -16.874 -12.975 -12.093 1 98.28 49 VAL B N 1
ATOM 2574 C CA . VAL B 1 49 ? -15.631 -12.599 -12.759 1 98.28 49 VAL B CA 1
ATOM 2575 C C . VAL B 1 49 ? -15.904 -11.493 -13.776 1 98.28 49 VAL B C 1
ATOM 2577 O O . VAL B 1 49 ? -16.727 -11.661 -14.679 1 98.28 49 VAL B O 1
ATOM 2580 N N . VAL B 1 50 ? -15.114 -10.397 -13.666 1 98.02 50 VAL B N 1
ATOM 2581 C CA . VAL B 1 50 ? -15.505 -9.218 -14.431 1 98.02 50 VAL B CA 1
ATOM 2582 C C . VAL B 1 50 ? -14.467 -8.937 -15.515 1 98.02 50 VAL B C 1
ATOM 2584 O O . VAL B 1 50 ? -14.565 -7.94 -16.234 1 98.02 50 VAL B O 1
ATOM 2587 N N . VAL B 1 51 ? -13.459 -9.723 -15.61 1 97.66 51 VAL B N 1
ATOM 2588 C CA . VAL B 1 51 ? -12.438 -9.618 -16.647 1 97.66 51 VAL B CA 1
ATOM 2589 C C . VAL B 1 51 ? -12.525 -10.821 -17.583 1 97.66 51 VAL B C 1
ATOM 2591 O O . VAL B 1 51 ? -12.547 -11.968 -17.129 1 97.66 51 VAL B O 1
ATOM 2594 N N . PRO B 1 52 ? -12.566 -10.573 -18.821 1 97.05 52 PRO B N 1
ATOM 2595 C CA . PRO B 1 52 ? -12.592 -11.693 -19.765 1 97.05 52 PRO B CA 1
ATOM 2596 C C . PRO B 1 52 ? -11.372 -12.602 -19.635 1 97.05 52 PRO B C 1
ATOM 2598 O O . PRO B 1 52 ? -10.258 -12.119 -19.415 1 97.05 52 PRO B O 1
ATOM 2601 N N . ALA B 1 53 ? -11.585 -13.871 -19.883 1 95.79 53 ALA B N 1
ATOM 2602 C CA . ALA B 1 53 ? -10.55 -14.887 -19.71 1 95.79 53 ALA B CA 1
ATOM 2603 C C . ALA B 1 53 ? -9.377 -14.642 -20.655 1 95.79 53 ALA B C 1
ATOM 2605 O O . ALA B 1 53 ? -8.23 -14.949 -20.323 1 95.79 53 ALA B O 1
ATOM 2606 N N . ALA B 1 54 ? -9.631 -14.083 -21.753 1 92.96 54 ALA B N 1
ATOM 2607 C CA . ALA B 1 54 ? -8.617 -13.924 -22.792 1 92.96 54 ALA B CA 1
ATOM 2608 C C . ALA B 1 54 ? -7.713 -12.731 -22.498 1 92.96 54 ALA B C 1
ATOM 2610 O O . ALA B 1 54 ? -6.671 -12.561 -23.136 1 92.96 54 ALA B O 1
ATOM 2611 N N . LEU B 1 55 ? -8.062 -11.966 -21.527 1 94.77 55 LEU B N 1
ATOM 2612 C CA . LEU B 1 55 ? -7.334 -10.73 -21.258 1 94.77 55 LEU B CA 1
ATOM 2613 C C . LEU B 1 55 ? -6.195 -10.974 -20.274 1 94.77 55 LEU B C 1
ATOM 2615 O O . LEU B 1 55 ? -6.432 -11.342 -19.122 1 94.77 55 LEU B O 1
ATOM 2619 N N . PRO B 1 56 ? -5.003 -10.705 -20.743 1 91.59 56 PRO B N 1
ATOM 2620 C CA . PRO B 1 56 ? -3.887 -10.869 -19.809 1 91.59 56 PRO B CA 1
ATOM 2621 C C . PRO B 1 56 ? -3.888 -9.822 -18.698 1 91.59 56 PRO B C 1
ATOM 2623 O O . PRO B 1 56 ? -4.515 -8.768 -18.838 1 91.59 56 PRO B O 1
ATOM 2626 N N . MET B 1 57 ? -3.203 -10.114 -17.608 1 91.82 57 MET B N 1
ATOM 2627 C CA . MET B 1 57 ? -3.159 -9.274 -16.414 1 91.82 57 MET B CA 1
ATOM 2628 C C . MET B 1 57 ? -2.695 -7.863 -16.758 1 91.82 57 MET B C 1
ATOM 2630 O O . MET B 1 57 ? -3.234 -6.884 -16.239 1 91.82 57 MET B O 1
ATOM 2634 N N . GLY B 1 58 ? -1.731 -7.735 -17.708 1 92.31 58 GLY B N 1
ATOM 2635 C CA . GLY B 1 58 ? -1.134 -6.453 -18.048 1 92.31 58 GLY B CA 1
ATOM 2636 C C . GLY B 1 58 ? -2.074 -5.542 -18.814 1 92.31 58 GLY B C 1
ATOM 2637 O O . GLY B 1 58 ? -1.823 -4.342 -18.935 1 92.31 58 GLY B O 1
ATOM 2638 N N . ARG B 1 59 ? -3.223 -6.062 -19.218 1 95.95 59 ARG B N 1
ATOM 2639 C CA . ARG B 1 59 ? -4.144 -5.283 -20.038 1 95.95 59 ARG B CA 1
ATOM 2640 C C . ARG B 1 59 ? -5.44 -4.998 -19.286 1 95.95 59 ARG B C 1
ATOM 2642 O O . ARG B 1 59 ? -6.346 -4.356 -19.821 1 95.95 59 ARG B O 1
ATOM 2649 N N . GLN B 1 60 ? -5.544 -5.407 -18.105 1 97 60 GLN B N 1
ATOM 2650 C CA . GLN B 1 60 ? -6.796 -5.325 -17.36 1 97 60 GLN B CA 1
ATOM 2651 C C . GLN B 1 60 ? -7.141 -3.878 -17.021 1 97 60 GLN B C 1
ATOM 2653 O O . GLN B 1 60 ? -8.306 -3.48 -17.086 1 97 60 GLN B O 1
ATOM 2658 N N . ALA B 1 61 ? -6.145 -3.068 -16.672 1 97.06 61 ALA B N 1
ATOM 2659 C CA . ALA B 1 61 ? -6.411 -1.672 -16.336 1 97.06 61 ALA B CA 1
ATOM 2660 C C . ALA B 1 61 ? -7.058 -0.939 -17.508 1 97.06 61 ALA B C 1
ATOM 2662 O O . ALA B 1 61 ? -8.064 -0.247 -17.336 1 97.06 61 ALA B O 1
ATOM 2663 N N . ALA B 1 62 ? -6.481 -1.138 -18.681 1 97.68 62 ALA B N 1
ATOM 2664 C CA . ALA B 1 62 ? -7 -0.489 -19.882 1 97.68 62 ALA B CA 1
ATOM 2665 C C . ALA B 1 62 ? -8.413 -0.971 -20.199 1 97.68 62 ALA B C 1
ATOM 2667 O O . ALA B 1 62 ? -9.281 -0.173 -20.561 1 97.68 62 ALA B O 1
ATOM 2668 N N . PHE B 1 63 ? -8.666 -2.259 -20.133 1 98.27 63 PHE B N 1
ATOM 2669 C CA . PHE B 1 63 ? -9.978 -2.829 -20.411 1 98.27 63 PHE B CA 1
ATOM 2670 C C . PHE B 1 63 ? -11.027 -2.264 -19.461 1 98.27 63 PHE B C 1
ATOM 2672 O O . PHE B 1 63 ? -12.084 -1.804 -19.897 1 98.27 63 PHE B O 1
ATOM 2679 N N . LEU B 1 64 ? -10.7 -2.183 -18.125 1 98.12 64 LEU B N 1
ATOM 2680 C CA . LEU B 1 64 ? -11.67 -1.793 -17.109 1 98.12 64 LEU B CA 1
ATOM 2681 C C . LEU B 1 64 ? -11.911 -0.287 -17.137 1 98.12 64 LEU B C 1
ATOM 2683 O O . LEU B 1 64 ? -12.931 0.192 -16.637 1 98.12 64 LEU B O 1
ATOM 2687 N N . ALA B 1 65 ? -10.983 0.467 -17.631 1 97.07 65 ALA B N 1
ATOM 2688 C CA . ALA B 1 65 ? -11.157 1.908 -17.793 1 97.07 65 ALA B CA 1
ATOM 2689 C C . ALA B 1 65 ? -11.859 2.232 -19.109 1 97.07 65 ALA B C 1
ATOM 2691 O O . ALA B 1 65 ? -12.257 3.376 -19.343 1 97.07 65 ALA B O 1
ATOM 2692 N N . GLY B 1 66 ? -11.981 1.292 -20 1 97.61 66 GLY B N 1
ATOM 2693 C CA . GLY B 1 66 ? -12.564 1.467 -21.321 1 97.61 66 GLY B CA 1
ATOM 2694 C C . GLY B 1 66 ? -13.786 0.599 -21.554 1 97.61 66 GLY B C 1
ATOM 2695 O O . GLY B 1 66 ? -14.816 0.78 -20.9 1 97.61 66 GLY B O 1
ATOM 2696 N N . ARG B 1 67 ? -13.57 -0.484 -22.35 1 97.6 67 ARG B N 1
ATOM 2697 C CA . ARG B 1 67 ? -14.668 -1.319 -22.828 1 97.6 67 ARG B CA 1
ATOM 2698 C C . ARG B 1 67 ? -15.38 -2.005 -21.667 1 97.6 67 ARG B C 1
ATOM 2700 O O . ARG B 1 67 ? -16.568 -2.322 -21.761 1 97.6 67 ARG B O 1
ATOM 2707 N N . GLY B 1 68 ? -14.693 -2.239 -20.586 1 98.27 68 GLY B N 1
ATOM 2708 C CA . GLY B 1 68 ? -15.254 -2.973 -19.463 1 98.27 68 GLY B CA 1
ATOM 2709 C C . GLY B 1 68 ? -15.796 -2.069 -18.371 1 98.27 68 GLY B C 1
ATOM 2710 O O . GLY B 1 68 ? -16.302 -2.55 -17.355 1 98.27 68 GLY B O 1
ATOM 2711 N N . GLU B 1 69 ? -15.709 -0.827 -18.563 1 98.06 69 GLU B N 1
ATOM 2712 C CA . GLU B 1 69 ? -16.027 0.134 -17.512 1 98.06 69 GLU B CA 1
ATOM 2713 C C . GLU B 1 69 ? -17.484 0.012 -17.075 1 98.06 69 GLU B C 1
ATOM 2715 O O . GLU B 1 69 ? -17.774 -0.088 -15.881 1 98.06 69 GLU B O 1
ATOM 2720 N N . LYS B 1 70 ? -18.435 0.058 -18.003 1 98.2 70 LYS B N 1
ATOM 2721 C CA . LYS B 1 70 ? -19.86 -0.003 -17.691 1 98.2 70 LYS B CA 1
ATOM 2722 C C . LYS B 1 70 ? -20.216 -1.318 -17.004 1 98.2 70 LYS B C 1
ATOM 2724 O O . LYS B 1 70 ? -20.951 -1.329 -16.015 1 98.2 70 LYS B O 1
ATOM 2729 N N . ALA B 1 71 ? -19.709 -2.435 -17.515 1 98.21 71 ALA B N 1
ATOM 2730 C CA . ALA B 1 71 ? -19.98 -3.746 -16.93 1 98.21 71 ALA B CA 1
ATOM 2731 C C . ALA B 1 71 ? -19.446 -3.831 -15.503 1 98.21 71 ALA B C 1
ATOM 2733 O O . ALA B 1 71 ? -20.095 -4.403 -14.624 1 98.21 71 ALA B O 1
ATOM 2734 N N . LEU B 1 72 ? -18.251 -3.289 -15.305 1 98.68 72 LEU B N 1
ATOM 2735 C CA . LEU B 1 72 ? -17.693 -3.281 -13.957 1 98.68 72 LEU B CA 1
ATOM 2736 C C . LEU B 1 72 ? -18.566 -2.462 -13.012 1 98.68 72 LEU B C 1
ATOM 2738 O O . LEU B 1 72 ? -18.829 -2.882 -11.882 1 98.68 72 LEU B O 1
ATOM 2742 N N . ALA B 1 73 ? -18.995 -1.316 -13.462 1 98.4 73 ALA B N 1
ATOM 2743 C CA . ALA B 1 73 ? -19.837 -0.455 -12.636 1 98.4 73 ALA B CA 1
ATOM 2744 C C . ALA B 1 73 ? -21.127 -1.167 -12.239 1 98.4 73 ALA B C 1
ATOM 2746 O O . ALA B 1 73 ? -21.532 -1.129 -11.075 1 98.4 73 ALA B O 1
ATOM 2747 N N . GLU B 1 74 ? -21.724 -1.8 -13.155 1 98.3 74 GLU B N 1
ATOM 2748 C CA . GLU B 1 74 ? -22.951 -2.542 -12.884 1 98.3 74 GLU B CA 1
ATOM 2749 C C . GLU B 1 74 ? -22.703 -3.678 -11.896 1 98.3 74 GLU B C 1
ATOM 2751 O O . GLU B 1 74 ? -23.488 -3.883 -10.967 1 98.3 74 GLU B O 1
ATOM 2756 N N . ALA B 1 75 ? -21.643 -4.379 -12.076 1 98.58 75 ALA B N 1
ATOM 2757 C CA . ALA B 1 75 ? -21.299 -5.476 -11.174 1 98.58 75 ALA B CA 1
ATOM 2758 C C . ALA B 1 75 ? -21.007 -4.959 -9.768 1 98.58 75 ALA B C 1
ATOM 2760 O O . ALA B 1 75 ? -21.408 -5.576 -8.778 1 98.58 75 ALA B O 1
ATOM 2761 N N . ALA B 1 76 ? -20.309 -3.842 -9.714 1 98.53 76 ALA B N 1
ATOM 2762 C CA . ALA B 1 76 ? -19.885 -3.278 -8.435 1 98.53 76 ALA B CA 1
ATOM 2763 C C . ALA B 1 76 ? -21.085 -2.815 -7.615 1 98.53 76 ALA B C 1
ATOM 2765 O O . ALA B 1 76 ? -21.076 -2.904 -6.385 1 98.53 76 ALA B O 1
ATOM 2766 N N . LEU B 1 77 ? -22.082 -2.357 -8.281 1 97.12 77 LEU B N 1
ATOM 2767 C CA . LEU B 1 77 ? -23.265 -1.842 -7.6 1 97.12 77 LEU B CA 1
ATOM 2768 C C . LEU B 1 77 ? -23.914 -2.924 -6.744 1 97.12 77 LEU B C 1
ATOM 2770 O O . LEU B 1 77 ? -24.408 -2.643 -5.65 1 97.12 77 LEU B O 1
ATOM 2774 N N . GLY B 1 78 ? -23.879 -4.143 -7.202 1 95.51 78 GLY B N 1
ATOM 2775 C CA . GLY B 1 78 ? -24.552 -5.224 -6.501 1 95.51 78 GLY B CA 1
ATOM 2776 C C . GLY B 1 78 ? -23.604 -6.102 -5.706 1 95.51 78 GLY B C 1
ATOM 2777 O O . GLY B 1 78 ? -24.024 -7.092 -5.103 1 95.51 78 GLY B O 1
ATOM 2778 N N . ALA B 1 79 ? -22.345 -5.75 -5.695 1 98.45 79 ALA B N 1
ATOM 2779 C CA . ALA B 1 79 ? -21.347 -6.598 -5.048 1 98.45 79 ALA B CA 1
ATOM 2780 C C . ALA B 1 79 ? -21.081 -6.137 -3.618 1 98.45 79 ALA B C 1
ATOM 2782 O O . ALA B 1 79 ? -21.38 -4.995 -3.261 1 98.45 79 ALA B O 1
ATOM 2783 N N . GLU B 1 80 ? -20.536 -7.053 -2.871 1 97.97 80 GLU B N 1
ATOM 2784 C CA . GLU B 1 80 ? -20.205 -6.744 -1.483 1 97.97 80 GLU B CA 1
ATOM 2785 C C . GLU B 1 80 ? -18.695 -6.635 -1.288 1 97.97 80 GLU B C 1
ATOM 2787 O O . GLU B 1 80 ? -18.229 -5.909 -0.407 1 97.97 80 GLU B O 1
ATOM 2792 N N . ALA B 1 81 ? -18.029 -7.394 -2.101 1 98.81 81 ALA B N 1
ATOM 2793 C CA . ALA B 1 81 ? -16.583 -7.46 -1.905 1 98.81 81 ALA B CA 1
ATOM 2794 C C . ALA B 1 81 ? -15.862 -7.707 -3.227 1 98.81 81 ALA B C 1
ATOM 2796 O O . ALA B 1 81 ? -16.482 -8.113 -4.213 1 98.81 81 ALA B O 1
ATOM 2797 N N . VAL B 1 82 ? -14.631 -7.382 -3.239 1 98.9 82 VAL B N 1
ATOM 2798 C CA . VAL B 1 82 ? -13.708 -7.632 -4.342 1 98.9 82 VAL B CA 1
ATOM 2799 C C . VAL B 1 82 ? -12.5 -8.418 -3.837 1 98.9 82 VAL B C 1
ATOM 2801 O O . VAL B 1 82 ? -11.913 -8.073 -2.808 1 98.9 82 VAL B O 1
ATOM 2804 N N . VAL B 1 83 ? -12.169 -9.466 -4.512 1 98.9 83 VAL B N 1
ATOM 2805 C CA . VAL B 1 83 ? -10.913 -10.163 -4.254 1 98.9 83 VAL B CA 1
ATOM 2806 C C . VAL B 1 83 ? -9.799 -9.547 -5.096 1 98.9 83 VAL B C 1
ATOM 2808 O O . VAL B 1 83 ? -9.866 -9.554 -6.328 1 98.9 83 VAL B O 1
ATOM 2811 N N . SER B 1 84 ? -8.791 -9.048 -4.435 1 97.98 84 SER B N 1
ATOM 2812 C CA . SER B 1 84 ? -7.705 -8.351 -5.116 1 97.98 84 SER B CA 1
ATOM 2813 C C . SER B 1 84 ? -6.368 -9.047 -4.882 1 97.98 84 SER B C 1
ATOM 2815 O O . SER B 1 84 ? -6.284 -9.99 -4.093 1 97.98 84 SER B O 1
ATOM 2817 N N . LEU B 1 85 ? -5.379 -8.632 -5.639 1 97.12 85 LEU B N 1
ATOM 2818 C CA . LEU B 1 85 ? -3.992 -9.066 -5.519 1 97.12 85 LEU B CA 1
ATOM 2819 C C . LEU B 1 85 ? -3.061 -7.87 -5.343 1 97.12 85 LEU B C 1
ATOM 2821 O O . LEU B 1 85 ? -1.899 -7.917 -5.753 1 97.12 85 LEU B O 1
ATOM 2825 N N . ARG B 1 86 ? -3.537 -6.802 -4.776 1 95.99 86 ARG B N 1
ATOM 2826 C CA . ARG B 1 86 ? -2.821 -5.53 -4.811 1 95.99 86 ARG B CA 1
ATOM 2827 C C . ARG B 1 86 ? -1.524 -5.61 -4.013 1 95.99 86 ARG B C 1
ATOM 2829 O O . ARG B 1 86 ? -0.564 -4.894 -4.306 1 95.99 86 ARG B O 1
ATOM 2836 N N . SER B 1 87 ? -1.489 -6.499 -3.022 1 95.29 87 SER B N 1
ATOM 2837 C CA . SER B 1 87 ? -0.258 -6.627 -2.248 1 95.29 87 SER B CA 1
ATOM 2838 C C . SER B 1 87 ? 0.84 -7.303 -3.063 1 95.29 87 SER B C 1
ATOM 2840 O O . SER B 1 87 ? 2.027 -7.103 -2.802 1 95.29 87 SER B O 1
ATOM 2842 N N . LEU B 1 88 ? 0.482 -8.097 -4.021 1 95.02 88 LEU B N 1
ATOM 2843 C CA . LEU B 1 88 ? 1.433 -8.838 -4.843 1 95.02 88 LEU B CA 1
ATOM 2844 C C . LEU B 1 88 ? 1.576 -8.199 -6.22 1 95.02 88 LEU B C 1
ATOM 2846 O O . LEU B 1 88 ? 2.599 -8.373 -6.886 1 95.02 88 LEU B O 1
ATOM 2850 N N . TRP B 1 89 ? 0.594 -7.487 -6.607 1 94.73 89 TRP B N 1
ATOM 2851 C CA . TRP B 1 89 ? 0.49 -6.788 -7.883 1 94.73 89 TRP B CA 1
ATOM 2852 C C . TRP B 1 89 ? -0.117 -5.401 -7.696 1 94.73 89 TRP B C 1
ATOM 2854 O O . TRP B 1 89 ? -1.305 -5.196 -7.959 1 94.73 89 TRP B O 1
ATOM 2864 N N . PRO B 1 90 ? 0.688 -4.481 -7.279 1 92.87 90 PRO B N 1
ATOM 2865 C CA . PRO B 1 90 ? 0.183 -3.157 -6.907 1 92.87 90 PRO B CA 1
ATOM 2866 C C . PRO B 1 90 ? -0.639 -2.505 -8.016 1 92.87 90 PRO B C 1
ATOM 2868 O O . PRO B 1 90 ? -1.492 -1.658 -7.74 1 92.87 90 PRO B O 1
ATOM 2871 N N . GLU B 1 91 ? -0.533 -2.932 -9.238 1 93.98 91 GLU B N 1
ATOM 2872 C CA . GLU B 1 91 ? -1.227 -2.348 -10.382 1 93.98 91 GLU B CA 1
ATOM 2873 C C . GLU B 1 91 ? -2.602 -2.983 -10.577 1 93.98 91 GLU B C 1
ATOM 2875 O O . GLU B 1 91 ? -3.332 -2.623 -11.503 1 93.98 91 GLU B O 1
ATOM 2880 N N . ASP B 1 92 ? -2.941 -3.929 -9.724 1 96.83 92 ASP B N 1
ATOM 2881 C CA . ASP B 1 92 ? -4.265 -4.532 -9.841 1 96.83 92 ASP B CA 1
ATOM 2882 C C . ASP B 1 92 ? -5.358 -3.466 -9.825 1 96.83 92 ASP B C 1
ATOM 2884 O O . ASP B 1 92 ? -5.575 -2.807 -8.806 1 96.83 92 ASP B O 1
ATOM 2888 N N . PRO B 1 93 ? -6.101 -3.354 -10.88 1 97.88 93 PRO B N 1
ATOM 2889 C CA . PRO B 1 93 ? -7.015 -2.217 -11.014 1 97.88 93 PRO B CA 1
ATOM 2890 C C . PRO B 1 93 ? -8.401 -2.504 -10.442 1 97.88 93 PRO B C 1
ATOM 2892 O O . PRO B 1 93 ? -9.215 -1.588 -10.297 1 97.88 93 PRO B O 1
ATOM 2895 N N . LEU B 1 94 ? -8.689 -3.702 -10.058 1 98.65 94 LEU B N 1
ATOM 2896 C CA . LEU B 1 94 ? -10.083 -4.103 -9.903 1 98.65 94 LEU B CA 1
ATOM 2897 C C . LEU B 1 94 ? -10.73 -3.376 -8.729 1 98.65 94 LEU B C 1
ATOM 2899 O O . LEU B 1 94 ? -11.748 -2.701 -8.896 1 98.65 94 LEU B O 1
ATOM 2903 N N . PHE B 1 95 ? -10.163 -3.462 -7.531 1 98.73 95 PHE B N 1
ATOM 2904 C CA . PHE B 1 95 ? -10.78 -2.885 -6.342 1 98.73 95 PHE B CA 1
ATOM 2905 C C . PHE B 1 95 ? -10.866 -1.368 -6.46 1 98.73 95 PHE B C 1
ATOM 2907 O O . PHE B 1 95 ? -11.942 -0.787 -6.304 1 98.73 95 PHE B O 1
ATOM 2914 N N . PRO B 1 96 ? -9.749 -0.67 -6.799 1 98.46 96 PRO B N 1
ATOM 2915 C CA . PRO B 1 96 ? -9.855 0.786 -6.919 1 98.46 96 PRO B CA 1
ATOM 2916 C C . PRO B 1 96 ? -10.921 1.219 -7.924 1 98.46 96 PRO B C 1
ATOM 2918 O O . PRO B 1 96 ? -11.685 2.15 -7.656 1 98.46 96 PRO B O 1
ATOM 2921 N N . MET B 1 97 ? -10.993 0.518 -9.013 1 98.56 97 MET B N 1
ATOM 2922 C CA . MET B 1 97 ? -11.916 0.951 -10.058 1 98.56 97 MET B CA 1
ATOM 2923 C C . MET B 1 97 ? -13.356 0.61 -9.688 1 98.56 97 MET B C 1
ATOM 2925 O O . MET B 1 97 ? -14.272 1.388 -9.96 1 98.56 97 MET B O 1
ATOM 2929 N N . ALA B 1 98 ? -13.587 -0.553 -9.098 1 98.75 98 ALA B N 1
ATOM 2930 C CA . ALA B 1 98 ? -14.927 -0.912 -8.64 1 98.75 98 ALA B CA 1
ATOM 2931 C C . ALA B 1 98 ? -15.417 0.056 -7.567 1 98.75 98 ALA B C 1
ATOM 2933 O O . ALA B 1 98 ? -16.601 0.401 -7.528 1 98.75 98 ALA B O 1
ATOM 2934 N N . ARG B 1 99 ? -14.518 0.47 -6.763 1 98.43 99 ARG B N 1
ATOM 2935 C CA . ARG B 1 99 ? -14.822 1.356 -5.644 1 98.43 99 ARG B CA 1
ATOM 2936 C C . ARG B 1 99 ? -15.346 2.701 -6.138 1 98.43 99 ARG B C 1
ATOM 2938 O O . ARG B 1 99 ? -16.048 3.405 -5.409 1 98.43 99 ARG B O 1
ATOM 2945 N N . ARG B 1 100 ? -15.014 3.12 -7.324 1 97.61 100 ARG B N 1
ATOM 2946 C CA . ARG B 1 100 ? -15.497 4.374 -7.893 1 97.61 100 ARG B CA 1
ATOM 2947 C C . ARG B 1 100 ? -17.019 4.381 -7.989 1 97.61 100 ARG B C 1
ATOM 2949 O O . ARG B 1 100 ? -17.648 5.437 -7.887 1 97.61 100 ARG B O 1
ATOM 2956 N N . THR B 1 101 ? -17.549 3.202 -8.141 1 97.6 101 THR B N 1
ATOM 2957 C CA . THR B 1 101 ? -18.999 3.071 -8.233 1 97.6 101 THR B CA 1
ATOM 2958 C C . THR B 1 101 ? -19.602 2.753 -6.868 1 97.6 101 THR B C 1
ATOM 2960 O O . THR B 1 101 ? -20.69 3.23 -6.537 1 97.6 101 THR B O 1
ATOM 2963 N N . ASN B 1 102 ? -18.969 1.968 -6.138 1 98.09 102 ASN B N 1
ATOM 2964 C CA . ASN B 1 102 ? -19.432 1.514 -4.831 1 98.09 102 ASN B CA 1
ATOM 2965 C C . ASN B 1 102 ? -18.346 1.66 -3.769 1 98.09 102 ASN B C 1
ATOM 2967 O O . ASN B 1 102 ? -17.534 0.753 -3.576 1 98.09 102 ASN B O 1
ATOM 2971 N N . ILE B 1 103 ? -18.369 2.748 -3.005 1 98.1 103 ILE B N 1
ATOM 2972 C CA . ILE B 1 103 ? -17.327 3.079 -2.039 1 98.1 103 ILE B CA 1
ATOM 2973 C C . ILE B 1 103 ? -17.376 2.097 -0.87 1 98.1 103 ILE B C 1
ATOM 2975 O O . ILE B 1 103 ? -16.424 2 -0.093 1 98.1 103 ILE B O 1
ATOM 2979 N N . ARG B 1 104 ? -18.401 1.264 -0.739 1 98.01 104 ARG B N 1
ATOM 2980 C CA . ARG B 1 104 ? -18.611 0.415 0.429 1 98.01 104 ARG B CA 1
ATOM 2981 C C . ARG B 1 104 ? -18.081 -0.994 0.184 1 98.01 104 ARG B C 1
ATOM 2983 O O . ARG B 1 104 ? -18.195 -1.865 1.049 1 98.01 104 ARG B O 1
ATOM 2990 N N . LEU B 1 105 ? -17.517 -1.23 -1.026 1 98.39 105 LEU B N 1
ATOM 2991 C CA . LEU B 1 105 ? -16.957 -2.542 -1.328 1 98.39 105 LEU B CA 1
ATOM 2992 C C . LEU B 1 105 ? -15.885 -2.922 -0.312 1 98.39 105 LEU B C 1
ATOM 2994 O O . LEU B 1 105 ? -15.055 -2.09 0.062 1 98.39 105 LEU B O 1
ATOM 2998 N N . VAL B 1 106 ? -15.97 -4.131 0.133 1 98.57 106 VAL B N 1
ATOM 2999 C CA . VAL B 1 106 ? -14.95 -4.695 1.011 1 98.57 106 VAL B CA 1
ATOM 3000 C C . VAL B 1 106 ? -13.805 -5.262 0.176 1 98.57 106 VAL B C 1
ATOM 3002 O O . VAL B 1 106 ? -14.035 -6.003 -0.782 1 98.57 106 VAL B O 1
ATOM 3005 N N . GLU B 1 107 ? -12.608 -4.871 0.485 1 98.7 107 GLU B N 1
ATOM 3006 C CA . GLU B 1 107 ? -11.46 -5.454 -0.202 1 98.7 107 GLU B CA 1
ATOM 3007 C C . GLU B 1 107 ? -10.969 -6.71 0.512 1 98.7 107 GLU B C 1
ATOM 3009 O O . GLU B 1 107 ? -10.753 -6.695 1.726 1 98.7 107 GLU B O 1
ATOM 3014 N N . ILE B 1 108 ? -10.79 -7.727 -0.208 1 98.79 108 ILE B N 1
ATOM 3015 C CA . ILE B 1 108 ? -10.096 -8.93 0.24 1 98.79 108 ILE B CA 1
ATOM 3016 C C . ILE B 1 108 ? -8.826 -9.13 -0.584 1 98.79 108 ILE B C 1
ATOM 3018 O O . ILE B 1 108 ? -8.888 -9.569 -1.734 1 98.79 108 ILE B O 1
ATOM 3022 N N . ASP B 1 109 ? -7.721 -8.794 -0.019 1 98.59 109 ASP B N 1
ATOM 3023 C CA . ASP B 1 109 ? -6.454 -9.006 -0.713 1 98.59 109 ASP B CA 1
ATOM 3024 C C . ASP B 1 109 ? -5.924 -10.417 -0.469 1 98.59 109 ASP B C 1
ATOM 3026 O O . ASP B 1 109 ? -5.649 -10.794 0.672 1 98.59 109 ASP B O 1
ATOM 3030 N N . ALA B 1 110 ? -5.724 -11.116 -1.49 1 98.3 110 ALA B N 1
ATOM 3031 C CA . ALA B 1 110 ? -5.375 -12.53 -1.386 1 98.3 110 ALA B CA 1
ATOM 3032 C C . ALA B 1 110 ? -3.901 -12.707 -1.03 1 98.3 110 ALA B C 1
ATOM 3034 O O . ALA B 1 110 ? -3.477 -13.797 -0.638 1 98.3 110 ALA B O 1
ATOM 3035 N N . GLY B 1 111 ? -3.109 -11.72 -1.219 1 97.85 111 GLY B N 1
ATOM 3036 C CA . GLY B 1 111 ? -1.683 -11.836 -0.957 1 97.85 111 GLY B CA 1
ATOM 3037 C C . GLY B 1 111 ? -1.306 -11.467 0.465 1 97.85 111 GLY B C 1
ATOM 3038 O O . GLY B 1 111 ? -0.309 -11.961 0.997 1 97.85 111 GLY B O 1
ATOM 3039 N N . ARG B 1 112 ? -2.016 -10.567 1.042 1 97.73 112 ARG B N 1
ATOM 3040 C CA . ARG B 1 112 ? -1.771 -10.067 2.391 1 97.73 112 ARG B CA 1
ATOM 3041 C C . ARG B 1 112 ? -3.058 -9.549 3.025 1 97.73 112 ARG B C 1
ATOM 3043 O O . ARG B 1 112 ? -3.68 -8.618 2.508 1 97.73 112 ARG B O 1
ATOM 3050 N N . PRO B 1 113 ? -3.438 -10.142 4.162 1 97.66 113 PRO B N 1
ATOM 3051 C CA . PRO B 1 113 ? -4.649 -9.618 4.798 1 97.66 113 PRO B CA 1
ATOM 3052 C C . PRO B 1 113 ? -4.555 -8.126 5.106 1 97.66 113 PRO B C 1
ATOM 3054 O O . PRO B 1 113 ? -3.555 -7.669 5.666 1 97.66 113 PRO B O 1
ATOM 3057 N N . VAL B 1 114 ? -5.585 -7.347 4.813 1 96.53 114 VAL B N 1
ATOM 3058 C CA . VAL B 1 114 ? -5.628 -5.902 5.013 1 96.53 114 VAL B CA 1
ATOM 3059 C C . VAL B 1 114 ? -5.493 -5.582 6.5 1 96.53 114 VAL B C 1
ATOM 3061 O O . VAL B 1 114 ? -4.865 -4.589 6.874 1 96.53 114 VAL B O 1
ATOM 3064 N N . ASP B 1 115 ? -5.946 -6.448 7.38 1 96.17 115 ASP B N 1
ATOM 3065 C CA . ASP B 1 115 ? -5.94 -6.192 8.817 1 96.17 115 ASP B CA 1
ATOM 3066 C C . ASP B 1 115 ? -4.664 -6.725 9.464 1 96.17 115 ASP B C 1
ATOM 3068 O O . ASP B 1 115 ? -4.47 -6.585 10.674 1 96.17 115 ASP B O 1
ATOM 3072 N N . GLY B 1 116 ? -3.885 -7.464 8.767 1 93.86 116 GLY B N 1
ATOM 3073 C CA . GLY B 1 116 ? -2.6 -7.938 9.256 1 93.86 116 GLY B CA 1
ATOM 3074 C C . GLY B 1 116 ? -2.721 -9.096 10.228 1 93.86 116 GLY B C 1
ATOM 3075 O O . GLY B 1 116 ? -1.773 -9.408 10.952 1 93.86 116 GLY B O 1
ATOM 3076 N N . ALA B 1 117 ? -3.819 -9.718 10.217 1 93.55 117 ALA B N 1
ATOM 3077 C CA . ALA B 1 117 ? -4.058 -10.753 11.219 1 93.55 117 ALA B CA 1
ATOM 3078 C C . ALA B 1 117 ? -3.331 -12.045 10.858 1 93.55 117 ALA B C 1
ATOM 3080 O O . ALA B 1 117 ? -3.072 -12.882 11.726 1 93.55 117 ALA B O 1
ATOM 3081 N N . LEU B 1 118 ? -3.122 -12.308 9.591 1 96.12 118 LEU B N 1
ATOM 3082 C CA . LEU B 1 118 ? -2.374 -13.455 9.09 1 96.12 118 LEU B CA 1
ATOM 3083 C C . LEU B 1 118 ? -1.134 -13.004 8.325 1 96.12 118 LEU B C 1
ATOM 3085 O O . LEU B 1 118 ? -1.096 -11.889 7.799 1 96.12 118 LEU B O 1
ATOM 3089 N N . PRO B 1 119 ? -0.1 -13.881 8.336 1 96.01 119 PRO B N 1
ATOM 3090 C CA . PRO B 1 119 ? 1.045 -13.552 7.482 1 96.01 119 PRO B CA 1
ATOM 3091 C C . PRO B 1 119 ? 0.681 -13.503 6 1 96.01 119 PRO B C 1
ATOM 3093 O O . PRO B 1 119 ? -0.161 -14.28 5.542 1 96.01 119 PRO B O 1
ATOM 3096 N N . GLY B 1 120 ? 1.207 -12.589 5.274 1 96.66 120 GLY B N 1
ATOM 3097 C CA . GLY B 1 120 ? 1.045 -12.507 3.831 1 96.66 120 GLY B CA 1
ATOM 3098 C C . GLY B 1 120 ? 1.966 -13.444 3.073 1 96.66 120 GLY B C 1
ATOM 3099 O O . GLY B 1 120 ? 2.788 -14.137 3.675 1 96.66 120 GLY B O 1
ATOM 3100 N N . VAL B 1 121 ? 1.74 -13.461 1.79 1 96.29 121 VAL B N 1
ATOM 3101 C CA . VAL B 1 121 ? 2.64 -14.18 0.895 1 96.29 121 VAL B CA 1
ATOM 3102 C C . VAL B 1 121 ? 3.99 -13.468 0.839 1 96.29 121 VAL B C 1
ATOM 3104 O O . VAL B 1 121 ? 4.048 -12.245 0.691 1 96.29 121 VAL B O 1
ATOM 3107 N N . ALA B 1 122 ? 4.996 -14.151 1.049 1 89.46 122 ALA B N 1
ATOM 3108 C CA . ALA B 1 122 ? 6.339 -13.577 1.039 1 89.46 122 ALA B CA 1
ATOM 3109 C C . ALA B 1 122 ? 6.711 -13.077 -0.354 1 89.46 122 ALA B C 1
ATOM 3111 O O . ALA B 1 122 ? 6.407 -13.728 -1.356 1 89.46 122 ALA B O 1
ATOM 3112 N N . ALA B 1 123 ? 7.241 -11.891 -0.316 1 84.5 123 ALA B N 1
ATOM 3113 C CA . ALA B 1 123 ? 7.826 -11.414 -1.566 1 84.5 123 ALA B CA 1
ATOM 3114 C C . ALA B 1 123 ? 9.021 -12.27 -1.975 1 84.5 123 ALA B C 1
ATOM 3116 O O . ALA B 1 123 ? 9.807 -12.695 -1.125 1 84.5 123 ALA B O 1
ATOM 3117 N N . VAL B 1 124 ? 9.018 -12.518 -3.193 1 87.08 124 VAL B N 1
ATOM 3118 C CA . VAL B 1 124 ? 10.143 -13.277 -3.73 1 87.08 124 VAL B CA 1
ATOM 3119 C C . VAL B 1 124 ? 10.957 -12.397 -4.675 1 87.08 124 VAL B C 1
ATOM 3121 O O . VAL B 1 124 ? 10.393 -11.637 -5.466 1 87.08 124 VAL B O 1
ATOM 3124 N N . ARG B 1 125 ? 12.23 -12.455 -4.492 1 85.34 125 ARG B N 1
ATOM 3125 C CA . ARG B 1 125 ? 13.114 -11.693 -5.367 1 85.34 125 ARG B CA 1
ATOM 3126 C C . ARG B 1 125 ? 13.287 -12.389 -6.713 1 85.34 125 ARG B C 1
ATOM 3128 O O . ARG B 1 125 ? 13.421 -13.613 -6.771 1 85.34 125 ARG B O 1
ATOM 3135 N N . ALA B 1 126 ? 13.388 -11.628 -7.727 1 81.9 126 ALA B N 1
ATOM 3136 C CA . ALA B 1 126 ? 13.69 -12.187 -9.042 1 81.9 126 ALA B CA 1
ATOM 3137 C C . ALA B 1 126 ? 15.043 -12.893 -9.04 1 81.9 126 ALA B C 1
ATOM 3139 O O . ALA B 1 126 ? 16.003 -12.408 -8.436 1 81.9 126 ALA B O 1
ATOM 3140 N N . PRO B 1 127 ? 15.116 -13.976 -9.708 1 82.14 127 PRO B N 1
ATOM 3141 C CA . PRO B 1 127 ? 16.377 -14.72 -9.732 1 82.14 127 PRO B CA 1
ATOM 3142 C C . PRO B 1 127 ? 17.462 -14.016 -10.545 1 82.14 127 PRO B C 1
ATOM 3144 O O . PRO B 1 127 ? 17.153 -13.18 -11.399 1 82.14 127 PRO B O 1
ATOM 3147 N N . SER B 1 128 ? 18.612 -14.366 -10.21 1 84.39 128 SER B N 1
ATOM 3148 C CA . SER B 1 128 ? 19.765 -13.795 -10.899 1 84.39 128 SER B CA 1
ATOM 3149 C C . SER B 1 128 ? 19.893 -14.349 -12.314 1 84.39 128 SER B C 1
ATOM 3151 O O . SER B 1 128 ? 19.611 -15.525 -12.553 1 84.39 128 SER B O 1
ATOM 3153 N N . ALA B 1 129 ? 20.384 -13.484 -13.186 1 90.12 129 ALA B N 1
ATOM 3154 C CA . ALA B 1 129 ? 20.689 -13.926 -14.545 1 90.12 129 ALA B CA 1
ATOM 3155 C C . ALA B 1 129 ? 21.963 -14.765 -14.576 1 90.12 129 ALA B C 1
ATOM 3157 O O . ALA B 1 129 ? 22.208 -15.497 -15.538 1 90.12 129 ALA B O 1
ATOM 3158 N N . GLY B 1 130 ? 22.786 -14.659 -13.556 1 89.21 130 GLY B N 1
ATOM 3159 C CA . GLY B 1 130 ? 23.971 -15.485 -13.392 1 89.21 130 GLY B CA 1
ATOM 3160 C C . GLY B 1 130 ? 24.976 -15.318 -14.516 1 89.21 130 GLY B C 1
ATOM 3161 O O . GLY B 1 130 ? 25.073 -14.244 -15.114 1 89.21 130 GLY B O 1
ATOM 3162 N N . ALA B 1 131 ? 25.698 -16.376 -14.721 1 91.91 131 ALA B N 1
ATOM 3163 C CA . ALA B 1 131 ? 26.749 -16.373 -15.735 1 91.91 131 ALA B CA 1
ATOM 3164 C C . ALA B 1 131 ? 26.162 -16.206 -17.133 1 91.91 131 ALA B C 1
ATOM 3166 O O . ALA B 1 131 ? 26.766 -15.562 -17.994 1 91.91 131 ALA B O 1
ATOM 3167 N N . LEU B 1 132 ? 25.033 -16.781 -17.333 1 96.01 132 LEU B N 1
ATOM 3168 C CA . LEU B 1 132 ? 24.381 -16.627 -18.629 1 96.01 132 LEU B CA 1
ATOM 3169 C C . LEU B 1 132 ? 24.024 -15.167 -18.888 1 96.01 132 LEU B C 1
ATOM 3171 O O . LEU B 1 132 ? 24.245 -14.655 -19.988 1 96.01 132 LEU B O 1
ATOM 3175 N N . GLY B 1 133 ? 23.477 -14.518 -17.845 1 94.77 133 GLY B N 1
ATOM 3176 C CA . GLY B 1 133 ? 23.178 -13.101 -17.983 1 94.77 133 GLY B CA 1
ATOM 3177 C C . GLY B 1 133 ? 24.392 -12.267 -18.345 1 94.77 133 GLY B C 1
ATOM 3178 O O . GLY B 1 133 ? 24.317 -11.396 -19.213 1 94.77 133 GLY B O 1
ATOM 3179 N N . ALA B 1 134 ? 25.437 -12.548 -17.712 1 93.39 134 ALA B N 1
ATOM 3180 C CA . ALA B 1 134 ? 26.685 -11.852 -18.013 1 93.39 134 ALA B CA 1
ATOM 3181 C C . ALA B 1 134 ? 27.107 -12.085 -19.461 1 93.39 134 ALA B C 1
ATOM 3183 O O . ALA B 1 134 ? 27.478 -11.143 -20.165 1 93.39 134 ALA B O 1
ATOM 3184 N N . ALA B 1 135 ? 27.041 -13.323 -19.88 1 94.99 135 ALA B N 1
ATOM 3185 C CA . ALA B 1 135 ? 27.443 -13.677 -21.239 1 94.99 135 ALA B CA 1
ATOM 3186 C C . ALA B 1 135 ? 26.551 -12.992 -22.27 1 94.99 135 ALA B C 1
ATOM 3188 O O . ALA B 1 135 ? 27.011 -12.632 -23.357 1 94.99 135 ALA B O 1
ATOM 3189 N N . LEU B 1 136 ? 25.331 -12.763 -21.883 1 96.04 136 LEU B N 1
ATOM 3190 C CA . LEU B 1 136 ? 24.361 -12.173 -22.799 1 96.04 136 LEU B CA 1
ATOM 3191 C C . LEU B 1 136 ? 24.401 -10.65 -22.726 1 96.04 136 LEU B C 1
ATOM 3193 O O . LEU B 1 136 ? 23.687 -9.97 -23.467 1 96.04 136 LEU B O 1
ATOM 3197 N N . GLY B 1 137 ? 25.122 -10.132 -21.821 1 92.35 137 GLY B N 1
ATOM 3198 C CA . GLY B 1 137 ? 25.236 -8.69 -21.677 1 92.35 137 GLY B CA 1
ATOM 3199 C C . GLY B 1 137 ? 24.056 -8.067 -20.954 1 92.35 137 GLY B C 1
ATOM 3200 O O . GLY B 1 137 ? 23.692 -6.921 -21.222 1 92.35 137 GLY B O 1
ATOM 3201 N N . ILE B 1 138 ? 23.407 -8.813 -20.123 1 87.84 138 ILE B N 1
ATOM 3202 C CA . ILE B 1 138 ? 22.287 -8.298 -19.343 1 87.84 138 ILE B CA 1
ATOM 3203 C C . ILE B 1 138 ? 22.805 -7.647 -18.063 1 87.84 138 ILE B C 1
ATOM 3205 O O . ILE B 1 138 ? 23.426 -8.309 -17.229 1 87.84 138 ILE B O 1
ATOM 3209 N N . PRO B 1 139 ? 22.576 -6.38 -17.985 1 82.14 139 PRO B N 1
ATOM 3210 C CA . PRO B 1 139 ? 23.066 -5.721 -16.772 1 82.14 139 PRO B CA 1
ATOM 3211 C C . PRO B 1 139 ? 22.371 -6.22 -15.507 1 82.14 139 PRO B C 1
ATOM 3213 O O . PRO B 1 139 ? 21.171 -6.509 -15.53 1 82.14 139 PRO B O 1
ATOM 3216 N N . ALA B 1 140 ? 23.177 -6.349 -14.485 1 76.51 140 ALA B N 1
ATOM 3217 C CA . ALA B 1 140 ? 22.592 -6.713 -13.197 1 76.51 140 ALA B CA 1
ATOM 3218 C C . ALA B 1 140 ? 21.85 -5.532 -12.577 1 76.51 140 ALA B C 1
ATOM 3220 O O . ALA B 1 140 ? 22.371 -4.415 -12.539 1 76.51 140 ALA B O 1
ATOM 3221 N N . PRO B 1 141 ? 20.647 -5.755 -12.2 1 72.92 141 PRO B N 1
ATOM 3222 C CA . PRO B 1 141 ? 19.969 -4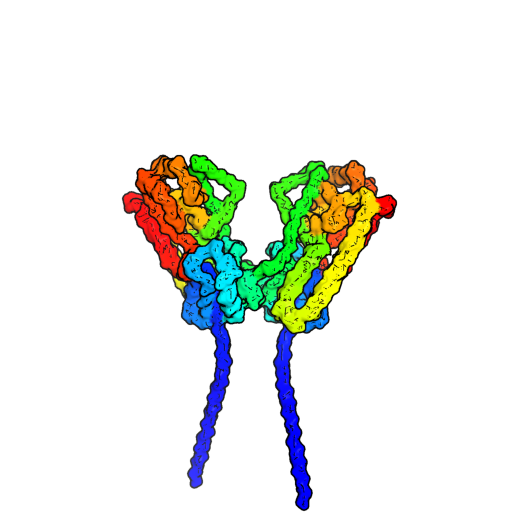.642 -11.532 1 72.92 141 PRO B CA 1
ATOM 3223 C C . PRO B 1 141 ? 20.562 -4.327 -10.16 1 72.92 141 PRO B C 1
ATOM 3225 O O . PRO B 1 141 ? 21.114 -5.214 -9.504 1 72.92 141 PRO B O 1
ATOM 3228 N N . ALA B 1 142 ? 20.538 -3.044 -9.863 1 62.96 142 ALA B N 1
ATOM 3229 C CA . ALA B 1 142 ? 21.046 -2.63 -8.557 1 62.96 142 ALA B CA 1
ATOM 3230 C C . ALA B 1 142 ? 20.287 -3.322 -7.429 1 62.96 142 ALA B C 1
ATOM 3232 O O . ALA B 1 142 ? 20.889 -3.772 -6.451 1 62.96 142 ALA B O 1
ATOM 3233 N N . LEU B 1 143 ? 19.012 -3.377 -7.601 1 67.14 143 LEU B N 1
ATOM 3234 C CA . LEU B 1 143 ? 18.136 -4.087 -6.676 1 67.14 143 LEU B CA 1
ATOM 3235 C C . LEU B 1 143 ? 17.256 -5.087 -7.419 1 67.14 143 LEU B C 1
ATOM 3237 O O . LEU B 1 143 ? 16.73 -4.78 -8.491 1 67.14 143 LEU B O 1
ATOM 3241 N N . ALA B 1 144 ? 17.352 -6.31 -6.937 1 68.79 144 ALA B N 1
ATOM 3242 C CA . ALA B 1 144 ? 16.511 -7.33 -7.56 1 68.79 144 ALA B CA 1
ATOM 3243 C C . ALA B 1 144 ? 15.033 -6.973 -7.435 1 68.79 144 ALA B C 1
ATOM 3245 O O . ALA B 1 144 ? 14.534 -6.745 -6.331 1 68.79 144 ALA B O 1
ATOM 3246 N N . PRO B 1 145 ? 14.366 -6.89 -8.475 1 75.25 145 PRO B N 1
ATOM 3247 C CA . PRO B 1 145 ? 12.936 -6.581 -8.401 1 75.25 145 PRO B CA 1
ATOM 3248 C C . PRO B 1 145 ? 12.11 -7.739 -7.846 1 75.25 145 PRO B C 1
ATOM 3250 O O . PRO B 1 145 ? 12.6 -8.868 -7.763 1 75.25 145 PRO B O 1
ATOM 3253 N N . ALA B 1 146 ? 11.002 -7.417 -7.373 1 79.73 146 ALA B N 1
ATOM 3254 C CA . ALA B 1 146 ? 10.07 -8.463 -6.962 1 79.73 146 ALA B CA 1
ATOM 3255 C C . ALA B 1 146 ? 9.67 -9.338 -8.147 1 79.73 146 ALA B C 1
ATOM 3257 O O . ALA B 1 146 ? 9.45 -8.835 -9.251 1 79.73 146 ALA B O 1
ATOM 3258 N N . ALA B 1 147 ? 9.602 -10.596 -7.863 1 86.55 147 ALA B N 1
ATOM 3259 C CA . ALA B 1 147 ? 9.167 -11.524 -8.903 1 86.55 147 ALA B CA 1
ATOM 3260 C C . ALA B 1 147 ? 7.675 -11.371 -9.185 1 86.55 147 ALA B C 1
ATOM 3262 O O . ALA B 1 147 ? 6.874 -11.218 -8.26 1 86.55 147 ALA B O 1
ATOM 3263 N N . PRO B 1 148 ? 7.244 -11.425 -10.421 1 86.82 148 PRO B N 1
ATOM 3264 C CA . PRO B 1 148 ? 5.864 -11.118 -10.805 1 86.82 148 PRO B CA 1
ATOM 3265 C C . PRO B 1 148 ? 4.895 -12.253 -10.481 1 86.82 148 PRO B C 1
ATOM 3267 O O . PRO B 1 148 ? 3.677 -12.07 -10.553 1 86.82 148 PRO B O 1
ATOM 3270 N N . ALA B 1 149 ? 5.23 -13.418 -10.129 1 91.91 149 ALA B N 1
ATOM 3271 C CA . ALA B 1 149 ? 4.325 -14.537 -9.88 1 91.91 149 ALA B CA 1
ATOM 3272 C C . ALA B 1 149 ? 4.708 -15.278 -8.602 1 91.91 149 ALA B C 1
ATOM 3274 O O . ALA B 1 149 ? 4.924 -16.492 -8.621 1 91.91 149 ALA B O 1
ATOM 3275 N N . PRO B 1 150 ? 4.621 -14.578 -7.589 1 93.12 150 PRO B N 1
ATOM 3276 C CA . PRO B 1 150 ? 5.015 -15.223 -6.334 1 93.12 150 PRO B CA 1
ATOM 3277 C C . PRO B 1 150 ? 4.055 -16.334 -5.916 1 93.12 150 PRO B C 1
ATOM 3279 O O . PRO B 1 150 ? 4.367 -17.118 -5.015 1 93.12 150 PRO B O 1
ATOM 3282 N N . TRP B 1 151 ? 2.956 -16.52 -6.609 1 94.95 151 TRP B N 1
ATOM 3283 C CA . TRP B 1 151 ? 1.947 -17.512 -6.255 1 94.95 151 TRP B CA 1
ATOM 3284 C C . TRP B 1 151 ? 2.306 -18.881 -6.823 1 94.95 151 TRP B C 1
ATOM 3286 O O . TRP B 1 151 ? 1.637 -19.875 -6.532 1 94.95 151 TRP B O 1
ATOM 3296 N N . LEU B 1 152 ? 3.35 -18.972 -7.603 1 94.62 152 LEU B N 1
ATOM 3297 C CA . LEU B 1 152 ? 3.706 -20.257 -8.196 1 94.62 152 LEU B CA 1
ATOM 3298 C C . LEU B 1 152 ? 4.478 -21.119 -7.203 1 94.62 152 LEU B C 1
ATOM 3300 O O . LEU B 1 152 ? 5.622 -21.499 -7.463 1 94.62 152 LEU B O 1
ATOM 3304 N N . SER B 1 153 ? 4.033 -21.38 -6.121 1 93.76 153 SER B N 1
ATOM 3305 C CA . SER B 1 153 ? 4.465 -22.301 -5.075 1 93.76 153 SER B CA 1
ATOM 3306 C C . SER B 1 153 ? 3.279 -22.818 -4.268 1 93.76 153 SER B C 1
ATOM 3308 O O . SER B 1 153 ? 2.319 -22.082 -4.026 1 93.76 153 SER B O 1
ATOM 3310 N N . ALA B 1 154 ? 3.315 -24.1 -3.889 1 94.92 154 ALA B N 1
ATOM 3311 C CA . ALA B 1 154 ? 2.238 -24.696 -3.102 1 94.92 154 ALA B CA 1
ATOM 3312 C C . ALA B 1 154 ? 2.045 -23.95 -1.785 1 94.92 154 ALA B C 1
ATOM 3314 O O . ALA B 1 154 ? 0.912 -23.737 -1.346 1 94.92 154 ALA B O 1
ATOM 3315 N N . ASN B 1 155 ? 3.14 -23.543 -1.197 1 94.06 155 ASN B N 1
ATOM 3316 C CA . ASN B 1 155 ? 3.082 -22.811 0.063 1 94.06 155 ASN B CA 1
ATOM 3317 C C . ASN B 1 155 ? 2.385 -21.464 -0.103 1 94.06 155 ASN B C 1
ATOM 3319 O O . ASN B 1 155 ? 1.542 -21.091 0.716 1 94.06 155 ASN B O 1
ATOM 3323 N N . ALA B 1 156 ? 2.752 -20.741 -1.154 1 96.32 156 ALA B N 1
ATOM 3324 C CA . ALA B 1 156 ? 2.136 -19.444 -1.42 1 96.32 156 ALA B CA 1
ATOM 3325 C C . ALA B 1 156 ? 0.645 -19.594 -1.708 1 96.32 156 ALA B C 1
ATOM 3327 O O . ALA B 1 156 ? -0.173 -18.832 -1.187 1 96.32 156 ALA B O 1
ATOM 3328 N N . LEU B 1 157 ? 0.31 -20.6 -2.465 1 97.33 157 LEU B N 1
ATOM 3329 C CA . LEU B 1 157 ? -1.086 -20.841 -2.814 1 97.33 157 LEU B CA 1
ATOM 3330 C C . LEU B 1 157 ? -1.901 -21.2 -1.576 1 97.33 157 LEU B C 1
ATOM 3332 O O . LEU B 1 157 ? -3.033 -20.735 -1.417 1 97.33 157 LEU B O 1
ATOM 3336 N N . GLY B 1 158 ? -1.337 -22.016 -0.765 1 97.42 158 GLY B N 1
ATOM 3337 C CA . GLY B 1 158 ? -1.998 -22.329 0.492 1 97.42 158 GLY B CA 1
ATOM 3338 C C . GLY B 1 158 ? -2.221 -21.112 1.369 1 97.42 158 GLY B C 1
ATOM 3339 O O . GLY B 1 158 ? -3.298 -20.944 1.945 1 97.42 158 GLY B O 1
ATOM 3340 N N . ARG B 1 159 ? -1.204 -20.306 1.486 1 97.89 159 ARG B N 1
ATOM 3341 C CA . ARG B 1 159 ? -1.308 -19.083 2.277 1 97.89 159 ARG B CA 1
ATOM 3342 C C . ARG B 1 159 ? -2.379 -18.156 1.713 1 97.89 159 ARG B C 1
ATOM 3344 O O . ARG B 1 159 ? -3.174 -17.588 2.466 1 97.89 159 ARG B O 1
ATOM 3351 N N . MET B 1 160 ? -2.402 -17.979 0.42 1 98.51 160 MET B N 1
ATOM 3352 C CA . MET B 1 160 ? -3.425 -17.159 -0.223 1 98.51 160 MET B CA 1
ATOM 3353 C C . MET B 1 160 ? -4.821 -17.682 0.096 1 98.51 160 MET B C 1
ATOM 3355 O O . MET B 1 160 ? -5.727 -16.903 0.398 1 98.51 160 MET B O 1
ATOM 3359 N N . ALA B 1 161 ? -4.977 -18.965 0.064 1 98.81 161 ALA B N 1
ATOM 3360 C CA . ALA B 1 161 ? -6.262 -19.58 0.384 1 98.81 161 ALA B CA 1
ATOM 3361 C C . ALA B 1 161 ? -6.649 -19.318 1.836 1 98.81 161 ALA B C 1
ATOM 3363 O O . ALA B 1 161 ? -7.818 -19.066 2.138 1 98.81 161 ALA B O 1
ATOM 3364 N N . ASP B 1 162 ? -5.683 -19.378 2.753 1 98.83 162 ASP B N 1
ATOM 3365 C CA . ASP B 1 162 ? -5.934 -19.082 4.16 1 98.83 162 ASP B CA 1
ATOM 3366 C C . ASP B 1 162 ? -6.455 -17.658 4.337 1 98.83 162 ASP B C 1
ATOM 3368 O O . ASP B 1 162 ? -7.422 -17.431 5.068 1 98.83 162 ASP B O 1
ATOM 3372 N N . ILE B 1 163 ? -5.783 -16.76 3.681 1 98.78 163 ILE B N 1
ATOM 3373 C CA . ILE B 1 163 ? -6.128 -15.348 3.802 1 98.78 163 ILE B CA 1
ATOM 3374 C C . ILE B 1 163 ? -7.545 -15.116 3.282 1 98.78 163 ILE B C 1
ATOM 3376 O O . ILE B 1 163 ? -8.367 -14.494 3.958 1 98.78 163 ILE B O 1
ATOM 3380 N N . LEU B 1 164 ? -7.873 -15.636 2.103 1 98.86 164 LEU B N 1
ATOM 3381 C CA . LEU B 1 164 ? -9.196 -15.485 1.506 1 98.86 164 LEU B CA 1
ATOM 3382 C C . LEU B 1 164 ? -10.269 -16.093 2.402 1 98.86 164 LEU B C 1
ATOM 3384 O O . LEU B 1 164 ? -11.303 -15.469 2.65 1 98.86 164 LEU B O 1
ATOM 3388 N N . ALA B 1 165 ? -9.992 -17.276 2.859 1 98.91 165 ALA B N 1
ATOM 3389 C CA . ALA B 1 165 ? -10.968 -17.978 3.689 1 98.91 165 ALA B CA 1
ATOM 3390 C C . ALA B 1 165 ? -11.26 -17.199 4.969 1 98.91 165 ALA B C 1
ATOM 3392 O O . ALA B 1 165 ? -12.414 -17.104 5.395 1 98.91 165 ALA B O 1
ATOM 3393 N N . ALA B 1 166 ? -10.24 -16.684 5.57 1 98.84 166 ALA B N 1
ATOM 3394 C CA . ALA B 1 166 ? -10.414 -15.932 6.81 1 98.84 166 ALA B CA 1
ATOM 3395 C C . ALA B 1 166 ? -11.361 -14.753 6.609 1 98.84 166 ALA B C 1
ATOM 3397 O O . ALA B 1 166 ? -12.289 -14.553 7.397 1 98.84 166 ALA B O 1
ATOM 3398 N N . ASP B 1 167 ? -11.161 -13.997 5.587 1 98.72 167 ASP B N 1
ATOM 3399 C CA . ASP B 1 167 ? -12.002 -12.83 5.338 1 98.72 167 ASP B CA 1
ATOM 3400 C C . ASP B 1 167 ? -13.403 -13.247 4.896 1 98.72 167 ASP B C 1
ATOM 3402 O O . ASP B 1 167 ? -14.395 -12.644 5.312 1 98.72 167 ASP B O 1
ATOM 3406 N N . LEU B 1 168 ? -13.496 -14.265 4.037 1 98.79 168 LEU B N 1
ATOM 3407 C CA . LEU B 1 168 ? -14.798 -14.72 3.561 1 98.79 168 LEU B CA 1
ATOM 3408 C C . LEU B 1 168 ? -15.647 -15.241 4.715 1 98.79 168 LEU B C 1
ATOM 3410 O O . LEU B 1 168 ? -16.856 -15.001 4.76 1 98.79 168 LEU B O 1
ATOM 3414 N N . ARG B 1 169 ? -15.049 -15.935 5.65 1 98.66 169 ARG B N 1
ATOM 3415 C CA . ARG B 1 169 ? -15.786 -16.461 6.795 1 98.66 169 ARG B CA 1
ATOM 3416 C C . ARG B 1 169 ? -16.286 -15.332 7.689 1 98.66 169 ARG B C 1
ATOM 3418 O O . ARG B 1 169 ? -17.361 -15.435 8.285 1 98.66 169 ARG B O 1
ATOM 3425 N N . ARG B 1 170 ? -15.526 -14.313 7.784 1 97.77 170 ARG B N 1
ATOM 3426 C CA . ARG B 1 170 ? -15.953 -13.155 8.563 1 97.77 170 ARG B CA 1
ATOM 3427 C C . ARG B 1 170 ? -17.076 -12.404 7.855 1 97.77 170 ARG B C 1
ATOM 3429 O O . ARG B 1 170 ? -18.002 -11.908 8.501 1 97.77 170 ARG B O 1
ATOM 3436 N N . LEU B 1 171 ? -17.016 -12.338 6.564 1 97.66 171 LEU B N 1
ATOM 3437 C CA . LEU B 1 171 ? -18.037 -11.65 5.781 1 97.66 171 LEU B CA 1
ATOM 3438 C C . LEU B 1 171 ? -19.336 -12.449 5.759 1 97.66 171 LEU B C 1
ATOM 3440 O O . LEU B 1 171 ? -20.425 -11.871 5.736 1 97.66 171 LEU B O 1
ATOM 3444 N N . HIS B 1 172 ? -19.16 -13.778 5.766 1 97.87 172 HIS B N 1
ATOM 3445 C CA . HIS B 1 172 ? -20.312 -14.671 5.698 1 97.87 172 HIS B CA 1
ATOM 3446 C C . HIS B 1 172 ? -20.2 -15.793 6.724 1 97.87 172 HIS B C 1
ATOM 3448 O O . HIS B 1 172 ? -19.956 -16.947 6.365 1 97.87 172 HIS B O 1
ATOM 3454 N N . PRO B 1 173 ? -20.522 -15.46 7.908 1 97.82 173 PRO B N 1
ATOM 3455 C CA . PRO B 1 173 ? -20.393 -16.455 8.975 1 97.82 173 PRO B CA 1
ATOM 3456 C C . PRO B 1 173 ? -21.251 -17.694 8.733 1 97.82 173 PRO B C 1
ATOM 3458 O O . PRO B 1 173 ? -20.877 -18.798 9.139 1 97.82 173 PRO B O 1
ATOM 3461 N N . GLU B 1 174 ? -22.34 -17.601 8.086 1 97.41 174 GLU B N 1
ATOM 3462 C CA . GLU B 1 174 ? -23.215 -18.735 7.804 1 97.41 174 GLU B CA 1
ATOM 3463 C C . GLU B 1 174 ? -22.547 -19.726 6.855 1 97.41 174 GLU B C 1
ATOM 3465 O O . GLU B 1 174 ? -22.852 -20.92 6.881 1 97.41 174 GLU B O 1
ATOM 3470 N N . ALA B 1 175 ? -21.617 -19.245 6.038 1 98.36 175 ALA B N 1
ATOM 3471 C CA . ALA B 1 175 ? -20.925 -20.083 5.062 1 98.36 175 ALA B CA 1
ATOM 3472 C C . ALA B 1 175 ? -19.62 -20.629 5.634 1 98.36 175 ALA B C 1
ATOM 3474 O O . ALA B 1 175 ? -18.931 -21.417 4.982 1 98.36 175 ALA B O 1
ATOM 3475 N N . ALA B 1 176 ? -19.268 -20.293 6.832 1 98.65 176 ALA B N 1
ATOM 3476 C CA . ALA B 1 176 ? -17.941 -20.528 7.397 1 98.65 176 ALA B CA 1
ATOM 3477 C C . ALA B 1 176 ? -17.619 -22.019 7.437 1 98.65 176 ALA B C 1
ATOM 3479 O O . ALA B 1 176 ? -16.523 -22.435 7.054 1 98.65 176 ALA B O 1
ATOM 3480 N N . PRO B 1 177 ? -18.547 -22.89 7.845 1 98.79 177 PRO B N 1
ATOM 3481 C CA . PRO B 1 177 ? -18.2 -24.312 7.868 1 98.79 177 PRO B CA 1
ATOM 3482 C C . PRO B 1 177 ? -17.86 -24.86 6.484 1 98.79 177 PRO B C 1
ATOM 3484 O O . PRO B 1 177 ? -16.891 -25.608 6.333 1 98.79 177 PRO B O 1
ATOM 3487 N N . ARG B 1 178 ? -18.666 -24.468 5.513 1 98.87 178 ARG B N 1
ATOM 3488 C CA . ARG B 1 178 ? -18.416 -24.935 4.153 1 98.87 178 ARG B CA 1
ATOM 3489 C C . ARG B 1 178 ? -17.108 -24.368 3.611 1 98.87 178 ARG B C 1
ATOM 3491 O O . ARG B 1 178 ? -16.336 -25.082 2.968 1 98.87 178 ARG B O 1
ATOM 3498 N N . ILE B 1 179 ? -16.831 -23.128 3.896 1 98.92 179 ILE B N 1
ATOM 3499 C CA . ILE B 1 179 ? -15.593 -22.494 3.455 1 98.92 179 ILE B CA 1
ATOM 3500 C C . ILE B 1 179 ? -14.397 -23.202 4.087 1 98.92 179 ILE B C 1
ATOM 3502 O O . ILE B 1 179 ? -13.394 -23.46 3.417 1 98.92 179 ILE B O 1
ATOM 3506 N N . SER B 1 180 ? -14.501 -23.534 5.348 1 98.91 180 SER B N 1
ATOM 3507 C CA . SER B 1 180 ? -13.419 -24.226 6.041 1 98.91 180 SER B CA 1
ATOM 3508 C C . SER B 1 180 ? -13.186 -25.614 5.454 1 98.91 180 SER B C 1
ATOM 3510 O O . SER B 1 180 ? -12.04 -26.036 5.28 1 98.91 180 SER B O 1
ATOM 3512 N N . ALA B 1 181 ? -14.191 -26.277 5.138 1 98.91 181 ALA B N 1
ATOM 3513 C CA . ALA B 1 181 ? -14.065 -27.6 4.532 1 98.91 181 ALA B CA 1
ATOM 3514 C C . ALA B 1 181 ? -13.41 -27.514 3.157 1 98.91 181 ALA B C 1
ATOM 3516 O O . ALA B 1 181 ? -12.546 -28.327 2.822 1 98.91 181 ALA B O 1
ATOM 3517 N N . ASN B 1 182 ? -13.873 -26.54 2.387 1 98.92 182 ASN B N 1
ATOM 3518 C CA . ASN B 1 182 ? -13.285 -26.332 1.067 1 98.92 182 ASN B CA 1
ATOM 3519 C C . ASN B 1 182 ? -11.8 -25.994 1.162 1 98.92 182 ASN B C 1
ATOM 3521 O O . ASN B 1 182 ? -10.998 -26.469 0.357 1 98.92 182 ASN B O 1
ATOM 3525 N N . LEU B 1 183 ? -11.462 -25.17 2.155 1 98.91 183 LEU B N 1
ATOM 3526 C CA . LEU B 1 183 ? -10.068 -24.807 2.383 1 98.91 183 LEU B CA 1
ATOM 3527 C C . LEU B 1 183 ? -9.23 -26.041 2.702 1 98.91 183 LEU B C 1
ATOM 3529 O O . LEU B 1 183 ? -8.148 -26.224 2.14 1 98.91 183 LEU B O 1
ATOM 3533 N N . ASP B 1 184 ? -9.728 -26.855 3.582 1 98.83 184 ASP B N 1
ATOM 3534 C CA . ASP B 1 184 ? -9.013 -28.073 3.953 1 98.83 184 ASP B CA 1
ATOM 3535 C C . ASP B 1 184 ? -8.788 -28.969 2.737 1 98.83 184 ASP B C 1
ATOM 3537 O O . ASP B 1 184 ? -7.701 -29.524 2.561 1 98.83 184 ASP B O 1
ATOM 3541 N N . GLY B 1 185 ? -9.819 -29.116 1.933 1 98.78 185 GLY B N 1
ATOM 3542 C CA . GLY B 1 185 ? -9.697 -29.911 0.721 1 98.78 185 GLY B CA 1
ATOM 3543 C C . GLY B 1 185 ? -8.667 -29.365 -0.25 1 98.78 185 GLY B C 1
ATOM 3544 O O . GLY B 1 185 ? -7.861 -30.12 -0.797 1 98.78 185 GLY B O 1
ATOM 3545 N N . LEU B 1 186 ? -8.693 -28.093 -0.436 1 98.68 186 LEU B N 1
ATOM 3546 C CA . LEU B 1 186 ? -7.759 -27.429 -1.338 1 98.68 186 LEU B CA 1
ATOM 3547 C C . LEU B 1 186 ? -6.321 -27.606 -0.859 1 98.68 186 LEU B C 1
ATOM 3549 O O . LEU B 1 186 ? -5.44 -27.96 -1.645 1 98.68 186 LEU B O 1
ATOM 3553 N N . LYS B 1 187 ? -6.095 -27.371 0.408 1 98.32 187 LYS B N 1
ATOM 3554 C CA . LYS B 1 187 ? -4.749 -27.455 0.968 1 98.32 187 LYS B CA 1
ATOM 3555 C C . LYS B 1 187 ? -4.23 -28.889 0.941 1 98.32 187 LYS B C 1
ATOM 3557 O O . LYS B 1 187 ? -3.047 -29.123 0.687 1 98.32 187 LYS B O 1
ATOM 3562 N N . ARG B 1 188 ? -5.074 -29.852 1.185 1 98.46 188 ARG B N 1
ATOM 3563 C CA . ARG B 1 188 ? -4.683 -31.256 1.098 1 98.46 188 ARG B CA 1
ATOM 3564 C C . ARG B 1 188 ? -4.252 -31.618 -0.319 1 98.46 188 ARG B C 1
ATOM 3566 O O . ARG B 1 188 ? -3.261 -32.326 -0.51 1 98.46 188 ARG B O 1
ATOM 3573 N N . ALA B 1 189 ? -5.008 -31.16 -1.257 1 98.29 189 ALA B N 1
ATOM 3574 C CA . ALA B 1 189 ? -4.67 -31.434 -2.651 1 98.29 189 ALA B CA 1
ATOM 3575 C C . ALA B 1 189 ? -3.318 -30.828 -3.017 1 98.29 189 ALA B C 1
ATOM 3577 O O . ALA B 1 189 ? -2.502 -31.471 -3.683 1 98.29 189 ALA B O 1
ATOM 3578 N N . LEU B 1 190 ? -3.069 -29.627 -2.582 1 97.38 190 LEU B N 1
ATOM 3579 C CA . LEU B 1 190 ? -1.81 -28.949 -2.872 1 97.38 190 LEU B CA 1
ATOM 3580 C C . LEU B 1 190 ? -0.642 -29.661 -2.197 1 97.38 190 LEU B C 1
ATOM 3582 O O . LEU B 1 190 ? 0.417 -29.837 -2.804 1 97.38 190 LEU B O 1
ATOM 3586 N N . LEU B 1 191 ? -0.832 -30.059 -0.948 1 96.44 191 LEU B N 1
ATOM 3587 C CA . LEU B 1 191 ? 0.207 -30.761 -0.203 1 96.44 191 LEU B CA 1
ATOM 3588 C C . LEU B 1 191 ? 0.541 -32.095 -0.863 1 96.44 191 LEU B C 1
ATOM 3590 O O . LEU B 1 191 ? 1.71 -32.481 -0.934 1 96.44 191 LEU B O 1
ATOM 3594 N N . ALA B 1 192 ? -0.467 -32.744 -1.341 1 97.03 192 ALA B N 1
ATOM 3595 C CA . ALA B 1 192 ? -0.252 -34.014 -2.029 1 97.03 192 ALA B CA 1
ATOM 3596 C C . ALA B 1 192 ? 0.596 -33.822 -3.283 1 97.03 192 ALA B C 1
ATOM 3598 O O . ALA B 1 192 ? 1.504 -34.612 -3.554 1 97.03 192 ALA B O 1
ATOM 3599 N N . GLN B 1 193 ? 0.306 -32.762 -4.004 1 95.35 193 GLN B N 1
ATOM 3600 C CA . GLN B 1 193 ? 1.073 -32.481 -5.214 1 95.35 193 GLN B CA 1
ATOM 3601 C C . GLN B 1 193 ? 2.517 -32.119 -4.879 1 95.35 193 GLN B C 1
ATOM 3603 O O . GLN B 1 193 ? 3.445 -32.543 -5.57 1 95.35 193 GLN B O 1
ATOM 3608 N N . SER B 1 194 ? 2.689 -31.344 -3.838 1 93.89 194 SER B N 1
ATOM 3609 C CA . SER B 1 194 ? 4.026 -30.96 -3.396 1 93.89 194 SER B CA 1
ATOM 3610 C C . SER B 1 194 ? 4.84 -32.179 -2.976 1 93.89 194 SER B C 1
ATOM 3612 O O . SER B 1 194 ? 6.016 -32.297 -3.327 1 93.89 194 SER B O 1
ATOM 3614 N N . ALA B 1 195 ? 4.244 -33.039 -2.275 1 94.73 195 ALA B N 1
ATOM 3615 C CA . ALA B 1 195 ? 4.912 -34.261 -1.833 1 94.73 195 ALA B CA 1
ATOM 3616 C C . ALA B 1 195 ? 5.297 -35.136 -3.022 1 94.73 195 ALA B C 1
ATOM 3618 O O . ALA B 1 195 ? 6.394 -35.699 -3.057 1 94.73 195 ALA B O 1
ATOM 3619 N N . ARG B 1 196 ? 4.429 -35.246 -3.941 1 93.93 196 ARG B N 1
ATOM 3620 C CA . ARG B 1 196 ? 4.699 -35.997 -5.163 1 93.93 196 ARG B CA 1
ATOM 3621 C C . ARG B 1 196 ? 5.903 -35.424 -5.903 1 93.93 196 ARG B C 1
ATOM 3623 O O . ARG B 1 196 ? 6.79 -36.169 -6.325 1 93.93 196 ARG B O 1
ATOM 3630 N N . ALA B 1 197 ? 5.937 -34.099 -6.047 1 92.92 197 ALA B N 1
ATOM 3631 C CA . ALA B 1 197 ? 7.036 -33.424 -6.731 1 92.92 197 ALA B CA 1
ATOM 3632 C C . ALA B 1 197 ? 8.352 -33.622 -5.984 1 92.92 197 ALA B C 1
ATOM 3634 O O . ALA B 1 197 ? 9.378 -33.933 -6.592 1 92.92 197 ALA B O 1
ATOM 3635 N N . ALA B 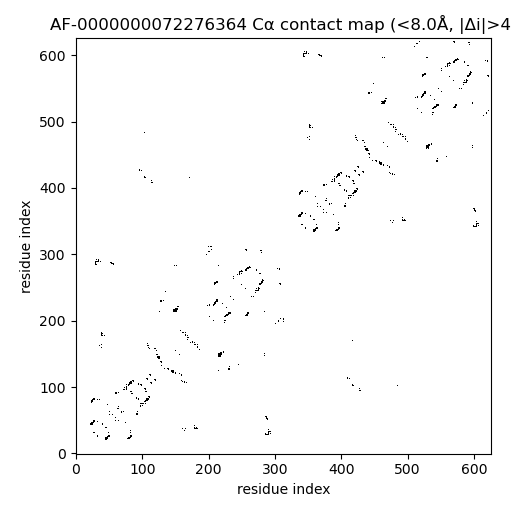1 198 ? 8.3 -33.487 -4.66 1 92.23 198 ALA B N 1
ATOM 3636 C CA . ALA B 1 198 ? 9.497 -33.635 -3.837 1 92.23 198 ALA B CA 1
ATOM 3637 C C . ALA B 1 198 ? 10.1 -35.028 -3.99 1 92.23 198 ALA B C 1
ATOM 3639 O O . ALA B 1 198 ? 11.316 -35.173 -4.133 1 92.23 198 ALA B O 1
ATOM 3640 N N . GLN B 1 199 ? 9.282 -35.98 -3.995 1 92.78 199 GLN B N 1
ATOM 3641 C CA . GLN B 1 199 ? 9.735 -37.359 -4.14 1 92.78 199 GLN B CA 1
ATOM 3642 C C . GLN B 1 199 ? 10.328 -37.601 -5.525 1 92.78 199 GLN B C 1
ATOM 3644 O O . GLN B 1 199 ? 11.389 -38.215 -5.653 1 92.78 199 GLN B O 1
ATOM 3649 N N . ALA B 1 200 ? 9.684 -37.097 -6.48 1 90.34 200 ALA B N 1
ATOM 3650 C CA . ALA B 1 200 ? 10.111 -37.328 -7.858 1 90.34 200 ALA B CA 1
ATOM 3651 C C . ALA B 1 200 ? 11.415 -36.594 -8.158 1 90.34 200 ALA B C 1
ATOM 3653 O O . ALA B 1 200 ? 12.328 -37.161 -8.764 1 90.34 200 ALA B O 1
ATOM 3654 N N . PHE B 1 201 ? 11.548 -35.359 -7.698 1 91.87 201 PHE B N 1
ATOM 3655 C CA . PHE B 1 201 ? 12.697 -34.534 -8.052 1 91.87 201 PHE B CA 1
ATOM 3656 C C . PHE B 1 201 ? 13.901 -34.88 -7.183 1 91.87 201 PHE B C 1
ATOM 3658 O O . PHE B 1 201 ? 15.04 -34.58 -7.544 1 91.87 201 PHE B O 1
ATOM 3665 N N . ALA B 1 202 ? 13.721 -35.479 -6.009 1 88.58 202 ALA B N 1
ATOM 3666 C CA . ALA B 1 202 ? 14.814 -35.937 -5.157 1 88.58 202 ALA B CA 1
ATOM 3667 C C . ALA B 1 202 ? 15.64 -37.014 -5.856 1 88.58 202 ALA B C 1
ATOM 3669 O O . ALA B 1 202 ? 16.827 -37.181 -5.565 1 88.58 202 ALA B O 1
ATOM 3670 N N . GLY B 1 203 ? 15.054 -37.666 -6.768 1 87.38 203 GLY B N 1
ATOM 3671 C CA . GLY B 1 203 ? 15.729 -38.744 -7.473 1 87.38 203 GLY B CA 1
ATOM 3672 C C . GLY B 1 203 ? 16.511 -38.267 -8.682 1 87.38 203 GLY B C 1
ATOM 3673 O O . GLY B 1 203 ? 17.223 -39.05 -9.315 1 87.38 203 GLY B O 1
ATOM 3674 N N . LEU B 1 204 ? 16.437 -36.983 -8.94 1 88.34 204 LEU B N 1
ATOM 3675 C CA . LEU B 1 204 ? 17.123 -36.458 -10.115 1 88.34 204 LEU B CA 1
ATOM 3676 C C . LEU B 1 204 ? 18.624 -36.357 -9.868 1 88.34 204 LEU B C 1
ATOM 3678 O O . LEU B 1 204 ? 19.054 -35.924 -8.796 1 88.34 204 LEU B O 1
ATOM 3682 N N . ALA B 1 205 ? 19.363 -36.811 -10.831 1 86.98 205 ALA B N 1
ATOM 3683 C CA . ALA B 1 205 ? 20.816 -36.683 -10.752 1 86.98 205 ALA B CA 1
ATOM 3684 C C . ALA B 1 205 ? 21.24 -35.218 -10.79 1 86.98 205 ALA B C 1
ATOM 3686 O O . ALA B 1 205 ? 22.159 -34.813 -10.074 1 86.98 205 ALA B O 1
ATOM 3687 N N . ASP B 1 206 ? 20.558 -34.457 -11.597 1 90.02 206 ASP B N 1
ATOM 3688 C CA . ASP B 1 206 ? 20.827 -33.028 -11.725 1 90.02 206 ASP B CA 1
ATOM 3689 C C . ASP B 1 206 ? 19.53 -32.235 -11.865 1 90.02 206 ASP B C 1
ATOM 3691 O O . ASP B 1 206 ? 18.9 -32.247 -12.925 1 90.02 206 ASP B O 1
ATOM 3695 N N . PRO B 1 207 ? 19.155 -31.514 -10.862 1 92.4 207 PRO B N 1
ATOM 3696 C CA . PRO B 1 207 ? 17.902 -30.754 -10.88 1 92.4 207 PRO B CA 1
ATOM 3697 C C . PRO B 1 207 ? 18.064 -29.364 -11.49 1 92.4 207 PRO B C 1
ATOM 3699 O O . PRO B 1 207 ? 17.223 -28.489 -11.272 1 92.4 207 PRO B O 1
ATOM 3702 N N . GLY B 1 208 ? 19.145 -29.105 -12.179 1 94.37 208 GLY B N 1
ATOM 3703 C CA . GLY B 1 208 ? 19.44 -27.798 -12.745 1 94.37 208 GLY B CA 1
ATOM 3704 C C . GLY B 1 208 ? 18.529 -27.428 -13.9 1 94.37 208 GLY B C 1
ATOM 3705 O O . GLY B 1 208 ? 18.215 -28.27 -14.744 1 94.37 208 GLY B O 1
ATOM 3706 N N . VAL B 1 209 ? 18.083 -26.204 -13.875 1 96.81 209 VAL B N 1
ATOM 3707 C CA . VAL B 1 209 ? 17.267 -25.672 -14.961 1 96.81 209 VAL B CA 1
ATOM 3708 C C . VAL B 1 209 ? 17.744 -24.269 -15.327 1 96.81 209 VAL B C 1
ATOM 3710 O O . VAL B 1 209 ? 18.462 -23.629 -14.555 1 96.81 209 VAL B O 1
ATOM 3713 N N . VAL B 1 210 ? 17.444 -23.828 -16.506 1 97.64 210 VAL B N 1
ATOM 3714 C CA . VAL B 1 210 ? 17.57 -22.438 -16.933 1 97.64 210 VAL B CA 1
ATOM 3715 C C . VAL B 1 210 ? 16.189 -21.866 -17.245 1 97.64 210 VAL B C 1
ATOM 3717 O O . VAL B 1 210 ? 15.355 -22.539 -17.855 1 97.64 210 VAL B O 1
ATOM 3720 N N . SER B 1 211 ? 15.963 -20.67 -16.756 1 97.07 211 SER B N 1
ATOM 3721 C CA . SER B 1 211 ? 14.673 -20.031 -16.994 1 97.07 211 SER B CA 1
ATOM 3722 C C . SER B 1 211 ? 14.808 -18.858 -17.959 1 97.07 211 SER B C 1
ATOM 3724 O O . SER B 1 211 ? 15.653 -17.981 -17.764 1 97.07 211 SER B O 1
ATOM 3726 N N . LEU B 1 212 ? 13.968 -18.845 -18.973 1 97.06 212 LEU B N 1
ATOM 3727 C CA . LEU B 1 212 ? 13.871 -17.701 -19.873 1 97.06 212 LEU B CA 1
ATOM 3728 C C . LEU B 1 212 ? 12.735 -16.774 -19.454 1 97.06 212 LEU B C 1
ATOM 3730 O O . LEU B 1 212 ? 12.108 -16.132 -20.3 1 97.06 212 LEU B O 1
ATOM 3734 N N . SER B 1 213 ? 12.407 -16.869 -18.133 1 94.41 213 SER B N 1
ATOM 3735 C CA . SER B 1 213 ? 11.298 -16.128 -17.54 1 94.41 213 SER B CA 1
ATOM 3736 C C . SER B 1 213 ? 11.623 -15.696 -16.114 1 94.41 213 SER B C 1
ATOM 3738 O O . SER B 1 213 ? 12.422 -16.34 -15.431 1 94.41 213 SER B O 1
ATOM 3740 N N . ASP B 1 214 ? 11.033 -14.62 -15.711 1 91.98 214 ASP B N 1
ATOM 3741 C CA . ASP B 1 214 ? 11.196 -14.17 -14.332 1 91.98 214 ASP B CA 1
ATOM 3742 C C . ASP B 1 214 ? 10.038 -14.647 -13.459 1 91.98 214 ASP B C 1
ATOM 3744 O O . ASP B 1 214 ? 9.962 -14.303 -12.277 1 91.98 214 ASP B O 1
ATOM 3748 N N . ARG B 1 215 ? 9.234 -15.572 -13.947 1 94.63 215 ARG B N 1
ATOM 3749 C CA . ARG B 1 215 ? 8.014 -15.965 -13.25 1 94.63 215 ARG B CA 1
ATOM 3750 C C . ARG B 1 215 ? 8.279 -17.122 -12.293 1 94.63 215 ARG B C 1
ATOM 3752 O O . ARG B 1 215 ? 7.456 -17.416 -11.424 1 94.63 215 ARG B O 1
ATOM 3759 N N . PHE B 1 216 ? 9.416 -17.719 -12.331 1 95.59 216 PHE B N 1
ATOM 3760 C CA . PHE B 1 216 ? 9.504 -19.037 -11.713 1 95.59 216 PHE B CA 1
ATOM 3761 C C . PHE B 1 216 ? 10.386 -18.994 -10.471 1 95.59 216 PHE B C 1
ATOM 3763 O O . PHE B 1 216 ? 10.873 -20.03 -10.013 1 95.59 216 PHE B O 1
ATOM 3770 N N . ALA B 1 217 ? 10.566 -17.781 -9.997 1 93.88 217 ALA B N 1
ATOM 3771 C CA . ALA B 1 217 ? 11.427 -17.575 -8.835 1 93.88 217 ALA B CA 1
ATOM 3772 C C . ALA B 1 217 ? 10.861 -18.274 -7.603 1 93.88 217 ALA B C 1
ATOM 3774 O O . ALA B 1 217 ? 11.615 -18.746 -6.748 1 93.88 217 ALA B O 1
ATOM 3775 N N . ALA B 1 218 ? 9.546 -18.369 -7.501 1 94.59 218 ALA B N 1
ATOM 3776 C CA . ALA B 1 218 ? 8.919 -19.012 -6.349 1 94.59 218 ALA B CA 1
ATOM 3777 C C . ALA B 1 218 ? 8.755 -20.511 -6.58 1 94.59 218 ALA B C 1
ATOM 3779 O O . ALA B 1 218 ? 8.751 -21.295 -5.628 1 94.59 218 ALA B O 1
ATOM 3780 N N . LEU B 1 219 ? 8.675 -20.892 -7.747 1 94.78 219 LEU B N 1
ATOM 3781 C CA . LEU B 1 219 ? 8.364 -22.267 -8.121 1 94.78 219 LEU B CA 1
ATOM 3782 C C . LEU B 1 219 ? 9.584 -23.166 -7.953 1 94.78 219 LEU B C 1
ATOM 3784 O O . LEU B 1 219 ? 9.506 -24.212 -7.306 1 94.78 219 LEU B O 1
ATOM 3788 N N . THR B 1 220 ? 10.753 -22.815 -8.516 1 94.51 220 THR B N 1
ATOM 3789 C CA . THR B 1 220 ? 11.915 -23.688 -8.643 1 94.51 220 THR B CA 1
ATOM 3790 C C . THR B 1 220 ? 12.448 -24.081 -7.268 1 94.51 220 THR B C 1
ATOM 3792 O O . THR B 1 220 ? 12.624 -25.267 -6.981 1 94.51 220 THR B O 1
ATOM 3795 N N . PRO B 1 221 ? 12.617 -23.099 -6.379 1 91.71 221 PRO B N 1
ATOM 3796 C CA . PRO B 1 221 ? 13.082 -23.514 -5.054 1 91.71 221 PRO B CA 1
ATOM 3797 C C . PRO B 1 221 ? 12.065 -24.383 -4.317 1 91.71 221 PRO B C 1
ATOM 3799 O O . PRO B 1 221 ? 12.446 -25.305 -3.591 1 91.71 221 PRO B O 1
ATOM 3802 N N . ASP B 1 222 ? 10.825 -24.098 -4.457 1 91.23 222 ASP B N 1
ATOM 3803 C CA . ASP B 1 222 ? 9.777 -24.859 -3.785 1 91.23 222 ASP B CA 1
ATOM 3804 C C . ASP B 1 222 ? 9.806 -26.326 -4.208 1 91.23 222 ASP B C 1
ATOM 3806 O O . ASP B 1 222 ? 9.462 -27.211 -3.422 1 91.23 222 ASP B O 1
ATOM 3810 N N . LEU B 1 223 ? 10.231 -26.552 -5.418 1 93.26 223 LEU B N 1
ATOM 3811 C CA . LEU B 1 223 ? 10.257 -27.908 -5.954 1 93.26 223 LEU B CA 1
ATOM 3812 C C . LEU B 1 223 ? 11.649 -28.518 -5.825 1 93.26 223 LEU B C 1
ATOM 3814 O O . LEU B 1 223 ? 11.882 -29.644 -6.269 1 93.26 223 LEU B O 1
ATOM 3818 N N . GLY B 1 224 ? 12.622 -27.727 -5.304 1 91.94 224 GLY B N 1
ATOM 3819 C CA . GLY B 1 224 ? 13.982 -28.214 -5.135 1 91.94 224 GLY B CA 1
ATOM 3820 C C . GLY B 1 224 ? 14.792 -28.178 -6.416 1 91.94 224 GLY B C 1
ATOM 3821 O O . GLY B 1 224 ? 15.78 -28.902 -6.553 1 91.94 224 GLY B O 1
ATOM 3822 N N . LEU B 1 225 ? 14.331 -27.428 -7.37 1 93.82 225 LEU B N 1
ATOM 3823 C CA . LEU B 1 225 ? 15.07 -27.255 -8.616 1 93.82 225 LEU B CA 1
ATOM 3824 C C . LEU B 1 225 ? 16.112 -26.15 -8.48 1 93.82 225 LEU B C 1
ATOM 3826 O O . LEU B 1 225 ? 15.956 -25.241 -7.662 1 93.82 225 LEU B O 1
ATOM 3830 N N . ASP B 1 226 ? 17.115 -26.329 -9.185 1 93.53 226 ASP B N 1
ATOM 3831 C CA . ASP B 1 226 ? 18.22 -25.375 -9.152 1 93.53 226 ASP B CA 1
ATOM 3832 C C . ASP B 1 226 ? 18.223 -24.495 -10.399 1 93.53 226 ASP B C 1
ATOM 3834 O O . ASP B 1 226 ? 18.716 -24.904 -11.453 1 93.53 226 ASP B O 1
ATOM 3838 N N . ALA B 1 227 ? 17.733 -23.288 -10.28 1 93.93 227 ALA B N 1
ATOM 3839 C CA . ALA B 1 227 ? 17.764 -22.35 -11.4 1 93.93 227 ALA B CA 1
ATOM 3840 C C . ALA B 1 227 ? 19.167 -21.784 -11.602 1 93.93 227 ALA B C 1
ATOM 3842 O O . ALA B 1 227 ? 19.567 -20.84 -10.916 1 93.93 227 ALA B O 1
ATOM 3843 N N . ARG B 1 228 ? 19.857 -22.332 -12.544 1 95.02 228 ARG B N 1
ATOM 3844 C CA . ARG B 1 228 ? 21.238 -21.935 -12.797 1 95.02 228 ARG B CA 1
ATOM 3845 C C . ARG B 1 228 ? 21.308 -20.512 -13.339 1 95.02 228 ARG B C 1
ATOM 3847 O O . ARG B 1 228 ? 22.313 -19.821 -13.157 1 95.02 228 ARG B O 1
ATOM 3854 N N . ALA B 1 229 ? 20.265 -20.102 -14.024 1 94.75 229 ALA B N 1
ATOM 3855 C CA . ALA B 1 229 ? 20.142 -18.754 -14.572 1 94.75 229 ALA B CA 1
ATOM 3856 C C . ALA B 1 229 ? 18.686 -18.417 -14.879 1 94.75 229 ALA B C 1
ATOM 3858 O O . ALA B 1 229 ? 17.896 -19.301 -15.219 1 94.75 229 ALA B O 1
ATOM 3859 N N . SER B 1 230 ? 18.385 -17.201 -14.729 1 94.58 230 SER B N 1
ATOM 3860 C CA . SER B 1 230 ? 17.094 -16.659 -15.139 1 94.58 230 SER B CA 1
ATOM 3861 C C . SER B 1 230 ? 17.266 -15.411 -15.999 1 94.58 230 SER B C 1
ATOM 3863 O O . SER B 1 230 ? 17.76 -14.387 -15.525 1 94.58 230 SER B O 1
ATOM 3865 N N . VAL B 1 231 ? 16.922 -15.558 -17.223 1 94.14 231 VAL B N 1
ATOM 3866 C CA . VAL B 1 231 ? 17.056 -14.452 -18.166 1 94.14 231 VAL B CA 1
ATOM 3867 C C . VAL B 1 231 ? 15.708 -14.169 -18.825 1 94.14 231 VAL B C 1
ATOM 3869 O O . VAL B 1 231 ? 15.148 -15.033 -19.505 1 94.14 231 VAL B O 1
ATOM 3872 N N . ALA B 1 232 ? 15.221 -13.059 -18.562 1 92.7 232 ALA B N 1
ATOM 3873 C CA . ALA B 1 232 ? 13.946 -12.65 -19.146 1 92.7 232 ALA B CA 1
ATOM 3874 C C . ALA B 1 232 ? 14.15 -11.582 -20.216 1 92.7 232 ALA B C 1
ATOM 3876 O O . ALA B 1 232 ? 14.283 -10.397 -19.902 1 92.7 232 ALA B O 1
ATOM 3877 N N . LEU B 1 233 ? 14.254 -11.997 -21.474 1 93.71 233 LEU B N 1
ATOM 3878 C CA . LEU B 1 233 ? 14.401 -11.088 -22.605 1 93.71 233 LEU B CA 1
ATOM 3879 C C . LEU B 1 233 ? 13.111 -11.015 -23.414 1 93.71 233 LEU B C 1
ATOM 3881 O O . LEU B 1 233 ? 12.397 -12.012 -23.544 1 93.71 233 LEU B O 1
ATOM 3885 N N . ASP B 1 234 ? 12.918 -9.952 -23.946 1 93.98 234 ASP B N 1
ATOM 3886 C CA . ASP B 1 234 ? 11.849 -9.84 -24.934 1 93.98 234 ASP B CA 1
ATOM 3887 C C . ASP B 1 234 ? 12.202 -10.595 -26.213 1 93.98 234 ASP B C 1
ATOM 3889 O O . ASP B 1 234 ? 13.379 -10.819 -26.503 1 93.98 234 ASP B O 1
ATOM 3893 N N . ASP B 1 235 ? 11.183 -10.864 -26.953 1 95.6 235 ASP B N 1
ATOM 3894 C CA . ASP B 1 235 ? 11.382 -11.647 -28.169 1 95.6 235 ASP B CA 1
ATOM 3895 C C . ASP B 1 235 ? 12.361 -10.955 -29.114 1 95.6 235 ASP B C 1
ATOM 3897 O O . ASP B 1 235 ? 13.22 -11.607 -29.712 1 95.6 235 ASP B O 1
ATOM 3901 N N . ARG B 1 236 ? 12.314 -9.569 -29.151 1 94.52 236 ARG B N 1
ATOM 3902 C CA . ARG B 1 236 ? 13.126 -8.805 -30.093 1 94.52 236 ARG B CA 1
ATOM 3903 C C . ARG B 1 236 ? 14.578 -8.735 -29.633 1 94.52 236 ARG B C 1
ATOM 3905 O O . ARG B 1 236 ? 15.468 -8.402 -30.418 1 94.52 236 ARG B O 1
ATOM 3912 N N . GLU B 1 237 ? 14.749 -9.128 -28.403 1 96.43 237 GLU B N 1
ATOM 3913 C CA . GLU B 1 237 ? 16.093 -8.992 -27.85 1 96.43 237 GLU B CA 1
ATOM 3914 C C . GLU B 1 237 ? 16.936 -10.231 -28.137 1 96.43 237 GLU B C 1
ATOM 3916 O O . GLU B 1 237 ? 18.152 -10.223 -27.931 1 96.43 237 GLU B O 1
ATOM 3921 N N . TRP B 1 238 ? 16.325 -11.235 -28.72 1 97.09 238 TRP B N 1
ATOM 3922 C CA . TRP B 1 238 ? 17.063 -12.443 -29.077 1 97.09 238 TRP B CA 1
ATOM 3923 C C . TRP B 1 238 ? 17.706 -12.301 -30.453 1 97.09 238 TRP B C 1
ATOM 3925 O O . TRP B 1 238 ? 17.038 -12.461 -31.477 1 97.09 238 TRP B O 1
ATOM 3935 N N . THR B 1 239 ? 18.98 -12.039 -30.415 1 96.52 239 THR B N 1
ATOM 3936 C CA . THR B 1 239 ? 19.785 -11.991 -31.63 1 96.52 239 THR B CA 1
ATOM 3937 C C . THR B 1 239 ? 20.404 -13.355 -31.923 1 96.52 239 THR B C 1
ATOM 3939 O O . THR B 1 239 ? 20.455 -14.221 -31.047 1 96.52 239 THR B O 1
ATOM 3942 N N . PRO B 1 240 ? 20.872 -13.545 -33.165 1 96.99 240 PRO B N 1
ATOM 3943 C CA . PRO B 1 240 ? 21.58 -14.792 -33.463 1 96.99 240 PRO B CA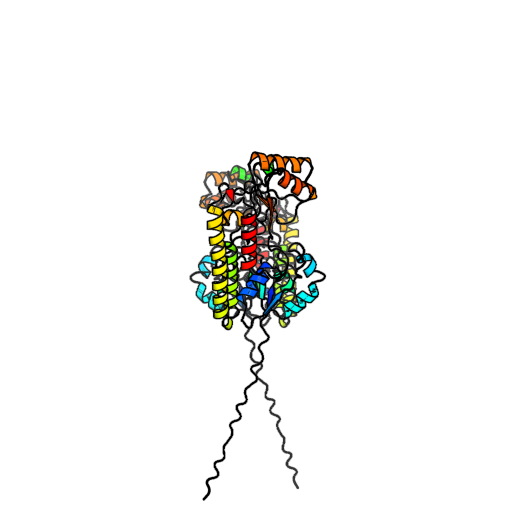 1
ATOM 3944 C C . PRO B 1 240 ? 22.76 -15.039 -32.526 1 96.99 240 PRO B C 1
ATOM 3946 O O . PRO B 1 240 ? 23.006 -16.18 -32.124 1 96.99 240 PRO B O 1
ATOM 3949 N N . GLU B 1 241 ? 23.37 -14.002 -32.154 1 97.59 241 GLU B N 1
ATOM 3950 C CA . GLU B 1 241 ? 24.5 -14.123 -31.237 1 97.59 241 GLU B CA 1
ATOM 3951 C C . GLU B 1 241 ? 24.044 -14.6 -29.861 1 97.59 241 GLU B C 1
ATOM 3953 O O . GLU B 1 241 ? 24.625 -15.53 -29.297 1 97.59 241 GLU B O 1
ATOM 3958 N N . ARG B 1 242 ? 23.046 -14.008 -29.375 1 97.81 242 ARG B N 1
ATOM 3959 C CA . ARG B 1 242 ? 22.538 -14.382 -28.059 1 97.81 242 ARG B CA 1
ATOM 3960 C C . ARG B 1 242 ? 22 -15.809 -28.065 1 97.81 242 ARG B C 1
ATOM 3962 O O . ARG B 1 242 ? 22.163 -16.543 -27.088 1 97.81 242 ARG B O 1
ATOM 3969 N N . THR B 1 243 ? 21.373 -16.133 -29.143 1 98.01 243 THR B N 1
ATOM 3970 C CA . THR B 1 243 ? 20.849 -17.489 -29.272 1 98.01 243 THR B CA 1
ATOM 3971 C C . THR B 1 243 ? 21.982 -18.51 -29.256 1 98.01 243 THR B C 1
ATOM 3973 O O . THR B 1 243 ? 21.872 -19.557 -28.613 1 98.01 243 THR B O 1
ATOM 3976 N N . ARG B 1 244 ? 23.015 -18.198 -29.911 1 98 244 ARG B N 1
ATOM 3977 C CA . ARG B 1 244 ? 24.184 -19.072 -29.91 1 98 244 ARG B CA 1
ATOM 3978 C C . ARG B 1 244 ? 24.779 -19.19 -28.511 1 98 244 ARG B C 1
ATOM 3980 O O . ARG B 1 244 ? 25.119 -20.288 -28.066 1 98 244 ARG B O 1
ATOM 3987 N N . ILE B 1 245 ? 24.84 -18.058 -27.867 1 98.31 245 ILE B N 1
ATOM 3988 C CA . ILE B 1 245 ? 25.389 -18.029 -26.516 1 98.31 245 ILE B CA 1
ATOM 3989 C C . ILE B 1 245 ? 24.542 -18.906 -25.597 1 98.31 245 ILE B C 1
ATOM 3991 O O . ILE B 1 245 ? 25.077 -19.65 -24.771 1 98.31 245 ILE B O 1
ATOM 3995 N N . LEU B 1 246 ? 23.247 -18.869 -25.756 1 98.48 246 LEU B N 1
ATOM 3996 C CA . LEU B 1 246 ? 22.355 -19.712 -24.967 1 98.48 246 LEU B CA 1
ATOM 3997 C C . LEU B 1 246 ? 22.647 -21.189 -25.209 1 98.48 246 LEU B C 1
ATOM 3999 O O . LEU B 1 246 ? 22.819 -21.956 -24.259 1 98.48 246 LEU B O 1
ATOM 4003 N N . GLY B 1 247 ? 22.715 -21.554 -26.418 1 98.42 247 GLY B N 1
ATOM 4004 C CA . GLY B 1 247 ? 23.019 -22.937 -26.752 1 98.42 247 GLY B CA 1
ATOM 4005 C C . GLY B 1 247 ? 24.329 -23.419 -26.158 1 98.42 247 GLY B C 1
ATOM 4006 O O . GLY B 1 247 ? 24.385 -24.492 -25.554 1 98.42 247 GLY B O 1
ATOM 4007 N N . ASP B 1 248 ? 25.349 -22.564 -26.334 1 98.38 248 ASP B N 1
ATOM 4008 C CA . ASP B 1 248 ? 26.667 -22.904 -25.805 1 98.38 248 ASP B CA 1
ATOM 4009 C C . ASP B 1 248 ? 26.621 -23.078 -24.288 1 98.38 248 ASP B C 1
ATOM 4011 O O . ASP B 1 248 ? 27.268 -23.974 -23.742 1 98.38 248 ASP B O 1
ATOM 4015 N N . PHE B 1 249 ? 25.877 -22.264 -23.66 1 98.03 249 PHE B N 1
ATOM 4016 C CA . PHE B 1 249 ? 25.75 -22.326 -22.209 1 98.03 249 PHE B CA 1
ATOM 4017 C C . PHE B 1 249 ? 25.076 -23.623 -21.779 1 98.03 249 PHE B C 1
ATOM 4019 O O . PHE B 1 249 ? 25.522 -24.277 -20.834 1 98.03 249 PHE B O 1
ATOM 4026 N N . LEU B 1 250 ? 24.012 -23.967 -22.443 1 98.04 250 LEU B N 1
ATOM 4027 C CA . LEU B 1 250 ? 23.271 -25.176 -22.102 1 98.04 250 LEU B CA 1
ATOM 4028 C C . LEU B 1 250 ? 24.155 -26.412 -22.24 1 98.04 250 LEU B C 1
ATOM 4030 O O . LEU B 1 250 ? 24.134 -27.294 -21.379 1 98.04 250 LEU B O 1
ATOM 4034 N N . VAL B 1 251 ? 24.965 -26.419 -23.266 1 97.93 251 VAL B N 1
ATOM 4035 C CA . VAL B 1 251 ? 25.874 -27.539 -23.487 1 97.93 251 VAL B CA 1
ATOM 4036 C C . VAL B 1 251 ? 26.963 -27.541 -22.417 1 97.93 251 VAL B C 1
ATOM 4038 O O . VAL B 1 251 ? 27.226 -28.571 -21.791 1 97.93 251 VAL B O 1
ATOM 4041 N N . GLY B 1 252 ? 27.541 -26.359 -22.249 1 97.09 252 GLY B N 1
ATOM 4042 C CA . GLY B 1 252 ? 28.645 -26.235 -21.31 1 97.09 252 GLY B CA 1
ATOM 4043 C C . GLY B 1 252 ? 28.258 -26.58 -19.884 1 97.09 252 GLY B C 1
ATOM 4044 O O . GLY B 1 252 ? 29.054 -27.158 -19.142 1 97.09 252 GLY B O 1
ATOM 4045 N N . GLU B 1 253 ? 27.008 -26.303 -19.487 1 95.61 253 GLU B N 1
ATOM 4046 C CA . GLU B 1 253 ? 26.551 -26.504 -18.115 1 95.61 253 GLU B CA 1
ATOM 4047 C C . GLU B 1 253 ? 25.711 -27.773 -17.994 1 95.61 253 GLU B C 1
ATOM 4049 O O . GLU B 1 253 ? 25.175 -28.068 -16.924 1 95.61 253 GLU B O 1
ATOM 4054 N N . ALA B 1 254 ? 25.541 -28.479 -19.084 1 94.28 254 ALA B N 1
ATOM 4055 C CA . ALA B 1 254 ? 24.795 -29.733 -19.14 1 94.28 254 ALA B CA 1
ATOM 4056 C C . ALA B 1 254 ? 23.374 -29.55 -18.614 1 94.28 254 ALA B C 1
ATOM 4058 O O . ALA B 1 254 ? 22.894 -30.355 -17.813 1 94.28 254 ALA B O 1
ATOM 4059 N N . VAL B 1 255 ? 22.856 -28.41 -18.981 1 95.57 255 VAL B N 1
ATOM 4060 C CA . VAL B 1 255 ? 21.468 -28.151 -18.612 1 95.57 255 VAL B CA 1
ATOM 4061 C C . VAL B 1 255 ? 20.533 -28.86 -19.589 1 95.57 255 VAL B C 1
ATOM 4063 O O . VAL B 1 255 ? 20.64 -28.678 -20.804 1 95.57 255 VAL B O 1
ATOM 4066 N N . ARG B 1 256 ? 19.628 -29.57 -19.053 1 94.92 256 ARG B N 1
ATOM 4067 C CA . ARG B 1 256 ? 18.799 -30.404 -19.917 1 94.92 256 ARG B CA 1
ATOM 4068 C C . ARG B 1 256 ? 17.371 -29.873 -19.985 1 94.92 256 ARG B C 1
ATOM 4070 O O . ARG B 1 256 ? 16.582 -30.304 -20.829 1 94.92 256 ARG B O 1
ATOM 4077 N N . VAL B 1 257 ? 16.982 -28.98 -19.082 1 97.4 257 VAL B N 1
ATOM 4078 C CA . VAL B 1 257 ? 15.616 -28.47 -19.024 1 97.4 257 VAL B CA 1
ATOM 4079 C C . VAL B 1 257 ? 15.634 -26.944 -19.022 1 97.4 257 VAL B C 1
ATOM 4081 O O . VAL B 1 257 ? 16.345 -26.326 -18.225 1 97.4 257 VAL B O 1
ATOM 4084 N N . VAL B 1 258 ? 14.89 -26.286 -19.949 1 98.38 258 VAL B N 1
ATOM 4085 C CA . VAL B 1 258 ? 14.729 -24.839 -20.045 1 98.38 258 VAL B CA 1
ATOM 4086 C C . VAL B 1 258 ? 13.261 -24.468 -19.843 1 98.38 258 VAL B C 1
ATOM 4088 O O . VAL B 1 258 ? 12.375 -25.048 -20.475 1 98.38 258 VAL B O 1
ATOM 4091 N N . LEU B 1 259 ? 13.004 -23.535 -18.979 1 98.22 259 LEU B N 1
ATOM 4092 C CA . LEU B 1 259 ? 11.646 -23.128 -18.636 1 98.22 259 LEU B CA 1
ATOM 4093 C C . LEU B 1 259 ? 11.291 -21.803 -19.302 1 98.22 259 LEU B C 1
ATOM 4095 O O . LEU B 1 259 ? 12.127 -20.899 -19.381 1 98.22 259 LEU B O 1
ATOM 4099 N N . ALA B 1 260 ? 10.105 -21.615 -19.743 1 97.99 260 ALA B N 1
ATOM 4100 C CA . ALA B 1 260 ? 9.531 -20.371 -20.25 1 97.99 260 ALA B CA 1
ATOM 4101 C C . ALA B 1 260 ? 8.045 -20.276 -19.916 1 97.99 260 ALA B C 1
ATOM 4103 O O . ALA B 1 260 ? 7.376 -21.296 -19.737 1 97.99 260 ALA B O 1
ATOM 4104 N N . HIS B 1 261 ? 7.483 -19.079 -19.812 1 96.01 261 HIS B N 1
ATOM 4105 C CA . HIS B 1 261 ? 6.072 -18.934 -19.473 1 96.01 261 HIS B CA 1
ATOM 4106 C C . HIS B 1 261 ? 5.22 -18.757 -20.725 1 96.01 261 HIS B C 1
ATOM 4108 O O . HIS B 1 261 ? 3.99 -18.744 -20.647 1 96.01 261 HIS B O 1
ATOM 4114 N N . ARG B 1 262 ? 5.906 -18.57 -21.826 1 94.95 262 ARG B N 1
ATOM 4115 C CA . ARG B 1 262 ? 5.329 -18.515 -23.165 1 94.95 262 ARG B CA 1
ATOM 4116 C C . ARG B 1 262 ? 6.316 -19.031 -24.207 1 94.95 262 ARG B C 1
ATOM 4118 O O . ARG B 1 262 ? 7.521 -19.089 -23.953 1 94.95 262 ARG B O 1
ATOM 4125 N N . PRO B 1 263 ? 5.874 -19.443 -25.336 1 96.5 263 PRO B N 1
ATOM 4126 C CA . PRO B 1 263 ? 6.802 -19.914 -26.366 1 96.5 263 PRO B CA 1
ATOM 4127 C C . PRO B 1 263 ? 7.775 -18.83 -26.824 1 96.5 263 PRO B C 1
ATOM 4129 O O . PRO B 1 263 ? 7.35 -17.742 -27.219 1 96.5 263 PRO B O 1
ATOM 4132 N N . PRO B 1 264 ? 9.036 -19.099 -26.759 1 97.34 264 PRO B N 1
ATOM 4133 C CA . PRO B 1 264 ? 10.007 -18.155 -27.318 1 97.34 264 PRO B CA 1
ATOM 4134 C C . PRO B 1 264 ? 10.069 -18.205 -28.843 1 97.34 264 PRO B C 1
ATOM 4136 O O . PRO B 1 264 ? 9.417 -19.05 -29.463 1 97.34 264 PRO B O 1
ATOM 4139 N N . PRO B 1 265 ? 10.868 -17.282 -29.385 1 97.59 265 PRO B N 1
ATOM 4140 C CA . PRO B 1 265 ? 11.04 -17.343 -30.839 1 97.59 265 PRO B CA 1
ATOM 4141 C C . PRO B 1 265 ? 11.586 -18.689 -31.312 1 97.59 265 PRO B C 1
ATOM 4143 O O . PRO B 1 265 ? 12.305 -19.363 -30.57 1 97.59 265 PRO B O 1
ATOM 4146 N N . ALA B 1 266 ? 11.279 -19.003 -32.529 1 97.65 266 ALA B N 1
ATOM 4147 C CA . ALA B 1 266 ? 11.613 -20.308 -33.093 1 97.65 266 ALA B CA 1
ATOM 4148 C C . ALA B 1 266 ? 13.114 -20.572 -33.015 1 97.65 266 ALA B C 1
ATOM 4150 O O . ALA B 1 266 ? 13.54 -21.695 -32.736 1 97.65 266 ALA B O 1
ATOM 4151 N N . GLU B 1 267 ? 13.868 -19.509 -33.246 1 97.71 267 GLU B N 1
ATOM 4152 C CA . GLU B 1 267 ? 15.32 -19.661 -33.243 1 97.71 267 GLU B CA 1
ATOM 4153 C C . GLU B 1 267 ? 15.833 -20.03 -31.854 1 97.71 267 GLU B C 1
ATOM 4155 O O . GLU B 1 267 ? 16.798 -20.786 -31.724 1 97.71 267 GLU B O 1
ATOM 4160 N N . VAL B 1 268 ? 15.167 -19.503 -30.866 1 98.51 268 VAL B N 1
ATOM 4161 C CA . VAL B 1 268 ? 15.545 -19.806 -29.49 1 98.51 268 VAL B CA 1
ATOM 4162 C C . VAL B 1 268 ? 15.198 -21.257 -29.165 1 98.51 268 VAL B C 1
ATOM 4164 O O . VAL B 1 268 ? 16.011 -21.983 -28.589 1 98.51 268 VAL B O 1
ATOM 4167 N N . GLY B 1 269 ? 14.012 -21.679 -29.528 1 98.25 269 GLY B N 1
ATOM 4168 C CA . GLY B 1 269 ? 13.628 -23.073 -29.369 1 98.25 269 GLY B CA 1
ATOM 4169 C C . GLY B 1 269 ? 14.573 -24.036 -30.062 1 98.25 269 GLY B C 1
ATOM 4170 O O . GLY B 1 269 ? 14.935 -25.071 -29.499 1 98.25 269 GLY B O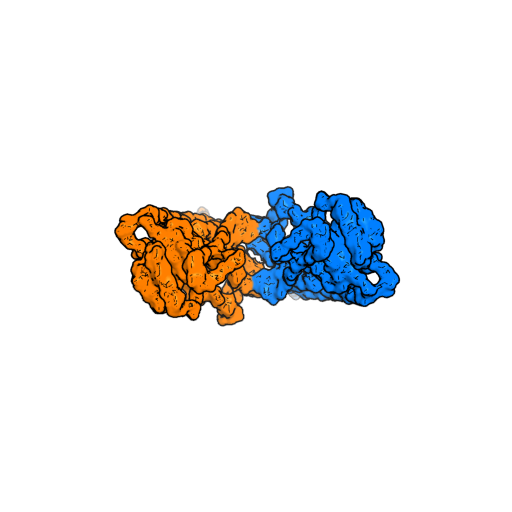 1
ATOM 4171 N N . ALA B 1 270 ? 14.992 -23.636 -31.215 1 98.15 270 ALA B N 1
ATOM 4172 C CA . ALA B 1 270 ? 15.914 -24.464 -31.988 1 98.15 270 ALA B CA 1
ATOM 4173 C C . ALA B 1 270 ? 17.268 -24.572 -31.292 1 98.15 270 ALA B C 1
ATOM 4175 O O . ALA B 1 270 ? 17.887 -25.638 -31.287 1 98.15 270 ALA B O 1
ATOM 4176 N N . ALA B 1 271 ? 17.694 -23.485 -30.778 1 98.26 271 ALA B N 1
ATOM 4177 C CA . ALA B 1 271 ? 18.965 -23.495 -30.059 1 98.26 271 ALA B CA 1
ATOM 4178 C C . ALA B 1 271 ? 18.895 -24.4 -28.833 1 98.26 271 ALA B C 1
ATOM 4180 O O . ALA B 1 271 ? 19.853 -25.112 -28.524 1 98.26 271 ALA B O 1
ATOM 4181 N N . ILE B 1 272 ? 17.776 -24.405 -28.185 1 98.53 272 ILE B N 1
ATOM 4182 C CA . ILE B 1 272 ? 17.573 -25.224 -26.995 1 98.53 272 ILE B CA 1
ATOM 4183 C C . ILE B 1 272 ? 17.574 -26.702 -27.379 1 98.53 272 ILE B C 1
ATOM 4185 O O . ILE B 1 272 ? 18.304 -27.502 -26.789 1 98.53 272 ILE B O 1
ATOM 4189 N N . SER B 1 273 ? 16.85 -27.003 -28.369 1 97.73 273 SER B N 1
ATOM 4190 C CA . SER B 1 273 ? 16.8 -28.386 -28.834 1 97.73 273 SER B CA 1
ATOM 4191 C C . SER B 1 273 ? 18.155 -28.839 -29.37 1 97.73 273 SER B C 1
ATOM 4193 O O . SER B 1 273 ? 18.567 -29.978 -29.146 1 97.73 273 SER B O 1
ATOM 4195 N N . GLY B 1 274 ? 18.793 -27.933 -30.072 1 97.95 274 GLY B N 1
ATOM 4196 C CA . GLY B 1 274 ? 20.106 -28.235 -30.618 1 97.95 274 GLY B CA 1
ATOM 4197 C C . GLY B 1 274 ? 21.146 -28.518 -29.551 1 97.95 274 GLY B C 1
ATOM 4198 O O . GLY B 1 274 ? 22.108 -29.25 -29.793 1 97.95 274 GLY B O 1
ATOM 4199 N N . ALA B 1 275 ? 20.949 -27.971 -28.43 1 98.07 275 ALA B N 1
ATOM 4200 C CA . ALA B 1 275 ? 21.865 -28.18 -27.311 1 98.07 275 ALA B CA 1
ATOM 4201 C C . ALA B 1 275 ? 21.509 -29.449 -26.541 1 98.07 275 ALA B C 1
ATOM 4203 O O . ALA B 1 275 ? 22.155 -29.779 -25.544 1 98.07 275 ALA B O 1
ATOM 4204 N N . GLY B 1 276 ? 20.438 -30.117 -26.979 1 96.24 276 GLY B N 1
ATOM 4205 C CA . GLY B 1 276 ? 20.019 -31.346 -26.324 1 96.24 276 GLY B CA 1
ATOM 4206 C C . GLY B 1 276 ? 19.127 -31.106 -25.121 1 96.24 276 GLY B C 1
ATOM 4207 O O . GLY B 1 276 ? 18.894 -32.016 -24.322 1 96.24 276 GLY B O 1
ATOM 4208 N N . ALA B 1 277 ? 18.664 -29.907 -24.958 1 96.89 277 ALA B N 1
ATOM 4209 C CA . ALA B 1 277 ? 17.801 -29.564 -23.831 1 96.89 277 ALA B CA 1
ATOM 4210 C C . ALA B 1 277 ? 16.331 -29.575 -24.243 1 96.89 277 ALA B C 1
ATOM 4212 O O . ALA B 1 277 ? 16.013 -29.512 -25.432 1 96.89 277 ALA B O 1
ATOM 4213 N N . LYS B 1 278 ? 15.454 -29.736 -23.286 1 97.4 278 LYS B N 1
ATOM 4214 C CA . LYS B 1 278 ? 14.01 -29.703 -23.5 1 97.4 278 LYS B CA 1
ATOM 4215 C C . LYS B 1 278 ? 13.413 -28.384 -23.019 1 97.4 278 LYS B C 1
ATOM 4217 O O . LYS B 1 278 ? 13.697 -27.937 -21.905 1 97.4 278 LYS B O 1
ATOM 4222 N N . LEU B 1 279 ? 12.633 -27.755 -23.896 1 98.13 279 LEU B N 1
ATOM 4223 C CA . LEU B 1 279 ? 11.897 -26.544 -23.546 1 98.13 279 LEU B CA 1
ATOM 4224 C C . LEU B 1 279 ? 10.552 -26.889 -22.915 1 98.13 279 LEU B C 1
ATOM 4226 O O . LEU B 1 279 ? 9.779 -27.666 -23.479 1 98.13 279 LEU B O 1
ATOM 4230 N N . VAL B 1 280 ? 10.279 -26.396 -21.748 1 98.23 280 VAL B N 1
ATOM 4231 C CA . VAL B 1 280 ? 9.012 -26.604 -21.055 1 98.23 280 VAL B CA 1
ATOM 4232 C C . VAL B 1 280 ? 8.282 -25.272 -20.902 1 98.23 280 VAL B C 1
ATOM 4234 O O . VAL B 1 280 ? 8.801 -24.339 -20.285 1 98.23 280 VAL B O 1
ATOM 4237 N N . ILE B 1 281 ? 7.119 -25.173 -21.475 1 97.76 281 ILE B N 1
ATOM 4238 C CA . ILE B 1 281 ? 6.279 -23.989 -21.326 1 97.76 281 ILE B CA 1
ATOM 4239 C C . ILE B 1 281 ? 5.347 -24.166 -20.129 1 97.76 281 ILE B C 1
ATOM 4241 O O . ILE B 1 281 ? 4.528 -25.088 -20.103 1 97.76 281 ILE B O 1
ATOM 4245 N N . LEU B 1 282 ? 5.514 -23.381 -19.131 1 97.37 282 LEU B N 1
ATOM 4246 C CA . LEU B 1 282 ? 4.689 -23.448 -17.93 1 97.37 282 LEU B CA 1
ATOM 4247 C C . LEU B 1 282 ? 3.77 -22.234 -17.833 1 97.37 282 LEU B C 1
ATOM 4249 O O . LEU B 1 282 ? 4.207 -21.101 -18.048 1 97.37 282 LEU B O 1
ATOM 4253 N N . ASP B 1 283 ? 2.554 -22.493 -17.519 1 95.2 283 ASP B N 1
ATOM 4254 C CA . ASP B 1 283 ? 1.569 -21.428 -17.351 1 95.2 283 ASP B CA 1
ATOM 4255 C C . ASP B 1 283 ? 1.784 -20.684 -16.035 1 95.2 283 ASP B C 1
ATOM 4257 O O . ASP B 1 283 ? 1.788 -21.294 -14.964 1 95.2 283 ASP B O 1
ATOM 4261 N N . SER B 1 284 ? 1.997 -19.388 -16.1 1 94.55 284 SER B N 1
ATOM 4262 C CA . SER B 1 284 ? 2.188 -18.592 -14.893 1 94.55 284 SER B CA 1
ATOM 4263 C C . SER B 1 284 ? 0.851 -18.21 -14.265 1 94.55 284 SER B C 1
ATOM 4265 O O . SER B 1 284 ? 0.813 -17.512 -13.25 1 94.55 284 SER B O 1
ATOM 4267 N N . LEU B 1 285 ? -0.274 -18.568 -14.785 1 95.07 285 LEU B N 1
ATOM 4268 C CA . LEU B 1 285 ? -1.631 -18.455 -14.26 1 95.07 285 LEU B CA 1
ATOM 4269 C C . LEU B 1 285 ? -2.085 -16.999 -14.239 1 95.07 285 LEU B C 1
ATOM 4271 O O . LEU B 1 285 ? -2.805 -16.583 -13.329 1 95.07 285 LEU B O 1
ATOM 4275 N N . GLU B 1 286 ? -1.663 -16.147 -15.213 1 93.49 286 GLU B N 1
ATOM 4276 C CA . GLU B 1 286 ? -1.935 -14.713 -15.233 1 93.49 286 GLU B CA 1
ATOM 4277 C C . GLU B 1 286 ? -3.07 -14.38 -16.198 1 93.49 286 GLU B C 1
ATOM 4279 O O . GLU B 1 286 ? -3.461 -13.218 -16.326 1 93.49 286 GLU B O 1
ATOM 4284 N N . SER B 1 287 ? -3.544 -15.377 -16.894 1 92.19 287 SER B N 1
ATOM 4285 C CA . SER B 1 287 ? -4.646 -15.199 -17.835 1 92.19 287 SER B CA 1
ATOM 4286 C C . SER B 1 287 ? -5.46 -16.48 -17.982 1 92.19 287 SER B C 1
ATOM 4288 O O . SER B 1 287 ? -5.065 -17.534 -17.478 1 92.19 287 SER B O 1
ATOM 4290 N N . GLY B 1 288 ? -6.683 -16.308 -18.596 1 94.8 288 GLY B N 1
ATOM 4291 C CA . GLY B 1 288 ? -7.531 -17.472 -18.796 1 94.8 288 GLY B CA 1
ATOM 4292 C C . GLY B 1 288 ? -8.732 -17.502 -17.869 1 94.8 288 GLY B C 1
ATOM 4293 O O . GLY B 1 288 ? -9.019 -16.518 -17.185 1 94.8 288 GLY B O 1
ATOM 4294 N N . PRO B 1 289 ? -9.436 -18.582 -17.958 1 96.37 289 PRO B N 1
ATOM 4295 C CA . PRO B 1 289 ? -10.565 -18.762 -17.042 1 96.37 289 PRO B CA 1
ATOM 4296 C C . PRO B 1 289 ? -10.125 -18.936 -15.59 1 96.37 289 PRO B C 1
ATOM 4298 O O . PRO B 1 289 ? -8.931 -19.087 -15.317 1 96.37 289 PRO B O 1
ATOM 4301 N N . PRO B 1 290 ? -11.13 -18.866 -14.669 1 97.59 290 PRO B N 1
ATOM 4302 C CA . PRO B 1 290 ? -10.78 -19.122 -13.27 1 97.59 290 PRO B CA 1
ATOM 4303 C C . PRO B 1 290 ? -9.961 -20.398 -13.091 1 97.59 290 PRO B C 1
ATOM 4305 O O . PRO B 1 290 ? -10.334 -21.453 -13.61 1 97.59 290 PRO B O 1
ATOM 4308 N N . VAL B 1 291 ? -8.947 -20.289 -12.393 1 97.76 291 VAL B N 1
ATOM 4309 C CA . VAL B 1 291 ? -7.97 -21.366 -12.274 1 97.76 291 VAL B CA 1
ATOM 4310 C C . VAL B 1 291 ? -8.499 -22.442 -11.329 1 97.76 291 VAL B C 1
ATOM 4312 O O . VAL B 1 291 ? -8.991 -22.134 -10.241 1 97.76 291 VAL B O 1
ATOM 4315 N N . ASP B 1 292 ? -8.498 -23.637 -11.804 1 97.79 292 ASP B N 1
ATOM 4316 C CA . ASP B 1 292 ? -8.55 -24.762 -10.876 1 97.79 292 ASP B CA 1
ATOM 4317 C C . ASP B 1 292 ? -7.174 -25.047 -10.28 1 97.79 292 ASP B C 1
ATOM 4319 O O . ASP B 1 292 ? -6.369 -25.765 -10.877 1 97.79 292 ASP B O 1
ATOM 4323 N N . VAL B 1 293 ? -6.889 -24.566 -9.103 1 97.22 293 VAL B N 1
ATOM 4324 C CA . VAL B 1 293 ? -5.542 -24.416 -8.563 1 97.22 293 VAL B CA 1
ATOM 4325 C C . VAL B 1 293 ? -4.894 -25.789 -8.401 1 97.22 293 VAL B C 1
ATOM 4327 O O . VAL B 1 293 ? -3.779 -26.016 -8.876 1 97.22 293 VAL B O 1
ATOM 4330 N N . PRO B 1 294 ? -5.537 -26.79 -7.807 1 95.96 294 PRO B N 1
ATOM 4331 C CA . PRO B 1 294 ? -4.889 -28.099 -7.693 1 95.96 294 PRO B CA 1
ATOM 4332 C C . PRO B 1 294 ? -4.566 -28.718 -9.051 1 95.96 294 PRO B C 1
ATOM 4334 O O . PRO B 1 294 ? -3.49 -29.294 -9.23 1 95.96 294 PRO B O 1
ATOM 4337 N N . VAL B 1 295 ? -5.42 -28.551 -9.974 1 96.8 295 VAL B N 1
ATOM 4338 C CA . VAL B 1 295 ? -5.223 -29.13 -11.298 1 96.8 295 VAL B CA 1
ATOM 4339 C C . VAL B 1 295 ? -4.091 -28.401 -12.019 1 96.8 295 VAL B C 1
ATOM 4341 O O . VAL B 1 295 ? -3.245 -29.031 -12.657 1 96.8 295 VAL B O 1
ATOM 4344 N N . ALA B 1 296 ? -4.155 -27.078 -11.95 1 97.25 296 ALA B N 1
ATOM 4345 C CA . ALA B 1 296 ? -3.106 -26.289 -12.591 1 97.25 296 ALA B CA 1
ATOM 4346 C C . ALA B 1 296 ? -1.733 -26.635 -12.021 1 97.25 296 ALA B C 1
ATOM 4348 O O . ALA B 1 296 ? -0.769 -26.808 -12.77 1 97.25 296 ALA B O 1
ATOM 4349 N N . PHE B 1 297 ? -1.633 -26.763 -10.74 1 96.32 297 PHE B N 1
ATOM 4350 C CA . PHE B 1 297 ? -0.363 -27.075 -10.095 1 96.32 297 PHE B CA 1
ATOM 4351 C C . PHE B 1 297 ? 0.107 -28.475 -10.475 1 96.32 297 PHE B C 1
ATOM 4353 O O . PHE B 1 297 ? 1.285 -28.68 -10.771 1 96.32 297 PHE B O 1
ATOM 4360 N N . ALA B 1 298 ? -0.783 -29.402 -10.518 1 96.13 298 ALA B N 1
ATOM 4361 C CA . ALA B 1 298 ? -0.458 -30.756 -10.958 1 96.13 298 ALA B CA 1
ATOM 4362 C C . ALA B 1 298 ? 0.08 -30.755 -12.385 1 96.13 298 ALA B C 1
ATOM 4364 O O . ALA B 1 298 ? 1.041 -31.464 -12.694 1 96.13 298 ALA B O 1
ATOM 4365 N N . SER B 1 299 ? -0.56 -29.989 -13.213 1 96.94 299 SER B N 1
ATOM 4366 C CA . SER B 1 299 ? -0.135 -29.906 -14.606 1 96.94 299 SER B CA 1
ATOM 4367 C C . SER B 1 299 ? 1.288 -29.369 -14.719 1 96.94 299 SER B C 1
ATOM 4369 O O . SER B 1 299 ? 2.065 -29.827 -15.559 1 96.94 299 SER B O 1
ATOM 4371 N N . ILE B 1 300 ? 1.605 -28.407 -13.92 1 96.99 300 ILE B N 1
ATOM 4372 C CA . ILE B 1 300 ? 2.946 -27.833 -13.9 1 96.99 300 ILE B CA 1
ATOM 4373 C C . ILE B 1 300 ? 3.957 -28.899 -13.484 1 96.99 300 ILE B C 1
ATOM 4375 O O . ILE B 1 300 ? 4.983 -29.081 -14.143 1 96.99 300 ILE B O 1
ATOM 4379 N N . ILE B 1 301 ? 3.666 -29.656 -12.451 1 95.2 301 ILE B N 1
ATOM 4380 C CA . ILE B 1 301 ? 4.551 -30.702 -11.948 1 95.2 301 ILE B CA 1
ATOM 4381 C C . ILE B 1 301 ? 4.724 -31.785 -13.01 1 95.2 301 ILE B C 1
ATOM 4383 O O . ILE B 1 301 ? 5.844 -32.229 -13.276 1 95.2 301 ILE B O 1
ATOM 4387 N N . ASP B 1 302 ? 3.643 -32.156 -13.623 1 95.99 302 ASP B N 1
ATOM 4388 C CA . ASP B 1 302 ? 3.691 -33.189 -14.654 1 95.99 302 ASP B CA 1
ATOM 4389 C C . ASP B 1 302 ? 4.578 -32.76 -15.821 1 95.99 302 ASP B C 1
ATOM 4391 O O . ASP B 1 302 ? 5.364 -33.557 -16.336 1 95.99 302 ASP B O 1
ATOM 4395 N N . ALA B 1 303 ? 4.411 -31.532 -16.218 1 96.46 303 ALA B N 1
ATOM 4396 C CA . ALA B 1 303 ? 5.217 -31.016 -17.321 1 96.46 303 ALA B CA 1
ATOM 4397 C C . ALA B 1 303 ? 6.703 -31.048 -16.977 1 96.46 303 ALA B C 1
ATOM 4399 O O . ALA B 1 303 ? 7.534 -31.403 -17.817 1 96.46 303 ALA B O 1
ATOM 4400 N N . LEU B 1 304 ? 7.01 -30.712 -15.787 1 95.36 304 LEU B N 1
ATOM 4401 C CA . LEU B 1 304 ? 8.401 -30.69 -15.35 1 95.36 304 LEU B CA 1
ATOM 4402 C C . LEU B 1 304 ? 8.959 -32.105 -15.241 1 95.36 304 LEU B C 1
ATOM 4404 O O . LEU B 1 304 ? 10.078 -32.372 -15.687 1 95.36 304 LEU B O 1
ATOM 4408 N N . LEU B 1 305 ? 8.165 -32.993 -14.74 1 91.82 305 LEU B N 1
ATOM 4409 C CA . LEU B 1 305 ? 8.607 -34.376 -14.598 1 91.82 305 LEU B CA 1
ATOM 4410 C C . LEU B 1 305 ? 8.858 -35.01 -15.962 1 91.82 305 LEU B C 1
ATOM 4412 O O . LEU B 1 305 ? 9.814 -35.77 -16.131 1 91.82 305 LEU B O 1
ATOM 4416 N N . ALA B 1 306 ? 8.068 -34.621 -16.872 1 93.59 306 ALA B N 1
ATOM 4417 C CA . ALA B 1 306 ? 8.191 -35.187 -18.213 1 93.59 306 ALA B CA 1
ATOM 4418 C C . ALA B 1 306 ? 9.432 -34.655 -18.922 1 93.59 306 ALA B C 1
ATOM 4420 O O . ALA B 1 306 ? 9.895 -35.243 -19.902 1 93.59 306 ALA B O 1
ATOM 4421 N N . ALA B 1 307 ? 9.893 -33.578 -18.453 1 93.65 307 ALA B N 1
ATOM 4422 C CA . ALA B 1 307 ? 11.002 -32.921 -19.139 1 93.65 307 ALA B CA 1
ATOM 4423 C C . ALA B 1 307 ? 12.341 -33.513 -18.708 1 93.65 307 ALA B C 1
ATOM 4425 O O . ALA B 1 307 ? 13.337 -33.398 -19.426 1 93.65 307 ALA B O 1
ATOM 4426 N N . PHE B 1 308 ? 12.393 -34.115 -17.538 1 89.71 308 PHE B N 1
ATOM 4427 C CA . PHE B 1 308 ? 13.632 -34.714 -17.057 1 89.71 308 PHE B CA 1
ATOM 4428 C C . PHE B 1 308 ? 13.751 -36.16 -17.525 1 89.71 308 PHE B C 1
ATOM 4430 O O . PHE B 1 308 ? 12.751 -36.876 -17.607 1 89.71 308 PHE B O 1
ATOM 4437 N N . PRO B 1 309 ? 14.991 -36.48 -18.171 1 74.59 309 PRO B N 1
ATOM 4438 C CA . PRO B 1 309 ? 15.179 -37.849 -18.656 1 74.59 309 PRO B CA 1
ATOM 4439 C C . PRO B 1 309 ? 14.955 -38.897 -17.569 1 74.59 309 PRO B C 1
ATOM 4441 O O . PRO B 1 309 ? 15.146 -38.612 -16.383 1 74.59 309 PRO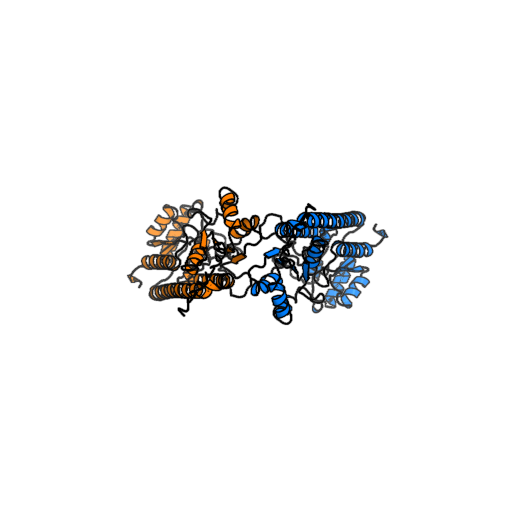 B O 1
ATOM 4444 N N . ALA B 1 310 ? 14.238 -40.059 -17.984 1 63.14 310 ALA B N 1
ATOM 4445 C CA . ALA B 1 310 ? 13.995 -41.188 -17.091 1 63.14 310 ALA B CA 1
ATOM 4446 C C . ALA B 1 310 ? 15.298 -41.699 -16.484 1 63.14 310 ALA B C 1
ATOM 4448 O O . ALA B 1 310 ? 15.304 -42.242 -15.377 1 63.14 310 ALA B O 1
ATOM 4449 N N . ASP B 1 311 ? 16.404 -41.719 -17.259 1 56.32 311 ASP B N 1
ATOM 4450 C CA . ASP B 1 311 ? 17.636 -42.321 -16.756 1 56.32 311 ASP B CA 1
ATOM 4451 C C . ASP B 1 311 ? 18.182 -41.539 -15.563 1 56.32 311 ASP B C 1
ATOM 4453 O O . ASP B 1 311 ? 19.078 -42.012 -14.862 1 56.32 311 ASP B O 1
ATOM 4457 N N . GLY B 1 312 ? 17.719 -40.41 -15.408 1 46.52 312 GLY B N 1
ATOM 4458 C CA . GLY B 1 312 ? 18.163 -39.678 -14.232 1 46.52 312 GLY B CA 1
ATOM 4459 C C . GLY B 1 312 ? 17.301 -39.933 -13.01 1 46.52 312 GLY B C 1
ATOM 4460 O O . GLY B 1 312 ? 17.476 -39.287 -11.975 1 46.52 312 GLY B O 1
ATOM 4461 N N . LEU B 1 313 ? 16.046 -40.359 -13.181 1 39.39 313 LEU B N 1
ATOM 4462 C CA . LEU B 1 313 ? 15.389 -40.9 -11.996 1 39.39 313 LEU B CA 1
ATOM 4463 C C . LEU B 1 313 ? 16 -42.24 -11.6 1 39.39 313 LEU B C 1
ATOM 4465 O O . LEU B 1 313 ? 16.383 -43.032 -12.464 1 39.39 313 LEU B O 1
#

Sequence (626 aa):
MKILALFLSLIAFTLPSAARAEAVILAGHPLTAGLAGALLDGTAVSLRVVVPAALPMGRQAAFLAGRGEKALAEAALGAEAVVSLRSLWPEDPLFPMARRTNIRLVEIDAGRPVDGALPGVAAVRAPSAGALGAALGIPAPALAPAAPAPWLSANALGRMADILAADLRRLHPEAAPRISANLDGLKRALLAQSARAAQAFAGLADPGVVSLSDRFAALTPDLGLDARASVALDDREWTPERTRILGDFLVGEAVRVVLAHRPPPAEVGAAISGAGAKLVILDSLESGPPVDVPVAFASIIDALLAAFPADGLMKILALFLSLIAFTLPSAARAEAVILAGHPLTAGLAGALLDGTAVSLRVVVPAALPMGRQAAFLAGRGEKALAEAALGAEAVVSLRSLWPEDPLFPMARRTNIRLVEIDAGRPVDGALPGVAAVRAPSAGALGAALGIPAPALAPAAPAPWLSANALGRMADILAADLRRLHPEAAPRISANLDGLKRALLAQSARAAQAFAGLADPGVVSLSDRFAALTPDLGLDARASVALDDREWTPERTRILGDFLVGEAVRVVLAHRPPPAEVGAAISGAGAKLVILDSLESGPPVDVPVAFASIIDALLAAFPADGL

Foldseek 3Di:
DPPPPPPPPPPPPPDPPPPPQAAEEEEAFQAQQQLLCLLCVPHSHYYDHQHDQFDFLVCRQVCCVPVSVVVLLVRLVRHAEYEFQCVLVVPTCNVVSSCVNPVRYHYQHLQAGPVRPADGQDWFFFDAQAPLCVVLVNDDDPGGDTQNQLCQALVNSLSSSVSNLVVVCVVPVVCNVSSVVSSVVSNVLSVVLLVVLLVLQVLFPALEEEECGRLCRNPQVSSPHHHNGYHDDDLVSDDPVSLQSVLVVCLVVVHAEYEYQDDHDPSNCVSQVVSNHDYFHQHSSRGGHNDNVSVSSNVRSVSSSVRGDPVRD/DPPPPPPPPDPPPPDPPPPPQAAEEEEAFQAQQQLLCLLCPPHSHYYDHQHDQFDFLVCRQVCCVPVSVVVLLVRLVRHAEYEFQCVLPVPTCNVVSSCVNPVRHHYQHLQAAPVRPADGQDWFFFDAQAPLCVVLVNDDDPGGDTQNQLCQALVNSLSSSVSNLVVVCVVPVVCNVSSVVSSVVSNVLSVVLLVVLLVLQVLFPALEEEELGRLCRNPQVSSPHHHNGYHDDDLVSDDPVSLQSVLVVCLVVVHAEYEYQDDHDPSNCVSQVVSNHDYFHQHSSRGGHNDNVSVSSNVRSVSSSVRGDPVRD

Secondary structure (DSSP, 8-state):
-----------------------EEEE-SHHHHHHHHHHHTTSS-EEEE-S-TTS-GGGHHHHHHTTTHHHHHHHHHT-SEEEE-TTT-TT--HHHHHHTT-TTPEEEESSS-TT--S--PPP-BPPP-HHHHHHHTPPPPSSPPBPS-TT-SHHHHHHHHHHHHHHHHHH-GGGHHHHHHHHHHHHHHHHHHHHHHHHHHHT-S--EEEESSSGGGTHHHHTT-EEEEE----GGG--HHHHHHHHHHHHHTT--EEEESS---HHHHHHHHHTTPEEEE---SSSSSPP-HHHHHHHHHHHHHHHS-GGG-/-----------------------EEEE-SHHHHHHHHHHHTTSS-EEEE-S-TTS-GGGHHHHHHTTTHHHHHHHHHT-SEEEE-TTT-TT--HHHHHHTT-TTPEEEESSS-TT--S--PPP-BPPP-HHHHHHHTPPPPSSPPBPS-TT-SHHHHHHHHHHHHHHHHHH-GGGHHHHHHHHHHHHHHHHHHHHHHHHHHHT-S--EEEESSSTTTTHHHHTT-EEEEE----GGG--HHHHHHHHHHHHHTT--EEEESS---HHHHHHHHHTTPEEEE---SSSSSPP-HHHHHHHHHHHHHHHS-GGG-

InterPro domains:
  IPR006127 Periplasmic solute binding protein, ZnuA-like [PF01297] (148-289)